Protein AF-A0A1V8TWC9-F1 (afdb_monomer_lite)

Sequence (602 aa):
EEAQRQAEELMRHFRDENPGGDKCPLVTAHYADVSKPDSVNAALAEIIEQHGKIDNLVTSAGFCENFDAISYPHDRMQKLWGVNVDGTYLFAIGVAKHLMERKAPGSIVMIGSMSGSIVNVPQPQAPYNASKAAVRHLASSLAVEWAHAGIRVNCISPGYMLTALTKKILDENPELAQKWTSLIPQGKMGRPEDLMGAVTFLLSDAAGIAEDLVTDGDGQAENPYLSNTANLQKYLQLPQKGQVIAEYVWIDANGGTRSKCKTLKKVPQSVKDLSEWNFDGSSTGQAPGDNSDVYLRPVAMYPDPFRLGDNILVMCETWMSDGKPNAYNYRHDAASLMDKYAKHEFWFGLEQEYTLLDTQGWPYGWPKNGFPAPQGPYYCGNGTGKVFCRDLVEAHYKACLYAGIEISGTNAEVMPAQWEYQVGPCTGIDLGDQLWMSRFLLHRIGEEFGVKVTFHPKPIPGDWNGAGLHSNVSTAAMRADGGMKAIEEAMESLSKRHKEHMKVYGEGNEARMTGAHETASFDKFTWGIANRGASVRVNAQCAEEGKGYFEDRRPASNADPYQITGMIVETLCGKIDGHDMFAKTQEAGAVEDHMVVPVAKP

Foldseek 3Di:
DVQAVVQVVVQVVVCVVDPPDPDRDDGDGFDAPLLDLVRLLVRLVVCCVVVVADAEEEQDWADFDFDAPVGDDPVVLVSRLSGLPSSLVSNVVSNLVRLQVVLHAHEYEYEAAVLCVDPDPPTHTVSNSVSSVNRLVVQQVVCVVCVVSNYHGEYEHEYAEPDPVNVVVCVVPVPVVQVSLVVQPVSDHHYPVVCPVVSVCRRDPNPVDDHYHYPGSVDPDPLPLADPVVVCVVVLPDDPVQKEWEKEWEAFLVLAIDIDIDIHNHQDPFLVSDDKDWDQNLVRLQDAPVQGTKIWRFDDKWAFPVSGDSYIYTYTFIAGPVGHGTLPRLLVLQQVLCVVVVQQFKWKKKKFKKAKAALVLHGAPAPDVDGQDAWDCQKQHDDPSNAGPVVLVVQLVVRLVRRVFQWDDKIGDRAHRMIITMGDRDTGSVRLSRVSVSSVSSQVSCSNVNIDMDLAQPSDADRGAGTWIKMKIHTPLQADQLNLVVVVVLLVLCQVCLVLLLLQLDPPLQSRQCLPPQHEHSPHAAEDECRSHHQKYDYVVSVVRNGDIIIRGSHGSSGRPSLNSSVSSCSSPNHDVPRDSSVSSVVSDRDDHPPPPPPPDD

Radius of gyration: 32.81 Å; chains: 1; bounding box: 79×48×92 Å

Secondary structure (DSSP, 8-state):
-HHHHHHHHHHHHHHHHSTT-S-PPP-------TT-HHHHHHHHHHHHHHHS---EEEE---------GGG--HHHHHHHHIIIIIHHHHHHHHHHHHHHHTT--EEEEEE--GGGTS--SS---HHHHHHHHHHHHHHHHHHHHHGGGTEEEEEEEE-SB--HHHHHHHHH-HHHHHHHHHHSTTSS-B-GGGGHHHHHHHHSGGGSS--EEEE-SS---S-TTS--HHHHHHHHTS--TT-EEEEEEEE-TTS-EEEEEEEESS--SSGGGSPPEEEESGGGTSS-TTS-EEEEEEEEEEE-TTT-TT-EEEEEEEEETTSSBPTT-HHHHHHHHHHHTGGG--EEEEEEEEEEE-TTSSBTTSPTTS--SPSSS-TT--STTT---HHHHHHHHHHHHHHT--EEEEEE-SSTTEEEEEEEEEETTHHHHHHHHHHHHHHHHHHHHT-EEE--SSSS-SSS---BEEEEEE-HHHHSTTTHHHHHHHHHHHHHTHHHHHHHS-TTGGGT-BS-TT--BTT---EEET-TTSSEEE-HHHHHHT-S-EEE---BTTS-HHHHHHHHHHHHH--BTTB-HHHHHHH-PPP-----------

Structure (mmCIF, N/CA/C/O backbone):
data_AF-A0A1V8TWC9-F1
#
_entry.id   AF-A0A1V8TWC9-F1
#
loop_
_atom_site.group_PDB
_atom_site.id
_atom_site.type_symbol
_atom_site.label_atom_id
_atom_site.label_alt_id
_atom_site.label_comp_id
_atom_site.label_asym_id
_atom_site.label_entity_id
_atom_site.label_seq_id
_atom_site.pdbx_PDB_ins_code
_atom_site.Cartn_x
_atom_site.Cartn_y
_atom_site.Cartn_z
_atom_site.occupancy
_atom_site.B_iso_or_equiv
_atom_site.auth_seq_id
_atom_site.auth_comp_id
_atom_site.auth_asym_id
_atom_site.auth_atom_id
_atom_site.pdbx_PDB_model_num
ATOM 1 N N . GLU A 1 1 ? -27.442 14.535 54.379 1.00 78.62 1 GLU A N 1
ATOM 2 C CA . GLU A 1 1 ? -28.799 15.048 54.085 1.00 78.62 1 GLU A CA 1
ATOM 3 C C . GLU A 1 1 ? -29.264 14.658 52.689 1.00 78.62 1 GLU A C 1
ATOM 5 O O . GLU A 1 1 ? -30.166 13.841 52.600 1.00 78.62 1 GLU A O 1
ATOM 10 N N . GLU A 1 2 ? -28.623 15.123 51.611 1.00 80.81 2 GLU A N 1
ATOM 11 C CA . GLU A 1 2 ? -29.067 14.782 50.244 1.00 80.81 2 GLU A CA 1
ATOM 12 C C . GLU A 1 2 ? -29.105 13.271 49.964 1.00 80.81 2 GLU A C 1
ATOM 14 O O . GLU A 1 2 ? -30.102 12.770 49.459 1.00 80.81 2 GLU A O 1
ATOM 19 N N . ALA A 1 3 ? -28.075 12.519 50.365 1.00 84.06 3 ALA A N 1
ATOM 20 C CA . ALA A 1 3 ? -28.062 11.063 50.200 1.00 84.06 3 ALA A CA 1
ATOM 21 C C . ALA A 1 3 ? -29.217 10.364 50.947 1.00 84.06 3 ALA A C 1
ATOM 23 O O . ALA A 1 3 ? -29.794 9.410 50.436 1.00 84.06 3 ALA A O 1
ATOM 24 N N . GLN A 1 4 ? -29.593 10.874 52.126 1.00 88.44 4 GLN A N 1
ATOM 25 C CA . GLN A 1 4 ? -30.719 10.354 52.907 1.00 88.44 4 GLN A CA 1
ATOM 26 C C . GLN A 1 4 ? -32.048 10.626 52.193 1.00 88.44 4 GLN A C 1
ATOM 28 O O . GLN A 1 4 ? -32.877 9.729 52.063 1.00 88.44 4 GLN A O 1
ATOM 33 N N . ARG A 1 5 ? -32.211 11.838 51.649 1.00 89.56 5 ARG A N 1
ATOM 34 C CA . ARG A 1 5 ? -33.372 12.199 50.829 1.00 89.56 5 ARG A CA 1
ATOM 35 C C . ARG A 1 5 ? -33.480 11.302 49.595 1.00 89.56 5 ARG A C 1
ATOM 37 O O . ARG A 1 5 ? -34.550 10.772 49.332 1.00 89.56 5 ARG A O 1
ATOM 44 N N . GLN A 1 6 ? -32.379 11.077 48.877 1.00 86.31 6 GLN A N 1
ATOM 45 C CA . GLN A 1 6 ? -32.360 10.196 47.703 1.00 86.31 6 GLN A CA 1
ATOM 46 C C . GLN A 1 6 ? -32.708 8.741 48.054 1.00 86.31 6 GLN A C 1
ATOM 48 O O . GLN A 1 6 ? -33.453 8.101 47.317 1.00 86.31 6 GLN A O 1
ATOM 53 N N . ALA A 1 7 ? -32.241 8.225 49.197 1.00 88.62 7 ALA A N 1
ATOM 54 C CA . ALA A 1 7 ? -32.623 6.896 49.678 1.00 88.62 7 ALA A CA 1
ATOM 55 C C . ALA A 1 7 ? -34.140 6.787 49.929 1.00 88.62 7 ALA A C 1
ATOM 57 O O . ALA A 1 7 ? -34.775 5.817 49.513 1.00 88.62 7 ALA A O 1
ATOM 58 N N . GLU A 1 8 ? -34.742 7.799 50.558 1.00 89.94 8 GLU A N 1
ATOM 59 C CA . GLU A 1 8 ? -36.190 7.862 50.793 1.00 89.94 8 GLU A CA 1
ATOM 60 C C . GLU A 1 8 ? -36.988 7.977 49.487 1.00 89.94 8 GLU A C 1
ATOM 62 O O . GLU A 1 8 ? -38.011 7.306 49.322 1.00 89.94 8 GLU A O 1
ATOM 67 N N . GLU A 1 9 ? -36.511 8.786 48.536 1.00 88.25 9 GLU A N 1
ATOM 68 C CA . GLU A 1 9 ? -37.120 8.933 47.210 1.00 88.25 9 GLU A CA 1
ATOM 69 C C . GLU A 1 9 ? -37.061 7.625 46.411 1.00 88.25 9 GLU A C 1
ATOM 71 O O . GLU A 1 9 ? -38.074 7.234 45.827 1.00 88.25 9 GLU A O 1
ATOM 76 N N . LEU A 1 10 ? -35.930 6.913 46.449 1.00 87.56 10 LEU A N 1
ATOM 77 C CA . LEU A 1 10 ? -35.766 5.609 45.805 1.00 87.56 10 LEU A CA 1
ATOM 78 C C . LEU A 1 10 ? -36.725 4.570 46.397 1.00 87.56 10 LEU A C 1
ATOM 80 O O . LEU A 1 10 ? -37.388 3.841 45.661 1.00 87.56 10 LEU A O 1
ATOM 84 N N . MET A 1 11 ? -36.854 4.538 47.726 1.00 90.19 11 MET A N 1
ATOM 85 C CA . MET A 1 11 ? -37.786 3.641 48.411 1.00 90.19 11 MET A CA 1
ATOM 86 C C . MET A 1 11 ? -39.247 3.954 48.099 1.00 90.19 11 MET A C 1
ATOM 88 O O . MET A 1 11 ? -40.060 3.035 47.984 1.00 90.19 11 MET A O 1
ATOM 92 N N . ARG A 1 12 ? -39.597 5.236 47.957 1.00 87.88 12 ARG A N 1
ATOM 93 C CA . ARG A 1 12 ? -40.931 5.650 47.513 1.00 87.88 12 ARG A CA 1
ATOM 94 C C . ARG A 1 12 ? -41.194 5.169 46.087 1.00 87.88 12 ARG A C 1
ATOM 96 O O . ARG A 1 12 ? -42.189 4.491 45.869 1.00 87.88 12 ARG A O 1
ATOM 103 N N . HIS A 1 13 ? -40.270 5.432 45.164 1.00 86.06 13 HIS A N 1
ATOM 104 C CA . HIS A 1 13 ? -40.402 5.019 43.768 1.00 86.06 13 HIS A CA 1
ATOM 105 C C . HIS A 1 13 ? -40.536 3.497 43.624 1.00 86.06 13 HIS A C 1
ATOM 107 O O . HIS A 1 13 ? -41.444 3.021 42.951 1.00 86.06 13 HIS A O 1
ATOM 113 N N . PHE A 1 14 ? -39.720 2.727 44.353 1.00 86.81 14 PHE A N 1
ATOM 114 C CA . PHE A 1 14 ? -39.813 1.267 44.364 1.00 86.81 14 PHE A CA 1
ATOM 115 C C . PHE A 1 14 ? -41.199 0.770 44.802 1.00 86.81 14 PHE A C 1
ATOM 117 O O . PHE A 1 14 ? -41.740 -0.158 44.200 1.00 86.81 14 PHE A O 1
ATOM 124 N N . ARG A 1 15 ? -41.784 1.375 45.847 1.00 87.56 15 ARG A N 1
ATOM 125 C CA . ARG A 1 15 ? -43.123 1.011 46.343 1.00 87.56 15 ARG A CA 1
ATOM 126 C C . ARG A 1 15 ? -44.221 1.367 45.347 1.00 87.56 15 ARG A C 1
ATOM 128 O O . ARG A 1 15 ? -45.157 0.586 45.203 1.00 87.56 15 ARG A O 1
ATOM 135 N N . ASP A 1 16 ? -44.091 2.505 44.674 1.00 87.94 16 ASP A N 1
ATOM 136 C CA . ASP A 1 16 ? -45.050 2.953 43.664 1.00 87.94 16 ASP A CA 1
ATOM 137 C C . ASP A 1 16 ? -45.043 2.024 42.434 1.00 87.94 16 ASP A C 1
ATOM 139 O O . ASP A 1 16 ? -46.105 1.693 41.909 1.00 87.94 16 ASP A O 1
ATOM 143 N N . GLU A 1 17 ? -43.868 1.549 42.004 1.00 86.56 17 GLU A N 1
ATOM 144 C CA . GLU A 1 17 ? -43.727 0.639 40.856 1.00 86.56 17 GLU A CA 1
ATOM 145 C C . GLU A 1 17 ? -44.041 -0.833 41.175 1.00 86.56 17 GLU A C 1
ATOM 147 O O . GLU A 1 17 ? -44.327 -1.612 40.266 1.00 86.56 17 GLU A O 1
ATOM 152 N N . ASN A 1 18 ? -44.027 -1.226 42.455 1.00 86.50 18 ASN A N 1
ATOM 153 C CA . ASN A 1 18 ? -44.256 -2.609 42.894 1.00 86.50 18 ASN A CA 1
ATOM 154 C C . ASN A 1 18 ? -45.421 -2.714 43.902 1.00 86.50 18 ASN A C 1
ATOM 156 O O . ASN A 1 18 ? -45.214 -3.146 45.047 1.00 86.50 18 ASN A O 1
ATOM 160 N N . PRO A 1 19 ? -46.661 -2.346 43.514 1.00 81.62 19 PRO A N 1
ATOM 161 C CA . PRO A 1 19 ? -47.807 -2.413 44.413 1.00 81.62 19 PRO A CA 1
ATOM 162 C C . PRO A 1 19 ? -48.101 -3.873 44.793 1.00 81.62 19 PRO A C 1
ATOM 164 O O . PRO A 1 19 ? -48.495 -4.681 43.955 1.00 81.62 19 PRO A O 1
ATOM 167 N N . GLY A 1 20 ? -47.908 -4.214 46.073 1.00 76.31 20 GLY A N 1
ATOM 168 C CA . GLY A 1 20 ? -48.124 -5.567 46.608 1.00 76.31 20 GLY A CA 1
ATOM 169 C C . GLY A 1 20 ? -46.880 -6.461 46.679 1.00 76.31 20 GLY A C 1
ATOM 170 O O . GLY A 1 20 ? -47.020 -7.659 46.900 1.00 76.31 20 GLY A O 1
ATOM 171 N N . GLY A 1 21 ? -45.670 -5.919 46.496 1.00 73.56 21 GLY A N 1
ATOM 172 C CA . GLY A 1 21 ? -44.432 -6.681 46.679 1.00 73.56 21 GLY A CA 1
ATOM 173 C C . GLY A 1 21 ? -44.147 -7.023 48.149 1.00 73.56 21 GLY A C 1
ATOM 174 O O . GLY A 1 21 ? -43.946 -6.129 48.967 1.00 73.56 21 GLY A O 1
ATOM 175 N N . ASP A 1 22 ? -44.041 -8.316 48.475 1.00 70.56 22 ASP A N 1
ATOM 176 C CA . ASP A 1 22 ? -43.777 -8.806 49.843 1.00 70.56 22 ASP A CA 1
ATOM 177 C C . ASP A 1 22 ? -42.343 -8.531 50.350 1.00 70.56 22 ASP A C 1
ATOM 179 O O . ASP A 1 22 ? -42.046 -8.713 51.532 1.00 70.56 22 ASP A O 1
ATOM 183 N N . LYS A 1 23 ? -41.423 -8.107 49.470 1.00 76.88 23 LYS A N 1
ATOM 184 C CA . LYS A 1 23 ? -40.018 -7.821 49.802 1.00 76.88 23 LYS A CA 1
ATOM 185 C C . LYS A 1 23 ? -39.638 -6.407 49.381 1.00 76.88 23 LYS A C 1
ATOM 187 O O . LYS A 1 23 ? -39.453 -6.130 48.201 1.00 76.88 23 LYS A O 1
ATOM 192 N N . CYS A 1 24 ? -39.485 -5.529 50.367 1.00 79.88 24 CYS A N 1
ATOM 193 C CA . CYS A 1 24 ? -38.969 -4.178 50.176 1.00 79.88 24 CYS A CA 1
ATOM 194 C C . CYS A 1 24 ? -37.445 -4.188 50.403 1.00 79.88 24 CYS A C 1
ATOM 196 O O . CYS A 1 24 ? -37.010 -4.757 51.409 1.00 79.88 24 CYS A O 1
ATOM 198 N N . PRO A 1 25 ? -36.626 -3.599 49.513 1.00 87.25 25 PRO A N 1
ATOM 199 C CA . PRO A 1 25 ? -35.194 -3.476 49.752 1.00 87.25 25 PRO A CA 1
ATOM 200 C C . PRO A 1 25 ? -34.927 -2.562 50.955 1.00 87.25 25 PRO A C 1
ATOM 202 O O . PRO A 1 25 ? -35.714 -1.668 51.260 1.00 87.25 25 PRO A O 1
ATOM 205 N N . LEU A 1 26 ? -33.807 -2.778 51.642 1.00 89.44 26 LEU A N 1
ATOM 206 C CA . LEU A 1 26 ? -33.292 -1.821 52.616 1.00 89.44 26 LEU A CA 1
ATOM 207 C C . LEU A 1 26 ? -32.315 -0.894 51.894 1.00 89.44 26 LEU A C 1
ATOM 209 O O . LEU A 1 26 ? -31.329 -1.361 51.329 1.00 89.44 26 LEU A O 1
ATOM 213 N N . VAL A 1 27 ? -32.582 0.409 51.920 1.00 92.69 27 VAL A N 1
ATOM 214 C CA . VAL A 1 27 ? -31.703 1.430 51.341 1.00 92.69 27 VAL A CA 1
ATOM 215 C C . VAL A 1 27 ? -31.266 2.365 52.460 1.00 92.69 27 VAL A C 1
ATOM 217 O O . VAL A 1 27 ? -32.107 2.924 53.163 1.00 92.69 27 VAL A O 1
ATOM 220 N N . THR A 1 28 ? -29.957 2.524 52.627 1.00 93.25 28 THR A N 1
ATOM 221 C CA . THR A 1 28 ? -29.347 3.393 53.641 1.00 93.25 28 THR A CA 1
ATOM 222 C C . THR A 1 28 ? -28.396 4.378 52.973 1.00 93.25 28 THR A C 1
ATOM 224 O O . THR A 1 28 ? -27.875 4.130 51.884 1.00 93.25 28 THR A O 1
ATOM 227 N N . ALA A 1 29 ? -28.181 5.518 53.622 1.00 93.81 29 ALA A N 1
ATOM 228 C CA . ALA A 1 29 ? -27.257 6.540 53.164 1.00 93.81 29 ALA A CA 1
ATOM 229 C C . ALA A 1 29 ? -26.074 6.638 54.128 1.00 93.81 29 ALA A C 1
ATOM 231 O O . ALA A 1 29 ? -26.268 6.784 55.331 1.00 93.81 29 ALA A O 1
ATOM 232 N N . HIS A 1 30 ? -24.860 6.617 53.580 1.00 93.00 30 HIS A N 1
ATOM 233 C CA . HIS A 1 30 ? -23.615 6.692 54.343 1.00 93.00 30 HIS A CA 1
ATOM 234 C C . HIS A 1 30 ? -22.776 7.877 53.869 1.00 93.00 30 HIS A C 1
ATOM 236 O O . HIS A 1 30 ? -22.778 8.221 52.685 1.00 93.00 30 HIS A O 1
ATOM 242 N N . TYR A 1 31 ? -22.059 8.512 54.793 1.00 93.19 31 TYR A N 1
ATOM 243 C CA . TYR A 1 31 ? -21.145 9.603 54.471 1.00 93.19 31 TYR A CA 1
ATOM 244 C C . TYR A 1 31 ? -19.716 9.078 54.310 1.00 93.19 31 TYR A C 1
ATOM 246 O O . TYR A 1 31 ? -19.216 8.364 55.175 1.00 93.19 31 TYR A O 1
ATOM 254 N N . ALA A 1 32 ? -19.035 9.493 53.241 1.00 94.62 32 ALA A N 1
ATOM 255 C CA . ALA A 1 32 ? -17.610 9.246 53.059 1.00 94.62 32 ALA A CA 1
ATOM 256 C C . ALA A 1 32 ? -16.945 10.400 52.297 1.00 94.62 32 ALA A C 1
ATOM 258 O O . ALA A 1 32 ? -17.402 10.778 51.216 1.00 94.62 32 ALA A O 1
ATOM 259 N N . ASP A 1 33 ? -15.827 10.911 52.818 1.00 96.06 33 ASP A N 1
ATOM 260 C CA . ASP A 1 33 ? -14.853 11.611 51.980 1.00 96.06 33 ASP A CA 1
ATOM 261 C C . ASP A 1 33 ? -14.022 10.552 51.254 1.00 96.06 33 ASP A C 1
ATOM 263 O O . ASP A 1 33 ? -13.125 9.933 51.829 1.00 96.06 33 ASP A O 1
ATOM 267 N N . VAL A 1 34 ? -14.343 10.335 49.979 1.00 96.56 34 VAL A N 1
ATOM 268 C CA . VAL A 1 34 ? -13.721 9.286 49.165 1.00 96.56 34 VAL A CA 1
ATOM 269 C C . VAL A 1 34 ? -12.205 9.469 49.026 1.00 96.56 34 VAL A C 1
ATOM 271 O O . VAL A 1 34 ? -11.497 8.494 48.820 1.00 96.56 34 VAL A O 1
ATOM 274 N N . SER A 1 35 ? -11.683 10.688 49.205 1.00 95.75 35 SER A N 1
ATOM 275 C CA . SER A 1 35 ? -10.244 10.972 49.118 1.00 95.75 35 SER A CA 1
ATOM 276 C C . SER A 1 35 ? -9.458 10.598 50.383 1.00 95.75 35 SER A C 1
ATOM 278 O O . SER A 1 35 ? -8.239 10.784 50.441 1.00 95.75 35 SER A O 1
ATOM 280 N N . LYS A 1 36 ? -10.134 10.104 51.431 1.00 96.94 36 LYS A N 1
ATOM 281 C CA . LYS A 1 36 ? -9.539 9.796 52.738 1.00 96.94 36 LYS A CA 1
ATOM 282 C C . LYS A 1 36 ? -9.696 8.309 53.076 1.00 96.94 36 LYS A C 1
ATOM 284 O O . LYS A 1 36 ? -10.812 7.885 53.375 1.00 96.94 36 LYS A O 1
ATOM 289 N N . PRO A 1 37 ? -8.597 7.527 53.138 1.00 96.19 37 PRO A N 1
ATOM 290 C CA . PRO A 1 37 ? -8.651 6.093 53.437 1.00 96.19 37 PRO A CA 1
ATOM 291 C C . PRO A 1 37 ? -9.440 5.743 54.705 1.00 96.19 37 PRO A C 1
ATOM 293 O O . PRO A 1 37 ? -10.292 4.861 54.668 1.00 96.19 37 PRO A O 1
ATOM 296 N N . ASP A 1 38 ? -9.225 6.469 55.806 1.00 97.19 38 ASP A N 1
ATOM 297 C CA . ASP A 1 38 ? -9.928 6.212 57.072 1.00 97.19 38 ASP A CA 1
ATOM 298 C C . ASP A 1 38 ? -11.437 6.469 56.964 1.00 97.19 38 ASP A C 1
ATOM 300 O O . ASP A 1 38 ? -12.233 5.724 57.534 1.00 97.19 38 ASP A O 1
ATOM 304 N N . SER A 1 39 ? -11.845 7.479 56.185 1.00 97.62 39 SER A N 1
ATOM 305 C CA . SER A 1 39 ? -13.264 7.764 55.948 1.00 97.62 39 SER A CA 1
ATOM 306 C C . SER A 1 39 ? -13.923 6.676 55.102 1.00 97.62 39 SER A C 1
ATOM 308 O O . SER A 1 39 ? -15.059 6.307 55.387 1.00 97.62 39 SER A O 1
ATOM 310 N N . VAL A 1 40 ? -13.226 6.158 54.085 1.00 97.75 40 VAL A N 1
ATOM 311 C CA . VAL A 1 40 ? -13.711 5.049 53.248 1.00 97.75 40 VAL A CA 1
ATOM 312 C C . VAL A 1 40 ? -13.851 3.773 54.078 1.00 97.75 40 VAL A C 1
ATOM 314 O O . VAL A 1 40 ? -14.891 3.119 54.029 1.00 97.75 40 VAL A O 1
ATOM 317 N N . ASN A 1 41 ? -12.843 3.446 54.890 1.00 96.88 41 ASN A N 1
ATOM 318 C CA . ASN A 1 41 ? -12.864 2.269 55.759 1.00 96.88 41 ASN A CA 1
ATOM 319 C C . ASN A 1 41 ? -14.006 2.330 56.783 1.00 96.88 41 ASN A C 1
ATOM 321 O O . ASN A 1 41 ? -14.698 1.333 56.980 1.00 96.88 41 ASN A O 1
ATOM 325 N N . ALA A 1 42 ? -14.230 3.493 57.404 1.00 97.50 42 ALA A N 1
ATOM 326 C CA . ALA A 1 42 ? -15.332 3.688 58.343 1.00 97.50 42 ALA A CA 1
ATOM 327 C C . ALA A 1 42 ? -16.702 3.490 57.670 1.00 97.50 42 ALA A C 1
ATOM 329 O O . ALA A 1 42 ? -17.552 2.790 58.216 1.00 97.50 42 ALA A O 1
ATOM 330 N N . ALA A 1 43 ? -16.893 4.036 56.464 1.00 97.62 43 ALA A N 1
ATOM 331 C CA . ALA A 1 43 ? -18.137 3.874 55.715 1.00 97.62 43 ALA A CA 1
ATOM 332 C C . ALA A 1 43 ? -18.384 2.415 55.295 1.00 97.62 43 ALA A C 1
ATOM 334 O O . ALA A 1 43 ? -19.497 1.915 55.433 1.00 97.62 43 ALA A O 1
ATOM 335 N N . LEU A 1 44 ? -17.353 1.702 54.825 1.00 97.81 44 LEU A N 1
ATOM 336 C CA . LEU A 1 44 ? -17.465 0.276 54.493 1.00 97.81 44 LEU A CA 1
ATOM 337 C C . LEU A 1 44 ? -17.833 -0.566 55.720 1.00 97.81 44 LEU A C 1
ATOM 339 O O . LEU A 1 44 ? -18.687 -1.444 55.615 1.00 97.81 44 LEU A O 1
ATOM 343 N N . ALA A 1 45 ? -17.226 -0.285 56.877 1.00 97.19 45 ALA A N 1
ATOM 344 C CA . ALA A 1 45 ? -17.545 -0.975 58.124 1.00 97.19 45 ALA A CA 1
ATOM 345 C C . ALA A 1 45 ? -19.009 -0.756 58.539 1.00 97.19 45 ALA A C 1
ATOM 347 O O . ALA A 1 45 ? -19.696 -1.722 58.857 1.00 97.19 45 ALA A O 1
ATOM 348 N N . GLU A 1 46 ? -19.503 0.482 58.459 1.00 97.25 46 GLU A N 1
ATOM 349 C CA . GLU A 1 46 ? -20.899 0.815 58.766 1.00 97.25 46 GLU A CA 1
ATOM 350 C C . GLU A 1 46 ? -21.884 0.115 57.809 1.00 97.25 46 GLU A C 1
ATOM 352 O O . GLU A 1 46 ? -22.897 -0.436 58.243 1.00 97.25 46 GLU A O 1
ATOM 357 N N . ILE A 1 47 ? -21.575 0.080 56.506 1.00 97.12 47 ILE A N 1
ATOM 358 C CA . ILE A 1 47 ? -22.387 -0.631 55.504 1.00 97.12 47 ILE A CA 1
ATOM 359 C C . ILE A 1 47 ? -22.444 -2.127 55.828 1.00 97.12 47 ILE A C 1
ATOM 361 O O . ILE A 1 47 ? -23.518 -2.727 55.793 1.00 97.12 47 ILE A O 1
ATOM 365 N N . ILE A 1 48 ? -21.303 -2.742 56.148 1.00 96.50 48 ILE A N 1
ATOM 366 C CA . ILE A 1 48 ? -21.232 -4.169 56.485 1.00 96.50 48 ILE A CA 1
ATOM 367 C C . ILE A 1 48 ? -21.975 -4.457 57.793 1.00 96.50 48 ILE A C 1
ATOM 369 O O . ILE A 1 48 ? -22.657 -5.474 57.877 1.00 96.50 48 ILE A O 1
ATOM 373 N N . GLU A 1 49 ? -21.902 -3.574 58.789 1.00 96.62 49 GLU A N 1
ATOM 374 C CA . GLU A 1 49 ? -22.653 -3.714 60.040 1.00 96.62 49 GLU A CA 1
ATOM 375 C C . GLU A 1 49 ? -24.171 -3.707 59.799 1.00 96.62 49 GLU A C 1
ATOM 377 O O . GLU A 1 49 ? -24.888 -4.538 60.356 1.00 96.62 49 GLU A O 1
ATOM 382 N N . GLN A 1 50 ? -24.664 -2.818 58.930 1.00 95.62 50 GLN A N 1
ATOM 383 C CA . GLN A 1 50 ? -26.102 -2.668 58.672 1.00 95.62 50 GLN A CA 1
ATOM 384 C C . GLN A 1 50 ? -26.665 -3.695 57.674 1.00 95.62 50 GLN A C 1
ATOM 386 O O . GLN A 1 50 ? -27.789 -4.165 57.848 1.00 95.62 50 GLN A O 1
ATOM 391 N N . HIS A 1 51 ? -25.905 -4.055 56.634 1.00 95.19 51 HIS A N 1
ATOM 392 C CA . HIS A 1 51 ? -26.369 -4.921 55.533 1.00 95.19 51 HIS A CA 1
ATOM 393 C C . HIS A 1 51 ? -25.784 -6.335 55.565 1.00 95.19 51 HIS A C 1
ATOM 395 O O . HIS A 1 51 ? -26.205 -7.208 54.804 1.00 95.19 51 HIS A O 1
ATOM 401 N N . GLY A 1 52 ? -24.785 -6.582 56.412 1.00 94.88 52 GLY A N 1
ATOM 402 C CA . GLY A 1 52 ? -24.084 -7.859 56.565 1.00 94.88 52 GLY A CA 1
ATOM 403 C C . GLY A 1 52 ? -23.071 -8.174 55.461 1.00 94.88 52 GLY A C 1
ATOM 404 O O . GLY A 1 52 ? -22.108 -8.906 55.698 1.00 94.88 52 GLY A O 1
ATOM 405 N N . LYS A 1 53 ? -23.258 -7.650 54.243 1.00 94.75 53 LYS A N 1
ATOM 406 C CA . LYS A 1 53 ? -22.365 -7.910 53.108 1.00 94.75 53 LYS A CA 1
ATOM 407 C C . LYS A 1 53 ? -22.394 -6.824 52.034 1.00 94.75 53 LYS A C 1
ATOM 409 O O . LYS A 1 53 ? -23.363 -6.091 51.901 1.00 94.75 53 LYS A O 1
ATOM 414 N N . ILE A 1 54 ? -21.341 -6.813 51.216 1.00 97.38 54 ILE A N 1
ATOM 415 C CA . ILE A 1 54 ? -21.244 -6.058 49.968 1.00 97.38 54 ILE A CA 1
ATOM 416 C C . ILE A 1 54 ? -20.865 -7.069 48.890 1.00 97.38 54 ILE A C 1
ATOM 418 O O . ILE A 1 54 ? -19.887 -7.799 49.061 1.00 97.38 54 ILE A O 1
ATOM 422 N N . ASP A 1 55 ? -21.663 -7.148 47.830 1.00 95.31 55 ASP A N 1
ATOM 423 C CA . ASP A 1 55 ? -21.414 -8.055 46.701 1.00 95.31 55 ASP A CA 1
ATOM 424 C C . ASP A 1 55 ? -21.030 -7.284 45.424 1.00 95.31 55 ASP A C 1
ATOM 426 O O . ASP A 1 55 ? -20.324 -7.806 44.566 1.00 95.31 55 ASP A O 1
ATOM 430 N N . ASN A 1 56 ? -21.460 -6.021 45.319 1.00 96.12 56 ASN A N 1
ATOM 431 C CA . ASN A 1 56 ? -21.301 -5.187 44.134 1.00 96.12 56 ASN A CA 1
ATOM 432 C C . ASN A 1 56 ? -20.910 -3.752 44.508 1.00 96.12 56 ASN A C 1
ATOM 434 O O . ASN A 1 56 ? -21.307 -3.260 45.566 1.00 96.12 56 ASN A O 1
ATOM 438 N N . LEU A 1 57 ? -20.177 -3.069 43.627 1.00 97.50 57 LEU A N 1
ATOM 439 C CA . LEU A 1 57 ? -19.748 -1.679 43.813 1.00 97.50 57 LEU A CA 1
ATOM 440 C C . LEU A 1 57 ? -19.912 -0.873 42.523 1.00 97.50 57 LEU A C 1
ATOM 442 O O . LEU A 1 57 ? -19.547 -1.336 41.446 1.00 97.50 57 LEU A O 1
ATOM 446 N N . VAL A 1 58 ? -20.375 0.372 42.653 1.00 96.94 58 VAL A N 1
ATOM 447 C CA . VAL A 1 58 ? -20.305 1.378 41.587 1.00 96.94 58 VAL A CA 1
ATOM 448 C C . VAL A 1 58 ? -19.546 2.593 42.099 1.00 96.94 58 VAL A C 1
ATOM 450 O O . VAL A 1 58 ? -19.982 3.230 43.057 1.00 96.94 58 VAL A O 1
ATOM 453 N N . THR A 1 59 ? -18.431 2.948 41.462 1.00 96.56 59 THR A N 1
ATOM 454 C CA . THR A 1 59 ? -17.669 4.155 41.815 1.00 96.56 59 THR A CA 1
ATOM 455 C C . THR A 1 59 ? -18.024 5.292 40.859 1.00 96.56 59 THR A C 1
ATOM 457 O O . THR A 1 59 ? -17.525 5.364 39.734 1.00 96.56 59 THR A O 1
ATOM 460 N N . SER A 1 60 ? -18.911 6.184 41.300 1.00 92.69 60 SER A N 1
ATOM 461 C CA . SER A 1 60 ? -19.417 7.313 40.503 1.00 92.69 60 SER A CA 1
ATOM 462 C C . SER A 1 60 ? -18.935 8.686 40.976 1.00 92.69 60 SER A C 1
ATOM 464 O O . SER A 1 60 ? -19.171 9.683 40.292 1.00 92.69 60 SER A O 1
ATOM 466 N N . ALA A 1 61 ? -18.251 8.758 42.123 1.00 91.31 61 ALA A N 1
ATOM 467 C CA . ALA A 1 61 ? -17.731 10.010 42.652 1.00 91.31 61 ALA A CA 1
ATOM 468 C C . ALA A 1 61 ? -16.700 10.617 41.691 1.00 91.31 61 ALA A C 1
ATOM 470 O O . ALA A 1 61 ? -15.731 9.976 41.287 1.00 91.31 61 ALA A O 1
ATOM 471 N N . GLY A 1 62 ? -16.909 11.876 41.328 1.00 90.44 62 GLY A N 1
ATOM 472 C CA . GLY A 1 62 ? -15.956 12.617 40.529 1.00 90.44 62 GLY A CA 1
ATOM 473 C C . GLY A 1 62 ? -16.447 14.010 40.195 1.00 90.44 62 GLY A C 1
ATOM 474 O O . GLY A 1 62 ? -17.642 14.298 40.241 1.00 90.44 62 GLY A O 1
ATOM 475 N N . PHE A 1 63 ? -15.512 14.882 39.853 1.00 90.50 63 PHE A N 1
ATOM 476 C CA . PHE A 1 63 ? -15.820 16.222 39.372 1.00 90.50 63 PHE A CA 1
ATOM 477 C C . PHE A 1 63 ? -14.841 16.629 38.274 1.00 90.50 63 PHE A C 1
ATOM 479 O O . PHE A 1 63 ? -13.863 15.929 38.014 1.00 90.50 63 PHE A O 1
ATOM 486 N N . CYS A 1 64 ? -15.144 17.737 37.607 1.00 88.31 64 CYS A N 1
ATOM 487 C CA . CYS A 1 64 ? -14.317 18.345 36.575 1.00 88.31 64 CYS A CA 1
ATOM 488 C C . CYS A 1 64 ? -14.243 19.851 36.822 1.00 88.31 64 CYS A C 1
ATOM 490 O O . CYS A 1 64 ? -15.224 20.449 37.265 1.00 88.31 64 CYS A O 1
ATOM 492 N N . GLU A 1 65 ? -13.102 20.457 36.504 1.00 85.69 65 GLU A N 1
ATOM 493 C CA . GLU A 1 65 ? -12.924 21.906 36.491 1.00 85.69 65 GLU A CA 1
ATOM 494 C C . GLU A 1 65 ? -12.175 22.326 35.230 1.00 85.69 65 GLU A C 1
ATOM 496 O O . GLU A 1 65 ? -11.252 21.636 34.793 1.00 85.69 65 GLU A O 1
ATOM 501 N N . ASN A 1 66 ? -12.567 23.468 34.669 1.00 85.81 66 ASN A N 1
ATOM 502 C CA . ASN A 1 66 ? -11.969 23.992 33.449 1.00 85.81 66 ASN A CA 1
ATOM 503 C C . ASN A 1 66 ? -10.911 25.032 33.802 1.00 85.81 66 ASN A C 1
ATOM 505 O O . ASN A 1 66 ? -11.237 26.111 34.292 1.00 85.81 66 ASN A O 1
ATOM 509 N N . PHE A 1 67 ? -9.657 24.704 33.517 1.00 87.12 67 PHE A N 1
ATOM 510 C CA . PHE A 1 67 ? -8.522 25.611 33.623 1.00 87.12 67 PHE A CA 1
ATOM 511 C C . PHE A 1 67 ? -7.597 25.375 32.437 1.00 87.12 67 PHE A C 1
ATOM 513 O O . PHE A 1 67 ? -7.334 24.227 32.066 1.00 87.12 67 PHE A O 1
ATOM 520 N N . ASP A 1 68 ? -7.030 26.454 31.901 1.00 88.06 68 ASP A N 1
ATOM 521 C CA . ASP A 1 68 ? -5.887 26.340 31.001 1.00 88.06 68 ASP A CA 1
ATOM 522 C C . ASP A 1 68 ? -4.742 25.602 31.694 1.00 88.06 68 ASP A C 1
ATOM 524 O O . ASP A 1 68 ? -4.460 25.820 32.875 1.00 88.06 68 ASP A O 1
ATOM 528 N N . ALA A 1 69 ? -4.057 24.730 3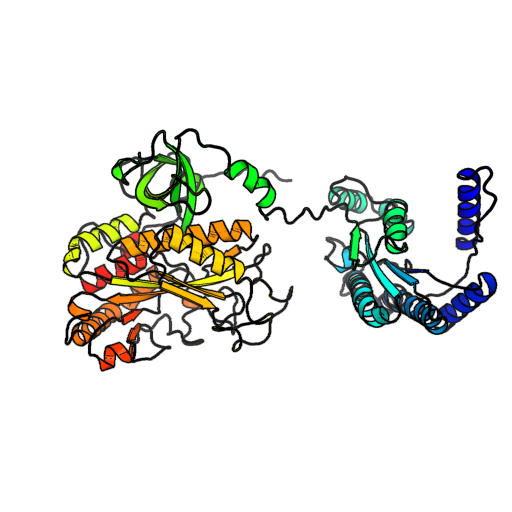0.951 1.00 89.19 69 ALA A N 1
ATOM 529 C CA . ALA A 1 69 ? -3.043 23.839 31.516 1.00 89.19 69 ALA A CA 1
ATOM 530 C C . ALA A 1 69 ? -1.931 24.596 32.268 1.00 89.19 69 ALA A C 1
ATOM 532 O O . ALA A 1 69 ? -1.461 24.129 33.300 1.00 89.19 69 ALA A O 1
ATOM 533 N N . ILE A 1 70 ? -1.552 25.788 31.792 1.00 94.31 70 ILE A N 1
ATOM 534 C CA . ILE A 1 70 ? -0.520 26.636 32.412 1.00 94.31 70 ILE A CA 1
ATOM 535 C C . ILE A 1 70 ? -0.997 27.383 33.668 1.00 94.31 70 ILE A C 1
ATOM 537 O O . ILE A 1 70 ? -0.189 27.996 34.362 1.00 94.31 70 ILE A O 1
ATOM 541 N N . SER A 1 71 ? -2.299 27.372 33.951 1.00 93.75 71 SER A N 1
ATOM 542 C CA . SER A 1 71 ? -2.922 28.112 35.055 1.00 93.75 71 SER A CA 1
ATOM 543 C C . SER A 1 71 ? -3.714 27.213 36.002 1.00 93.75 71 SER A C 1
ATOM 545 O O . SER A 1 71 ? -4.391 27.724 36.890 1.00 93.75 71 SER A O 1
ATOM 547 N N . TYR A 1 72 ? -3.630 25.888 35.842 1.00 94.44 72 TYR A N 1
ATOM 548 C CA . TYR A 1 72 ? -4.334 24.939 36.697 1.00 94.44 72 TYR A CA 1
ATOM 549 C C . TYR A 1 72 ? -3.737 24.966 38.119 1.00 94.44 72 TYR A C 1
ATOM 551 O O . TYR A 1 72 ? -2.575 24.587 38.294 1.00 94.44 72 TYR A O 1
ATOM 559 N N . PRO A 1 73 ? -4.492 25.373 39.161 1.00 96.06 73 PRO A N 1
ATOM 560 C CA . PRO A 1 73 ? -3.957 25.425 40.517 1.00 96.06 73 PRO A CA 1
ATOM 561 C C . PRO A 1 73 ? -3.614 24.024 41.038 1.00 96.06 73 PRO A C 1
ATOM 563 O O . PRO A 1 73 ? -4.428 23.099 40.969 1.00 96.06 73 PRO A O 1
ATOM 566 N N . HIS A 1 74 ? -2.406 23.857 41.576 1.00 95.19 74 HIS A N 1
ATOM 567 C CA . HIS A 1 74 ? -1.895 22.550 41.996 1.00 95.19 74 HIS A CA 1
ATOM 568 C C . HIS A 1 74 ? -2.763 21.880 43.077 1.00 95.19 74 HIS A C 1
ATOM 570 O O . HIS A 1 74 ? -3.013 20.679 43.013 1.00 95.19 74 HIS A O 1
ATOM 576 N N . ASP A 1 75 ? -3.276 22.644 44.041 1.00 96.38 75 ASP A N 1
ATOM 577 C CA . ASP A 1 75 ? -4.171 22.151 45.095 1.00 96.38 75 ASP A CA 1
ATOM 578 C C . ASP A 1 75 ? -5.501 21.631 44.526 1.00 96.38 75 ASP A C 1
ATOM 580 O O . ASP A 1 75 ? -6.005 20.586 44.949 1.00 96.38 75 ASP A O 1
ATOM 584 N N . ARG A 1 76 ? -6.045 22.313 43.511 1.00 95.69 76 ARG A N 1
ATOM 585 C CA . ARG A 1 76 ? -7.257 21.884 42.800 1.00 95.69 76 ARG A CA 1
ATOM 586 C C . ARG A 1 76 ? -7.007 20.617 41.995 1.00 95.69 76 ARG A C 1
ATOM 588 O O . ARG A 1 76 ? -7.839 19.713 42.018 1.00 95.69 76 ARG A O 1
ATOM 595 N N . MET A 1 77 ? -5.851 20.520 41.339 1.00 95.56 77 MET A N 1
ATOM 596 C CA . MET A 1 77 ? -5.430 19.317 40.616 1.00 95.56 77 MET A CA 1
ATOM 597 C C . MET A 1 77 ? -5.298 18.117 41.565 1.00 95.56 77 MET A C 1
ATOM 599 O O . MET A 1 77 ? -5.825 17.045 41.278 1.00 95.56 77 MET A O 1
ATOM 603 N N . GLN A 1 78 ? -4.656 18.296 42.723 1.00 96.56 78 GLN A N 1
ATOM 604 C CA . GLN A 1 78 ? -4.540 17.240 43.731 1.00 96.56 78 GLN A CA 1
ATOM 605 C C . GLN A 1 78 ? -5.905 16.818 44.279 1.00 96.56 78 GLN A C 1
ATOM 607 O O . GLN A 1 78 ? -6.169 15.626 44.416 1.00 96.56 78 GLN A O 1
ATOM 612 N N . LYS A 1 79 ? -6.803 17.776 44.539 1.00 96.69 79 LYS A N 1
ATOM 613 C CA . LYS A 1 79 ? -8.173 17.475 44.970 1.00 96.69 79 LYS A CA 1
ATOM 614 C C . LYS A 1 79 ? -8.941 16.670 43.918 1.00 96.69 79 LYS A C 1
ATOM 616 O O . LYS A 1 79 ? -9.656 15.736 44.271 1.00 96.69 79 LYS A O 1
ATOM 621 N N . LEU A 1 80 ? -8.780 17.012 42.639 1.00 96.81 80 LEU A N 1
ATOM 622 C CA . LEU A 1 80 ? -9.381 16.293 41.515 1.00 96.81 80 LEU A CA 1
ATOM 623 C C . LEU A 1 80 ? -8.933 14.832 41.477 1.00 96.81 80 LEU A C 1
ATOM 625 O O . LEU A 1 80 ? -9.768 13.938 41.376 1.00 96.81 80 LEU A O 1
ATOM 629 N N . TRP A 1 81 ? -7.628 14.586 41.584 1.00 97.19 81 TRP A N 1
ATOM 630 C CA . TRP A 1 81 ? -7.078 13.231 41.595 1.00 97.19 81 TRP A CA 1
ATOM 631 C C . TRP A 1 81 ? -7.488 12.447 42.839 1.00 97.19 81 TRP A C 1
ATOM 633 O O . TRP A 1 81 ? -7.912 11.301 42.708 1.00 97.19 81 TRP A O 1
ATOM 643 N N . GLY A 1 82 ? -7.465 13.083 44.012 1.00 97.88 82 GLY A N 1
ATOM 644 C CA . GLY A 1 82 ? -7.894 12.460 45.263 1.00 97.88 82 GLY A CA 1
ATOM 645 C C . GLY A 1 82 ? -9.348 11.982 45.228 1.00 97.88 82 GLY A C 1
ATOM 646 O O . GLY A 1 82 ? -9.678 10.942 45.787 1.00 97.88 82 GLY A O 1
ATOM 647 N N . VAL A 1 83 ? -10.237 12.702 44.538 1.00 97.44 83 VAL A N 1
ATOM 648 C CA . VAL A 1 83 ? -11.631 12.262 44.378 1.00 97.44 83 VAL A CA 1
ATOM 649 C C . VAL A 1 83 ? -11.776 11.255 43.237 1.00 97.44 83 VAL A C 1
ATOM 651 O O . VAL A 1 83 ? -12.315 10.172 43.451 1.00 97.44 83 VAL A O 1
ATOM 654 N N . ASN A 1 84 ? -11.309 11.594 42.031 1.00 97.50 84 ASN A N 1
ATOM 655 C CA . ASN A 1 84 ? -11.582 10.804 40.829 1.00 97.50 84 ASN A CA 1
ATOM 656 C C . ASN A 1 84 ? -10.809 9.475 40.814 1.00 97.50 84 ASN A C 1
ATOM 658 O O . ASN A 1 84 ? -11.372 8.450 40.429 1.00 97.50 84 ASN A O 1
ATOM 662 N N . VAL A 1 85 ? -9.528 9.497 41.195 1.00 97.69 85 VAL A N 1
ATOM 663 C CA . VAL A 1 85 ? -8.613 8.348 41.098 1.00 97.69 85 VAL A CA 1
ATOM 664 C C . VAL A 1 85 ? -8.517 7.637 42.441 1.00 97.69 85 VAL A C 1
ATOM 666 O O . VAL A 1 85 ? -8.924 6.479 42.533 1.00 97.69 85 VAL A O 1
ATOM 669 N N . ASP A 1 86 ? -8.054 8.331 43.488 1.00 97.75 86 ASP A N 1
ATOM 670 C CA . ASP A 1 86 ? -7.833 7.695 44.793 1.00 97.75 86 ASP A CA 1
ATOM 671 C C . ASP A 1 86 ? -9.155 7.199 45.380 1.00 97.75 86 ASP A C 1
ATOM 673 O O . ASP A 1 86 ? -9.235 6.056 45.817 1.00 97.75 86 ASP A O 1
ATOM 677 N N . GLY A 1 87 ? -10.224 7.998 45.314 1.00 97.81 87 GLY A N 1
ATOM 678 C CA . GLY A 1 87 ? -11.544 7.583 45.791 1.00 97.81 87 GLY A CA 1
ATOM 679 C C . GLY A 1 87 ? -12.096 6.341 45.097 1.00 97.81 87 GLY A C 1
ATOM 680 O O . GLY A 1 87 ? -12.634 5.453 45.762 1.00 97.81 87 GLY A O 1
ATOM 681 N N . THR A 1 88 ? -11.901 6.231 43.780 1.00 98.12 88 THR A N 1
ATOM 682 C CA . THR A 1 88 ? -12.258 5.027 43.016 1.00 98.12 88 THR A CA 1
ATOM 683 C C . THR A 1 88 ? -11.446 3.821 43.487 1.00 98.12 88 THR A C 1
ATOM 685 O O . THR A 1 88 ? -12.010 2.768 43.788 1.00 98.12 88 THR A O 1
ATOM 688 N N . TYR A 1 89 ? -10.127 3.982 43.602 1.00 98.31 89 TYR A N 1
ATOM 689 C CA . TYR A 1 89 ? -9.224 2.917 44.025 1.00 98.31 89 TYR A CA 1
ATOM 690 C C . TYR A 1 89 ? -9.508 2.440 45.455 1.00 98.31 89 TYR A C 1
ATOM 692 O O . TYR A 1 89 ? -9.634 1.239 45.684 1.00 98.31 89 TYR A O 1
ATOM 700 N N . LEU A 1 90 ? -9.662 3.360 46.411 1.00 98.50 90 LEU A N 1
ATOM 701 C CA . LEU A 1 90 ? -9.852 3.060 47.833 1.00 98.50 90 LEU A CA 1
ATOM 702 C C . LEU A 1 90 ? -11.134 2.259 48.093 1.00 98.50 90 LEU A C 1
ATOM 704 O O . LEU A 1 90 ? -11.099 1.268 48.825 1.00 98.50 90 LEU A O 1
ATOM 708 N N . PHE A 1 91 ? -12.252 2.634 47.464 1.00 98.31 91 PHE A N 1
ATOM 709 C CA . PHE A 1 91 ? -13.483 1.846 47.558 1.00 98.31 91 PHE A CA 1
ATOM 710 C C . PHE A 1 91 ? -13.341 0.483 46.875 1.00 98.31 91 PHE A C 1
ATOM 712 O O . PHE A 1 91 ? -13.763 -0.524 47.446 1.00 98.31 91 PHE A O 1
ATOM 719 N N . ALA A 1 92 ? -12.715 0.429 45.693 1.00 98.06 92 ALA A N 1
ATOM 720 C CA . ALA A 1 92 ? -12.523 -0.820 44.961 1.00 98.06 92 ALA A CA 1
ATOM 721 C C . ALA A 1 92 ? -11.703 -1.836 45.767 1.00 98.06 92 ALA A C 1
ATOM 723 O O . ALA A 1 92 ? -12.140 -2.975 45.924 1.00 98.06 92 ALA A O 1
ATOM 724 N N . ILE A 1 93 ? -10.569 -1.429 46.350 1.00 97.94 93 ILE A N 1
ATOM 725 C CA . ILE A 1 93 ? -9.751 -2.332 47.173 1.00 97.94 93 ILE A CA 1
ATOM 726 C C . ILE A 1 93 ? -10.462 -2.740 48.465 1.00 97.94 93 ILE A C 1
ATOM 728 O O . ILE A 1 93 ? -10.296 -3.872 48.912 1.00 97.94 93 ILE A O 1
ATOM 732 N N . GLY A 1 94 ? -11.244 -1.845 49.077 1.00 97.81 94 GLY A N 1
ATOM 733 C CA . GLY A 1 94 ? -11.981 -2.144 50.303 1.00 97.81 94 GLY A CA 1
ATOM 734 C C . GLY A 1 94 ? -13.054 -3.209 50.073 1.00 97.81 94 GLY A C 1
ATOM 735 O O . GLY A 1 94 ? -13.122 -4.192 50.811 1.00 97.81 94 GLY A O 1
ATOM 736 N N . VAL A 1 95 ? -13.832 -3.070 48.996 1.00 98.19 95 VAL A N 1
ATOM 737 C CA . VAL A 1 95 ? -14.839 -4.067 48.605 1.00 98.19 95 VAL A CA 1
ATOM 738 C C . VAL A 1 95 ? -14.186 -5.366 48.127 1.00 98.19 95 VAL A C 1
ATOM 740 O O . VAL A 1 95 ? -14.630 -6.442 48.523 1.00 98.19 95 VAL A O 1
ATOM 743 N N . ALA A 1 96 ? -13.107 -5.299 47.340 1.00 97.81 96 ALA A N 1
ATOM 744 C CA . ALA A 1 96 ? -12.398 -6.493 46.880 1.00 97.81 96 ALA A CA 1
ATOM 745 C C . ALA A 1 96 ? -11.831 -7.315 48.048 1.00 97.81 96 ALA A C 1
ATOM 747 O O . ALA A 1 96 ? -11.996 -8.534 48.067 1.00 97.81 96 ALA A O 1
ATOM 748 N N . LYS A 1 97 ? -11.241 -6.665 49.064 1.00 97.88 97 LYS A N 1
ATOM 749 C CA . LYS A 1 97 ? -10.789 -7.339 50.295 1.00 97.88 97 LYS A CA 1
ATOM 750 C C . LYS A 1 97 ? -11.936 -8.069 50.991 1.00 97.88 97 LYS A C 1
ATOM 752 O O . LYS A 1 97 ? -11.805 -9.256 51.270 1.00 97.88 97 LYS A O 1
ATOM 757 N N . HIS A 1 98 ? -13.075 -7.401 51.185 1.00 97.88 98 HIS A N 1
ATOM 758 C CA . HIS A 1 98 ? -14.268 -8.007 51.793 1.00 97.88 98 HIS A CA 1
ATOM 759 C C . HIS A 1 98 ? -14.783 -9.228 51.012 1.00 97.88 98 HIS A C 1
ATOM 761 O O . HIS A 1 98 ? -15.136 -10.252 51.602 1.00 97.88 98 HIS A O 1
ATOM 767 N N . LEU A 1 99 ? -14.809 -9.146 49.678 1.00 97.88 99 LEU A N 1
ATOM 768 C CA . LEU A 1 99 ? -15.201 -10.254 48.797 1.00 97.88 99 LEU A CA 1
ATOM 769 C C . LEU A 1 99 ? -14.237 -11.443 48.911 1.00 97.88 99 LEU A C 1
ATOM 771 O O . LEU A 1 99 ? -14.676 -12.582 49.093 1.00 97.88 99 LEU A O 1
ATOM 775 N N . MET A 1 100 ? -12.929 -11.180 48.870 1.00 97.81 100 MET A N 1
ATOM 776 C CA . MET A 1 100 ? -11.887 -12.204 48.986 1.00 97.81 100 MET A CA 1
ATOM 777 C C . MET A 1 100 ? -11.879 -12.878 50.365 1.00 97.81 100 MET A C 1
ATOM 779 O O . MET A 1 100 ? -11.796 -14.104 50.440 1.00 97.81 100 MET A O 1
ATOM 783 N N . GLU A 1 101 ? -12.025 -12.115 51.452 1.00 97.25 101 GLU A N 1
ATOM 784 C CA . GLU A 1 101 ? -12.117 -12.639 52.825 1.00 97.25 101 GLU A CA 1
ATOM 785 C C . GLU A 1 101 ? -13.313 -13.585 52.991 1.00 97.25 101 GLU A C 1
ATOM 787 O O . GLU A 1 101 ? -13.208 -14.639 53.623 1.00 97.25 101 GLU A O 1
ATOM 792 N N . ARG A 1 102 ? -14.437 -13.253 52.348 1.00 96.69 102 ARG A N 1
ATOM 793 C CA . ARG A 1 102 ? -15.644 -14.088 52.309 1.00 96.69 102 ARG A CA 1
ATOM 794 C C . ARG A 1 102 ? -15.591 -15.212 51.275 1.00 96.69 102 ARG A C 1
ATOM 796 O O . ARG A 1 102 ? -16.504 -16.037 51.259 1.00 96.69 102 ARG A O 1
ATOM 803 N N . LYS A 1 103 ? -14.556 -15.258 50.427 1.00 96.75 103 LYS A N 1
ATOM 804 C CA . LYS A 1 103 ? -14.436 -16.171 49.275 1.00 96.75 103 LYS A CA 1
ATOM 805 C C . LYS A 1 103 ? -15.673 -16.129 48.370 1.00 96.75 103 LYS A C 1
ATOM 807 O O . LYS A 1 103 ? -16.180 -17.170 47.952 1.00 96.75 103 LYS A O 1
ATOM 812 N N . ALA A 1 104 ? -16.181 -14.926 48.117 1.00 95.00 104 ALA A N 1
ATOM 813 C CA . ALA A 1 104 ? -17.376 -14.691 47.319 1.00 95.00 104 ALA A CA 1
ATOM 814 C C . ALA A 1 104 ? -17.024 -13.963 46.010 1.00 95.00 104 ALA A C 1
ATOM 816 O O . ALA A 1 104 ? -16.169 -13.075 46.032 1.00 95.00 104 ALA A O 1
ATOM 817 N N . PRO A 1 105 ? -17.688 -14.299 44.888 1.00 93.44 105 PRO A N 1
ATOM 818 C CA . PRO A 1 105 ? -17.578 -13.511 43.667 1.00 93.44 105 PRO A CA 1
ATOM 819 C C . PRO A 1 105 ? -18.267 -12.149 43.840 1.00 93.44 105 PRO A C 1
ATOM 821 O O . PRO A 1 105 ? -19.098 -11.972 44.734 1.00 93.44 105 PRO A O 1
ATOM 824 N N . GLY A 1 106 ? -17.964 -11.204 42.954 1.00 94.12 106 GLY A N 1
ATOM 825 C CA . GLY A 1 106 ? -18.615 -9.894 42.940 1.00 94.12 106 GLY A CA 1
ATOM 826 C C . GLY A 1 106 ? -18.370 -9.122 41.651 1.00 94.12 106 GLY A C 1
ATOM 827 O O . GLY A 1 106 ? -17.602 -9.559 40.790 1.00 94.12 106 GLY A O 1
ATOM 828 N N . SER A 1 107 ? -19.027 -7.972 41.511 1.00 95.38 107 SER A N 1
ATOM 829 C CA . SER A 1 107 ? -18.864 -7.097 40.348 1.00 95.38 107 SER A CA 1
ATOM 830 C C . SER A 1 107 ? -18.637 -5.643 40.749 1.00 95.38 107 SER A C 1
ATOM 832 O O . SER A 1 107 ? -19.329 -5.089 41.603 1.00 95.38 107 SER A O 1
ATOM 834 N N . ILE A 1 108 ? -17.655 -5.008 40.117 1.00 97.12 108 ILE A N 1
ATOM 835 C CA . ILE A 1 108 ? -17.295 -3.609 40.323 1.00 97.12 108 ILE A CA 1
ATOM 836 C C . ILE A 1 108 ? -17.452 -2.878 38.992 1.00 97.12 108 ILE A C 1
ATOM 838 O O . ILE A 1 108 ? -16.909 -3.302 37.975 1.00 97.12 108 ILE A O 1
ATOM 842 N N . VAL A 1 109 ? -18.172 -1.760 39.002 1.00 96.69 109 VAL A N 1
ATOM 843 C CA . VAL A 1 109 ? -18.315 -0.858 37.856 1.00 96.69 109 VAL A CA 1
ATOM 844 C C . VAL A 1 109 ? -17.717 0.496 38.205 1.00 96.69 109 VAL A C 1
ATOM 846 O O . VAL A 1 109 ? -18.131 1.150 39.162 1.00 96.69 109 VAL A O 1
ATOM 849 N N . MET A 1 110 ? -16.758 0.943 37.405 1.00 96.69 110 MET A N 1
ATOM 850 C CA . MET A 1 110 ? -16.131 2.250 37.546 1.00 96.69 110 MET A CA 1
ATOM 851 C C . MET A 1 110 ? -16.675 3.220 36.504 1.00 96.69 110 MET A C 1
ATOM 853 O O . MET A 1 110 ? -16.743 2.895 35.320 1.00 96.69 110 MET A O 1
ATOM 857 N N . ILE A 1 111 ? -17.052 4.428 36.926 1.00 94.62 111 ILE A N 1
ATOM 858 C CA . ILE A 1 111 ? -17.485 5.470 35.993 1.00 94.62 111 ILE A CA 1
ATOM 859 C C . ILE A 1 111 ? -16.260 6.242 35.495 1.00 94.62 111 ILE A C 1
ATOM 861 O O . ILE A 1 111 ? -15.754 7.163 36.148 1.00 94.62 111 ILE A O 1
ATOM 865 N N . GLY A 1 112 ? -15.794 5.864 34.309 1.00 92.19 112 GLY A N 1
ATOM 866 C CA . GLY A 1 112 ? -14.803 6.576 33.515 1.00 92.19 112 GLY A CA 1
ATOM 867 C C . GLY A 1 112 ? -15.379 7.843 32.879 1.00 92.19 112 GLY A C 1
ATOM 868 O O . GLY A 1 112 ? -16.071 8.631 33.530 1.00 92.19 112 GLY A O 1
ATOM 869 N N . SER A 1 113 ? -15.016 8.084 31.621 1.00 90.06 113 SER A N 1
ATOM 870 C CA . SER A 1 113 ? -15.527 9.170 30.774 1.00 90.06 113 SER A CA 1
ATOM 871 C C . SER A 1 113 ? -14.975 9.006 29.356 1.00 90.06 113 SER A C 1
ATOM 873 O O . SER A 1 113 ? -13.835 8.553 29.211 1.00 90.06 113 SER A O 1
ATOM 875 N N . MET A 1 114 ? -15.713 9.452 28.330 1.00 84.69 114 MET A N 1
ATOM 876 C CA . MET A 1 114 ? -15.166 9.670 26.976 1.00 84.69 114 MET A CA 1
ATOM 877 C C . MET A 1 114 ? -13.859 10.483 27.020 1.00 84.69 114 MET A C 1
ATOM 879 O O . MET A 1 114 ? -12.920 10.209 26.279 1.00 84.69 114 MET A O 1
ATOM 883 N N . SER A 1 115 ? -13.750 11.424 27.964 1.00 87.69 115 SER A N 1
ATOM 884 C CA . SER A 1 115 ? -12.578 12.276 28.186 1.00 87.69 115 SER A CA 1
ATOM 885 C C . SER A 1 115 ? -11.316 11.506 28.586 1.00 87.69 115 SER A C 1
ATOM 887 O O . SER A 1 115 ? -10.221 12.055 28.541 1.00 87.69 115 SER A O 1
ATOM 889 N N . GLY A 1 116 ? -11.454 10.245 29.008 1.00 87.94 116 GLY A N 1
ATOM 890 C CA . GLY A 1 116 ? -10.321 9.350 29.244 1.00 87.94 116 GLY A CA 1
ATOM 891 C C . GLY A 1 116 ? -9.793 8.667 27.975 1.00 87.94 116 GLY A C 1
ATOM 892 O O . GLY A 1 116 ? -8.712 8.089 28.019 1.00 87.94 116 GLY A O 1
ATOM 893 N N . SER A 1 117 ? -10.536 8.731 26.865 1.00 81.56 117 SER A N 1
ATOM 894 C CA . SER A 1 117 ? -10.167 8.169 25.555 1.00 81.56 117 SER A CA 1
ATOM 895 C C . SER A 1 117 ? -9.847 9.237 24.513 1.00 81.56 117 SER A C 1
ATOM 897 O O . SER A 1 117 ? -9.093 8.969 23.580 1.00 81.56 117 SER A O 1
ATOM 899 N N . ILE A 1 118 ? -10.430 10.431 24.647 1.00 78.94 118 ILE A N 1
ATOM 900 C CA . ILE A 1 118 ? -10.300 11.525 23.682 1.00 78.94 118 ILE A CA 1
ATOM 901 C C . ILE A 1 118 ? -10.054 12.871 24.366 1.00 78.94 118 ILE A C 1
ATOM 903 O O . ILE A 1 118 ? -10.312 13.054 25.554 1.00 78.94 118 ILE A O 1
ATOM 907 N N . VAL A 1 119 ? -9.577 13.844 23.590 1.00 81.06 119 VAL A N 1
ATOM 908 C CA . VAL A 1 119 ? -9.415 15.232 24.036 1.00 81.06 119 VAL A CA 1
ATOM 909 C C . VAL A 1 119 ? -10.665 16.030 23.664 1.00 81.06 119 VAL A C 1
ATOM 911 O O . VAL A 1 119 ? -10.948 16.232 22.487 1.00 81.06 119 VAL A O 1
ATOM 914 N N . ASN A 1 120 ? -11.413 16.506 24.662 1.00 77.88 120 ASN A N 1
ATOM 915 C CA . ASN A 1 120 ? -12.585 17.352 24.434 1.00 77.88 120 ASN A CA 1
ATOM 916 C C . ASN A 1 120 ? -12.170 18.753 23.957 1.00 77.88 120 ASN A C 1
ATOM 918 O O . ASN A 1 120 ? -11.494 19.486 24.674 1.00 77.88 120 ASN A O 1
ATOM 922 N N . VAL A 1 121 ? -12.634 19.163 22.778 1.00 72.12 121 VAL A N 1
ATOM 923 C CA . VAL A 1 121 ? -12.423 20.514 22.232 1.00 72.12 121 VAL A CA 1
ATOM 924 C C . VAL A 1 121 ? -13.754 21.274 22.280 1.00 72.12 121 VAL A C 1
ATOM 926 O O . VAL A 1 121 ? -14.780 20.714 21.899 1.00 72.12 121 VAL A O 1
ATOM 929 N N . PRO A 1 122 ? -13.793 22.545 22.727 1.00 69.75 122 PRO A N 1
ATOM 930 C CA . PRO A 1 122 ? -12.676 23.447 23.038 1.00 69.75 122 PRO A CA 1
ATOM 931 C C . PRO A 1 122 ? -12.300 23.502 24.534 1.00 69.75 122 PRO A C 1
ATOM 933 O O . PRO A 1 122 ? -11.776 24.512 24.984 1.00 69.75 122 PRO A O 1
ATOM 936 N N . GLN A 1 123 ? -12.634 22.487 25.332 1.00 78.88 123 GLN A N 1
ATOM 937 C CA . GLN A 1 123 ? -12.614 22.578 26.795 1.00 78.88 123 GLN A CA 1
ATOM 938 C C . GLN A 1 123 ? -11.215 22.301 27.386 1.00 78.88 123 GLN A C 1
ATOM 940 O O . GLN A 1 123 ? -10.723 21.177 27.272 1.00 78.88 123 GLN A O 1
ATOM 945 N N . PRO A 1 124 ? -10.570 23.268 28.068 1.00 84.25 124 PRO A N 1
ATOM 946 C CA . PRO A 1 124 ? -9.279 23.034 28.706 1.00 84.25 124 PRO A CA 1
ATOM 947 C C . PRO A 1 124 ? -9.468 22.317 30.054 1.00 84.25 124 PRO A C 1
ATOM 949 O O . PRO A 1 124 ? -9.936 22.901 31.030 1.00 84.25 124 PRO A O 1
ATOM 952 N N . GLN A 1 125 ? -9.137 21.023 30.096 1.00 88.81 125 GLN A N 1
ATOM 953 C CA . GLN A 1 125 ? -9.369 20.158 31.267 1.00 88.81 125 GLN A CA 1
ATOM 954 C C . GLN A 1 125 ? -8.349 19.006 31.385 1.00 88.81 125 GLN A C 1
ATOM 956 O O . GLN A 1 125 ? -8.686 17.881 31.757 1.00 88.81 125 GLN A O 1
ATOM 961 N N . ALA A 1 126 ? -7.080 19.259 31.047 1.00 93.19 126 ALA A N 1
ATOM 962 C CA . ALA A 1 126 ? -6.063 18.207 30.920 1.00 93.19 126 ALA A CA 1
ATOM 963 C C . ALA A 1 126 ? -5.940 17.272 32.153 1.00 93.19 126 ALA A C 1
ATOM 965 O O . ALA A 1 126 ? -5.957 16.053 31.956 1.00 93.19 126 ALA A O 1
ATOM 966 N N . PRO A 1 127 ? -5.912 17.763 33.414 1.00 95.25 127 PRO A N 1
ATOM 967 C CA . PRO A 1 127 ? -5.880 16.874 34.579 1.00 95.25 127 PRO A CA 1
ATOM 968 C C . PRO A 1 127 ? -7.121 15.994 34.757 1.00 95.25 127 PRO A C 1
ATOM 970 O O . PRO A 1 127 ? -7.003 14.886 35.281 1.00 95.25 127 PRO A O 1
ATOM 973 N N . TYR A 1 128 ? -8.298 16.450 34.313 1.00 94.25 128 TYR A N 1
ATOM 974 C CA . TYR A 1 128 ? -9.523 15.650 34.349 1.00 94.25 128 TYR A CA 1
ATOM 975 C C . TYR A 1 128 ? -9.453 14.494 33.357 1.00 94.25 128 TYR A C 1
ATOM 977 O O . TYR A 1 128 ? -9.666 13.348 33.760 1.00 94.25 128 TYR A O 1
ATOM 985 N N . ASN A 1 129 ? -9.069 14.772 32.107 1.00 93.88 129 ASN A N 1
ATOM 986 C CA . ASN A 1 129 ? -8.874 13.743 31.083 1.00 93.88 129 ASN A CA 1
ATOM 987 C C . ASN A 1 129 ? -7.879 12.680 31.568 1.00 93.88 129 ASN A C 1
ATOM 989 O O . ASN A 1 129 ? -8.179 11.487 31.531 1.00 93.88 129 ASN A O 1
ATOM 993 N N . ALA A 1 130 ? -6.745 13.116 32.131 1.00 95.62 130 ALA A N 1
ATOM 994 C CA . ALA A 1 130 ? -5.758 12.221 32.731 1.00 95.62 130 ALA A CA 1
ATOM 995 C C . ALA A 1 130 ? -6.350 11.385 33.881 1.00 95.62 130 ALA A C 1
ATOM 997 O O . ALA A 1 130 ? -6.154 10.172 33.919 1.00 95.62 130 ALA A O 1
ATOM 998 N N . SER A 1 131 ? -7.132 11.994 34.782 1.00 97.06 131 SER A N 1
ATOM 999 C CA . SER A 1 131 ? -7.773 11.270 35.892 1.00 97.06 131 SER A CA 1
ATOM 1000 C C . SER A 1 131 ? -8.763 10.200 35.411 1.00 97.06 131 SER A C 1
ATOM 1002 O O . SER A 1 131 ? -8.829 9.114 35.980 1.00 97.06 131 SER A O 1
ATOM 1004 N N . LYS A 1 132 ? -9.512 10.462 34.332 1.00 95.62 132 LYS A N 1
ATOM 1005 C CA . LYS A 1 132 ? -10.472 9.501 33.770 1.00 95.62 132 LYS A CA 1
ATOM 1006 C C . LYS A 1 132 ? -9.797 8.418 32.932 1.00 95.62 132 LYS A C 1
ATOM 1008 O O . LYS A 1 132 ? -10.258 7.280 32.962 1.00 95.62 132 LYS A O 1
ATOM 1013 N N . ALA A 1 133 ? -8.684 8.726 32.265 1.00 94.50 133 ALA A N 1
ATOM 1014 C CA . ALA A 1 133 ? -7.818 7.715 31.662 1.00 94.50 133 ALA A CA 1
ATOM 1015 C C . ALA A 1 133 ? -7.224 6.781 32.733 1.00 94.50 133 ALA A C 1
ATOM 1017 O O . ALA A 1 133 ? -7.236 5.563 32.556 1.00 94.50 133 ALA A O 1
ATOM 1018 N N . ALA A 1 134 ? -6.797 7.334 33.876 1.00 97.38 134 ALA A N 1
ATOM 1019 C CA . ALA A 1 134 ? -6.318 6.549 35.011 1.00 97.38 134 ALA A CA 1
ATOM 1020 C C . ALA A 1 134 ? -7.405 5.612 35.560 1.00 97.38 134 ALA A C 1
ATOM 1022 O O . ALA A 1 134 ? -7.128 4.437 35.758 1.00 97.38 134 ALA A O 1
ATOM 1023 N N . VAL A 1 135 ? -8.650 6.079 35.725 1.00 97.31 135 VAL A N 1
ATOM 1024 C CA . VAL A 1 135 ? -9.781 5.224 36.149 1.00 97.31 135 VAL A CA 1
ATOM 1025 C C . VAL A 1 135 ? -10.054 4.094 35.150 1.00 97.31 135 VAL A C 1
ATOM 1027 O O . VAL A 1 135 ? -10.232 2.951 35.562 1.00 97.31 135 VAL A O 1
ATOM 1030 N N . ARG A 1 136 ? -10.050 4.385 33.840 1.00 94.19 136 ARG A N 1
ATOM 1031 C CA . ARG A 1 136 ? -10.240 3.365 32.792 1.00 94.19 136 ARG A CA 1
ATOM 1032 C C . ARG A 1 136 ? -9.169 2.281 32.876 1.00 94.19 136 ARG A C 1
ATOM 1034 O O . ARG A 1 136 ? -9.492 1.100 32.903 1.00 94.19 136 ARG A O 1
ATOM 1041 N N . HIS A 1 137 ? -7.904 2.686 32.949 1.00 91.25 137 HIS A N 1
ATOM 1042 C CA . HIS A 1 137 ? -6.798 1.737 33.012 1.00 91.25 137 HIS A CA 1
ATOM 1043 C C . HIS A 1 137 ? -6.762 0.977 34.343 1.00 91.25 137 HIS A C 1
ATOM 1045 O O . HIS A 1 137 ? -6.466 -0.214 34.359 1.00 91.25 137 HIS A O 1
ATOM 1051 N N . LEU A 1 138 ? -7.135 1.633 35.447 1.00 94.88 138 LEU A N 1
ATOM 1052 C CA . LEU A 1 138 ? -7.278 0.992 36.749 1.00 94.88 138 LEU A CA 1
ATOM 1053 C C . LEU A 1 138 ? -8.306 -0.143 36.695 1.00 94.88 138 LEU A C 1
ATOM 1055 O O . LEU A 1 138 ? -8.018 -1.232 37.178 1.00 94.88 138 LEU A O 1
ATOM 1059 N N . ALA A 1 139 ? -9.464 0.073 36.063 1.00 93.00 139 ALA A N 1
ATOM 1060 C CA . ALA A 1 139 ? -10.457 -0.982 35.876 1.00 93.00 139 ALA A CA 1
ATOM 1061 C C . ALA A 1 139 ? -9.873 -2.189 35.118 1.00 93.00 139 ALA A C 1
ATOM 1063 O O . ALA A 1 139 ? -10.061 -3.323 35.554 1.00 93.00 139 ALA A O 1
ATOM 1064 N N . SER A 1 140 ? -9.107 -1.951 34.045 1.00 81.75 140 SER A N 1
ATOM 1065 C CA . SER A 1 140 ? -8.451 -3.013 33.268 1.00 81.75 140 SER A CA 1
ATOM 1066 C C . SER A 1 140 ? -7.440 -3.808 34.100 1.00 81.75 140 SER A C 1
ATOM 1068 O O . SER A 1 140 ? -7.470 -5.037 34.091 1.00 81.75 140 SER A O 1
ATOM 1070 N N . SER A 1 141 ? -6.571 -3.129 34.856 1.00 86.12 141 SER A N 1
ATOM 1071 C CA . SER A 1 141 ? -5.583 -3.797 35.713 1.00 86.12 141 SER A CA 1
ATOM 1072 C C . SER A 1 141 ? -6.256 -4.636 36.798 1.00 86.12 141 SER A C 1
ATOM 1074 O O . SER A 1 141 ? -5.924 -5.806 36.975 1.00 86.12 141 SER A O 1
ATOM 1076 N N . LEU A 1 142 ? -7.259 -4.074 37.477 1.00 91.44 142 LEU A N 1
ATOM 1077 C CA . LEU A 1 142 ? -7.958 -4.756 38.564 1.00 91.44 142 LEU A CA 1
ATOM 1078 C C . LEU A 1 142 ? -8.812 -5.936 38.076 1.00 91.44 142 LEU A C 1
ATOM 1080 O O . LEU A 1 142 ? -8.922 -6.935 38.787 1.00 91.44 142 LEU A O 1
ATOM 1084 N N . ALA A 1 143 ? -9.369 -5.863 36.862 1.00 84.31 143 ALA A N 1
ATOM 1085 C CA . ALA A 1 143 ? -10.073 -6.986 36.242 1.00 84.31 143 ALA A CA 1
ATOM 1086 C C . ALA A 1 143 ? -9.153 -8.205 36.087 1.00 84.31 143 ALA A C 1
ATOM 1088 O O . ALA A 1 143 ? -9.545 -9.325 36.411 1.00 84.31 143 ALA A O 1
ATOM 1089 N N . VAL A 1 144 ? -7.911 -7.983 35.644 1.00 74.19 144 VAL A N 1
ATOM 1090 C CA . VAL A 1 144 ? -6.907 -9.045 35.493 1.00 74.19 144 VAL A CA 1
ATOM 1091 C C . VAL A 1 144 ? -6.416 -9.528 36.856 1.00 74.19 144 VAL A C 1
ATOM 1093 O O . VAL A 1 144 ? -6.370 -10.735 37.103 1.00 74.19 144 VAL A O 1
ATOM 1096 N N . GLU A 1 145 ? -6.078 -8.604 37.757 1.00 87.12 145 GLU A N 1
ATOM 1097 C CA . GLU A 1 145 ? -5.554 -8.944 39.081 1.00 87.12 145 GLU A CA 1
ATOM 1098 C C . GLU A 1 145 ? -6.547 -9.768 39.904 1.00 87.12 145 GLU A C 1
ATOM 1100 O O . GLU A 1 145 ? -6.131 -10.692 40.602 1.00 87.12 145 GLU A O 1
ATOM 1105 N N . TRP A 1 146 ? -7.850 -9.486 39.822 1.00 91.31 146 TRP A N 1
ATOM 1106 C CA . TRP A 1 146 ? -8.863 -10.112 40.679 1.00 91.31 146 TRP A CA 1
ATOM 1107 C C . TRP A 1 146 ? -9.700 -11.198 39.997 1.00 91.31 146 TRP A C 1
ATOM 1109 O O . TRP A 1 146 ? -10.539 -11.822 40.654 1.00 91.31 146 TRP A O 1
ATOM 1119 N N . ALA A 1 147 ? -9.414 -11.516 38.730 1.00 79.56 147 ALA A N 1
ATOM 1120 C CA . ALA A 1 147 ? -10.068 -12.603 38.000 1.00 79.56 147 ALA A CA 1
ATOM 1121 C C . ALA A 1 147 ? -10.007 -13.941 38.760 1.00 79.56 147 ALA A C 1
ATOM 1123 O O . ALA A 1 147 ? -10.997 -14.668 38.841 1.00 79.56 147 ALA A O 1
ATOM 1124 N N . HIS A 1 148 ? -8.864 -14.243 39.387 1.00 84.38 148 HIS A N 1
ATOM 1125 C CA . HIS A 1 148 ? -8.662 -15.469 40.167 1.00 84.38 148 HIS A CA 1
ATOM 1126 C C . HIS A 1 148 ? -9.583 -15.581 41.398 1.00 84.38 148 HIS A C 1
ATOM 1128 O O . HIS A 1 148 ? -9.806 -16.684 41.895 1.00 84.38 148 HIS A O 1
ATOM 1134 N N . ALA A 1 149 ? -10.114 -14.457 41.887 1.00 88.12 149 ALA A N 1
ATOM 1135 C CA . ALA A 1 149 ? -11.038 -14.388 43.014 1.00 88.12 149 ALA A CA 1
ATOM 1136 C C . ALA A 1 149 ? -12.516 -14.351 42.578 1.00 88.12 149 ALA A C 1
ATOM 1138 O O . ALA A 1 149 ? -13.398 -14.227 43.425 1.00 88.12 149 ALA A O 1
ATOM 1139 N N . GLY A 1 150 ? -12.806 -14.448 41.274 1.00 86.56 150 GLY A N 1
ATOM 1140 C CA . GLY A 1 150 ? -14.170 -14.347 40.747 1.00 86.56 150 GLY A CA 1
ATOM 1141 C C . GLY A 1 150 ? -14.764 -12.939 40.851 1.00 86.56 150 GLY A C 1
ATOM 1142 O O . GLY A 1 150 ? -15.985 -12.794 40.890 1.00 86.56 150 GLY A O 1
ATOM 1143 N N . ILE A 1 151 ? -13.918 -11.906 40.924 1.00 93.62 151 ILE A N 1
ATOM 1144 C CA . ILE A 1 151 ? -14.343 -10.504 40.970 1.00 93.62 151 ILE A CA 1
ATOM 1145 C C . ILE A 1 151 ? -14.208 -9.917 39.569 1.00 93.62 151 ILE A C 1
ATOM 1147 O O . ILE A 1 151 ? -13.114 -9.875 39.008 1.00 93.62 151 ILE A O 1
ATOM 1151 N N . ARG A 1 152 ? -15.323 -9.451 39.008 1.00 92.94 152 ARG A N 1
ATOM 1152 C CA . ARG A 1 152 ? -15.343 -8.752 37.720 1.00 92.94 152 ARG A CA 1
ATOM 1153 C C . ARG A 1 152 ? -15.179 -7.258 37.953 1.00 92.94 152 ARG A C 1
ATOM 1155 O O . ARG A 1 152 ? -15.811 -6.702 38.848 1.00 92.94 152 ARG A O 1
ATOM 1162 N N . VAL A 1 153 ? -14.373 -6.603 37.126 1.00 92.75 153 VAL A N 1
ATOM 1163 C CA . VAL A 1 153 ? -14.207 -5.147 37.155 1.00 92.75 153 VAL A CA 1
ATOM 1164 C C . VAL A 1 153 ? -14.449 -4.614 35.753 1.00 92.75 153 VAL A C 1
ATOM 1166 O O . VAL A 1 153 ? -13.832 -5.074 34.802 1.00 92.75 153 VAL A O 1
ATOM 1169 N N . ASN A 1 154 ? -15.376 -3.673 35.633 1.00 92.00 154 ASN A N 1
ATOM 1170 C CA . ASN A 1 154 ? -15.775 -3.066 34.371 1.00 92.00 154 ASN A CA 1
ATOM 1171 C C . ASN A 1 154 ? -15.676 -1.548 34.466 1.00 92.00 154 ASN A C 1
ATOM 1173 O O . ASN A 1 154 ? -15.857 -0.969 35.540 1.00 92.00 154 ASN A O 1
ATOM 1177 N N . CYS A 1 155 ? -15.471 -0.899 33.327 1.00 92.06 155 CYS A N 1
ATOM 1178 C CA . CYS A 1 155 ? -15.602 0.546 33.200 1.00 92.06 155 CYS A CA 1
ATOM 1179 C C . CYS A 1 155 ? -16.821 0.893 32.336 1.00 92.06 155 CYS A C 1
ATOM 1181 O O . CYS A 1 155 ? -17.105 0.214 31.352 1.00 92.06 155 CYS A O 1
ATOM 1183 N N . ILE A 1 156 ? -17.540 1.954 32.703 1.00 91.69 156 ILE A N 1
ATOM 1184 C CA . ILE A 1 156 ? -18.458 2.647 31.795 1.00 91.69 156 ILE A CA 1
ATOM 1185 C C . ILE A 1 156 ? -17.857 4.013 31.516 1.00 91.69 156 ILE A C 1
ATOM 1187 O O . ILE A 1 156 ? -17.495 4.728 32.451 1.00 91.69 156 ILE A O 1
ATOM 1191 N N . SER A 1 157 ? -17.790 4.402 30.246 1.00 90.19 157 SER A N 1
ATOM 1192 C CA . SER A 1 157 ? -17.284 5.715 29.837 1.00 90.19 157 SER A CA 1
ATOM 1193 C C . SER A 1 157 ? -18.380 6.535 29.156 1.00 90.19 157 SER A C 1
ATOM 1195 O O . SER A 1 157 ? -18.522 6.456 27.937 1.00 90.19 157 SER A O 1
ATOM 1197 N N . PRO A 1 158 ? -19.166 7.313 29.926 1.00 86.56 158 PRO A N 1
ATOM 1198 C CA . PRO A 1 158 ? -20.242 8.122 29.373 1.00 86.56 158 PRO A CA 1
ATOM 1199 C C . PRO A 1 158 ? -19.726 9.272 28.508 1.00 86.56 158 PRO A C 1
ATOM 1201 O O . PRO A 1 158 ? -18.646 9.821 28.764 1.00 86.56 158 PRO A O 1
ATOM 1204 N N . GLY A 1 159 ? -20.553 9.661 27.535 1.00 82.94 159 GLY A N 1
ATOM 1205 C CA . GLY A 1 159 ? -20.434 10.930 26.822 1.00 82.94 159 GLY A CA 1
ATOM 1206 C C . GLY A 1 159 ? -20.849 12.140 27.674 1.00 82.94 159 GLY A C 1
ATOM 1207 O O . GLY A 1 159 ? -20.812 12.109 28.906 1.00 82.94 159 GLY A O 1
ATOM 1208 N N . TYR A 1 160 ? -21.287 13.225 27.033 1.00 80.12 160 TYR A N 1
ATOM 1209 C CA . TYR A 1 160 ? -21.824 14.381 27.755 1.00 80.12 160 TYR A CA 1
ATOM 1210 C C . TYR A 1 160 ? -23.151 14.048 28.457 1.00 80.12 160 TYR A C 1
ATOM 1212 O O . TYR A 1 160 ? -24.183 13.832 27.816 1.00 80.12 160 TYR A O 1
ATOM 1220 N N . MET A 1 161 ? -23.119 14.055 29.793 1.00 82.81 161 MET A N 1
ATOM 1221 C CA . MET A 1 161 ? -24.271 13.753 30.645 1.00 82.81 161 MET A CA 1
ATOM 1222 C C . MET A 1 161 ? -24.770 15.000 31.376 1.00 82.81 161 MET A C 1
ATOM 1224 O O . MET A 1 161 ? -23.986 15.730 31.995 1.00 82.81 161 MET A O 1
ATOM 1228 N N . LEU A 1 162 ? -26.086 15.207 31.387 1.00 79.31 162 LEU A N 1
ATOM 1229 C CA . LEU A 1 162 ? -26.778 16.277 32.102 1.00 79.31 162 LEU A CA 1
ATOM 1230 C C . LEU A 1 162 ? -26.878 15.969 33.606 1.00 79.31 162 LEU A C 1
ATOM 1232 O O . LEU A 1 162 ? -27.956 15.801 34.170 1.00 79.31 162 LEU A O 1
ATOM 1236 N N . THR A 1 163 ? -25.727 15.869 34.266 1.00 76.38 163 THR A N 1
ATOM 1237 C CA . THR A 1 163 ? -25.653 15.758 35.728 1.00 76.38 163 THR A CA 1
ATOM 1238 C C . THR A 1 163 ? -26.054 17.079 36.394 1.00 76.38 163 THR A C 1
ATOM 1240 O O . THR A 1 163 ? -26.061 18.127 35.746 1.00 76.38 163 THR A O 1
ATOM 1243 N N . ALA A 1 164 ? -26.332 17.071 37.702 1.00 73.69 164 ALA A N 1
ATOM 1244 C CA . ALA A 1 164 ? -26.620 18.301 38.450 1.00 73.69 164 ALA A CA 1
ATOM 1245 C C . ALA A 1 164 ? -25.495 19.353 38.321 1.00 73.69 164 ALA A C 1
ATOM 1247 O O . ALA A 1 164 ? -25.776 20.547 38.216 1.00 73.69 164 ALA A O 1
ATOM 1248 N N . LEU A 1 165 ? -24.233 18.904 38.265 1.00 70.38 165 LEU A N 1
ATOM 1249 C CA . LEU A 1 165 ? -23.069 19.762 38.031 1.00 70.38 165 LEU A CA 1
ATOM 1250 C C . LEU A 1 165 ? -23.074 20.336 36.608 1.00 70.38 165 LEU A C 1
ATOM 1252 O O . LEU A 1 165 ? -22.952 21.546 36.435 1.00 70.38 165 LEU A O 1
ATOM 1256 N N . THR A 1 166 ? -23.252 19.477 35.599 1.00 73.50 166 THR A N 1
ATOM 1257 C CA . THR A 1 166 ? -23.289 19.887 34.188 1.00 73.50 166 THR A CA 1
ATOM 1258 C C . THR A 1 166 ? -24.410 20.885 33.938 1.00 73.50 166 THR A C 1
ATOM 1260 O O . THR A 1 166 ? -24.184 21.905 33.300 1.00 73.50 166 THR A O 1
ATOM 1263 N N . LYS A 1 167 ? -25.606 20.629 34.479 1.00 75.88 167 LYS A N 1
ATOM 1264 C CA . LYS A 1 167 ? -26.775 21.492 34.301 1.00 75.88 167 LYS A CA 1
ATOM 1265 C C . LYS A 1 167 ? -26.486 22.924 34.747 1.00 75.88 167 LYS A C 1
ATOM 1267 O O . LYS A 1 167 ? -26.746 23.847 33.990 1.00 75.88 167 LYS A O 1
ATOM 1272 N N . LYS A 1 168 ? -25.852 23.099 35.910 1.00 73.94 168 LYS A N 1
ATOM 1273 C CA . LYS A 1 168 ? -25.465 24.425 36.404 1.00 73.94 168 LYS A CA 1
ATOM 1274 C C . LYS A 1 168 ? -24.490 25.140 35.458 1.00 73.94 168 LYS A C 1
ATOM 1276 O O . LYS A 1 168 ? -24.675 26.316 35.178 1.00 73.94 168 LYS A O 1
ATOM 1281 N N . ILE A 1 169 ? -23.488 24.425 34.937 1.00 71.50 169 ILE A N 1
ATOM 1282 C CA . ILE A 1 169 ? -22.512 24.980 33.982 1.00 71.50 169 ILE A CA 1
ATOM 1283 C C . ILE A 1 169 ? -23.197 25.399 32.673 1.00 71.50 169 ILE A C 1
ATOM 1285 O O . ILE A 1 169 ? -22.876 26.448 32.121 1.00 71.50 169 ILE A O 1
ATOM 1289 N N . LEU A 1 170 ? -24.134 24.589 32.172 1.00 73.06 170 LEU A N 1
ATOM 1290 C CA . LEU A 1 170 ? -24.855 24.871 30.929 1.00 73.06 170 LEU A CA 1
ATOM 1291 C C . LEU A 1 170 ? -25.860 26.020 31.085 1.00 73.06 170 LEU A C 1
ATOM 1293 O O . LEU A 1 170 ? -25.987 26.830 30.170 1.00 73.06 170 LEU A O 1
ATOM 1297 N N . ASP A 1 171 ? -26.521 26.121 32.241 1.00 77.62 171 ASP A N 1
ATOM 1298 C CA . ASP A 1 171 ? -27.417 27.236 32.568 1.00 77.62 171 ASP A CA 1
ATOM 1299 C C . ASP A 1 171 ? -26.638 28.570 32.635 1.00 77.62 171 ASP A C 1
ATOM 1301 O O . ASP A 1 171 ? -27.155 29.617 32.248 1.00 77.62 171 ASP A O 1
ATOM 1305 N N . GLU A 1 172 ? -25.376 28.532 33.081 1.00 76.12 172 GLU A N 1
ATOM 1306 C CA . GLU A 1 172 ? -24.475 29.692 33.155 1.00 76.12 172 GLU A CA 1
ATOM 1307 C C . GLU A 1 172 ? -23.758 30.002 31.820 1.00 76.12 172 GLU A C 1
ATOM 1309 O O . GLU A 1 172 ? -23.283 31.123 31.632 1.00 76.12 172 GLU A O 1
ATOM 1314 N N . ASN A 1 173 ? -23.688 29.051 30.876 1.00 77.31 173 ASN A N 1
ATOM 1315 C CA . ASN A 1 173 ? -23.024 29.218 29.576 1.00 77.31 173 ASN A CA 1
ATOM 1316 C C . ASN A 1 173 ? -23.828 28.601 28.403 1.00 77.31 173 ASN A C 1
ATOM 1318 O O . ASN A 1 173 ? -23.529 27.489 27.946 1.00 77.31 173 ASN A O 1
ATOM 1322 N N . PRO A 1 174 ? -24.822 29.337 27.866 1.00 79.31 174 PRO A N 1
ATOM 1323 C CA . PRO A 1 174 ? -25.695 28.851 26.794 1.00 79.31 174 PRO A CA 1
ATOM 1324 C C . PRO A 1 174 ? -24.972 28.514 25.479 1.00 79.31 174 PRO A C 1
ATOM 1326 O O . PRO A 1 174 ? -25.376 27.587 24.777 1.00 79.31 174 PRO A O 1
ATOM 1329 N N . GLU A 1 175 ? -23.887 29.220 25.143 1.00 79.31 175 GLU A N 1
ATOM 1330 C CA . GLU A 1 175 ? -23.096 28.942 23.933 1.00 79.31 175 GLU A CA 1
ATOM 1331 C C . GLU A 1 175 ? -22.386 27.585 24.026 1.00 79.31 175 GLU A C 1
ATOM 1333 O O . GLU A 1 175 ? -22.375 26.808 23.067 1.00 79.31 175 GLU A O 1
ATOM 1338 N N . LEU A 1 176 ? -21.840 27.261 25.204 1.00 74.06 176 LEU A N 1
ATOM 1339 C CA . LEU A 1 176 ? -21.239 25.955 25.469 1.00 74.06 176 LEU A CA 1
ATOM 1340 C C . LEU A 1 176 ? -22.288 24.840 25.389 1.00 74.06 176 LEU A C 1
ATOM 1342 O O . LEU A 1 176 ? -22.016 23.789 24.808 1.00 74.06 176 LEU A O 1
ATOM 1346 N N . ALA A 1 177 ? -23.497 25.089 25.903 1.00 76.19 177 ALA A N 1
ATOM 1347 C CA . ALA A 1 177 ? -24.614 24.153 25.815 1.00 76.19 177 ALA A CA 1
ATOM 1348 C C . ALA A 1 177 ? -25.003 23.856 24.362 1.00 76.19 177 ALA A C 1
ATOM 1350 O O . ALA A 1 177 ? -25.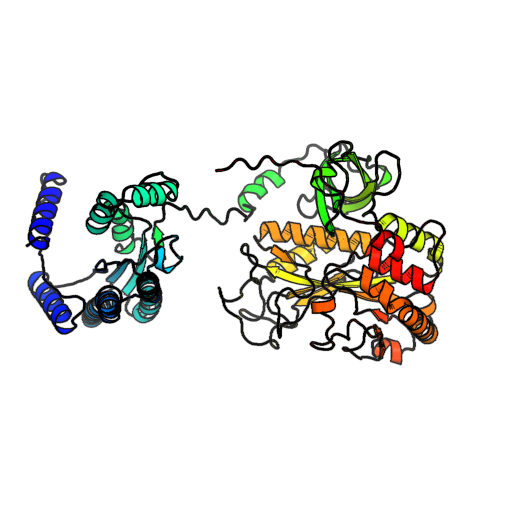153 22.687 23.996 1.00 76.19 177 ALA A O 1
ATOM 1351 N N . GLN A 1 178 ? -25.106 24.888 23.518 1.00 78.62 178 GLN A N 1
ATOM 1352 C CA . GLN A 1 178 ? -25.414 24.722 22.099 1.00 78.62 178 GLN A CA 1
ATOM 1353 C C . GLN A 1 178 ? -24.305 23.953 21.372 1.00 78.62 178 GLN A C 1
ATOM 1355 O O . GLN A 1 178 ? -24.600 23.019 20.627 1.00 78.62 178 GLN A O 1
ATOM 1360 N N . LYS A 1 179 ? -23.035 24.282 21.642 1.00 77.25 179 LYS A N 1
ATOM 1361 C CA . LYS A 1 179 ? -21.883 23.615 21.025 1.00 77.25 179 LYS A CA 1
ATOM 1362 C C . LYS A 1 179 ? -21.767 22.145 21.425 1.00 77.25 179 LYS A C 1
ATOM 1364 O O . LYS A 1 179 ? -21.528 21.299 20.572 1.00 77.25 179 LYS A O 1
ATOM 1369 N N . TRP A 1 180 ? -21.936 21.813 22.702 1.00 74.00 180 TRP A N 1
ATOM 1370 C CA . TRP A 1 180 ? -21.911 20.412 23.135 1.00 74.00 180 TRP A CA 1
ATOM 1371 C C . TRP A 1 180 ? -23.085 19.635 22.550 1.00 74.00 180 TRP A C 1
ATOM 1373 O O . TRP A 1 180 ? -22.903 18.521 22.074 1.00 74.00 180 TRP A O 1
ATOM 1383 N N . THR A 1 181 ? -24.271 20.244 22.507 1.00 80.19 181 THR A N 1
ATOM 1384 C CA . THR A 1 181 ? -25.456 19.611 21.916 1.00 80.19 181 THR A CA 1
ATOM 1385 C C . THR A 1 181 ? -25.283 19.366 20.416 1.00 80.19 181 THR A C 1
ATOM 1387 O O . THR A 1 181 ? -25.684 18.310 19.940 1.00 80.19 181 THR A O 1
ATOM 1390 N N . SER A 1 182 ? -24.635 20.278 19.676 1.00 76.25 182 SER A N 1
ATOM 1391 C CA . SER A 1 182 ? -24.359 20.090 18.242 1.00 76.25 182 SER A CA 1
ATOM 1392 C C . SER A 1 182 ? -23.327 19.004 17.945 1.00 76.25 182 SER A C 1
ATOM 1394 O O . SER A 1 182 ? -23.289 18.499 16.829 1.00 76.25 182 SER A O 1
ATOM 1396 N N . LEU A 1 183 ? -22.471 18.670 18.915 1.00 66.62 183 LEU A N 1
ATOM 1397 C CA . LEU A 1 183 ? -21.497 17.586 18.777 1.00 66.62 183 LEU A CA 1
ATOM 1398 C C . LEU A 1 183 ? -22.115 16.211 19.047 1.00 66.62 183 LEU A C 1
ATOM 1400 O O . LEU A 1 183 ? -21.503 15.217 18.689 1.00 66.62 183 LEU A O 1
ATOM 1404 N N . ILE A 1 184 ? -23.313 16.152 19.637 1.00 71.88 184 ILE 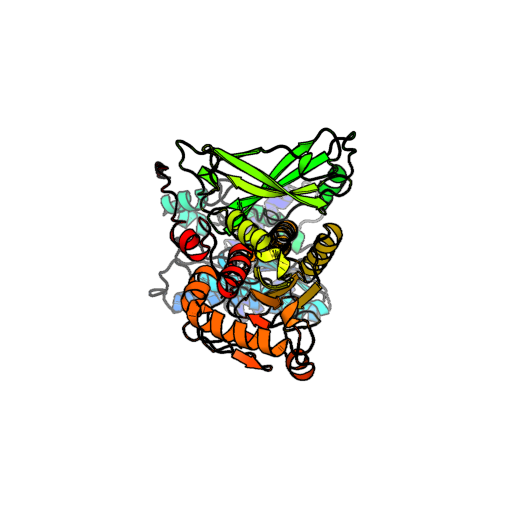A N 1
ATOM 1405 C CA . ILE A 1 184 ? -24.014 14.899 19.912 1.00 71.88 184 ILE A CA 1
ATOM 1406 C C . ILE A 1 184 ? -24.944 14.584 18.729 1.00 71.88 184 ILE A C 1
ATOM 1408 O O . ILE A 1 184 ? -25.887 15.345 18.495 1.00 71.88 184 ILE A O 1
ATOM 1412 N N . PRO A 1 185 ? -24.785 13.449 18.020 1.00 67.44 185 PRO A N 1
ATOM 1413 C CA . PRO A 1 185 ? -25.611 13.097 16.860 1.00 67.44 185 PRO A CA 1
ATOM 1414 C C . PRO A 1 185 ? -27.118 13.066 17.138 1.00 67.44 185 PRO A C 1
ATOM 1416 O O . PRO A 1 185 ? -27.925 13.408 16.278 1.00 67.44 185 PRO A O 1
ATOM 1419 N N . GLN A 1 186 ? -27.517 12.685 18.355 1.00 74.44 186 GLN A N 1
ATOM 1420 C CA . GLN A 1 186 ? -28.924 12.661 18.767 1.00 74.44 186 GLN A CA 1
ATOM 1421 C C . GLN A 1 186 ? -29.489 14.060 19.086 1.00 74.44 186 GLN A C 1
ATOM 1423 O O . GLN A 1 186 ? -30.675 14.190 19.391 1.00 74.44 186 GLN A O 1
ATOM 1428 N N . GLY A 1 187 ? -28.649 15.101 19.065 1.00 77.25 187 GLY A N 1
ATOM 1429 C CA . GLY A 1 187 ? -29.032 16.484 19.339 1.00 77.25 187 GLY A CA 1
ATOM 1430 C C . GLY A 1 187 ? -29.497 16.732 20.774 1.00 77.25 187 GLY A C 1
ATOM 1431 O O . GLY A 1 187 ? -30.216 17.699 21.022 1.00 77.25 187 GLY A O 1
ATOM 1432 N N . LYS A 1 188 ? -29.142 15.856 21.725 1.00 81.19 188 LYS A N 1
ATOM 1433 C CA . LYS A 1 188 ? -29.480 16.004 23.146 1.00 81.19 188 LYS A CA 1
ATOM 1434 C C . LYS A 1 188 ? -28.432 15.362 24.050 1.00 81.19 188 LYS A C 1
ATOM 1436 O O . LYS A 1 188 ? -27.876 14.324 23.713 1.00 81.19 188 LYS A O 1
ATOM 1441 N N . MET A 1 189 ? -28.220 15.958 25.220 1.00 81.25 189 MET A N 1
ATOM 1442 C CA . MET A 1 189 ? -27.383 15.394 26.285 1.00 81.25 189 MET A CA 1
ATOM 1443 C C . MET A 1 189 ? -27.960 14.073 26.797 1.00 81.25 189 MET A C 1
ATOM 1445 O O . MET A 1 189 ? -29.182 13.942 26.925 1.00 81.25 189 MET A O 1
ATOM 1449 N N . GLY A 1 190 ? -27.085 13.135 27.161 1.00 82.38 190 GLY A N 1
ATOM 1450 C CA . GLY A 1 190 ? -27.495 11.955 27.918 1.00 82.38 190 GLY A CA 1
ATOM 1451 C C . GLY A 1 190 ? -27.938 12.351 29.326 1.00 82.38 190 GLY A C 1
ATOM 1452 O O . GLY A 1 190 ? -27.487 13.358 29.876 1.00 82.38 190 GLY A O 1
ATOM 1453 N N . ARG A 1 191 ? -28.824 11.577 29.940 1.00 84.50 191 ARG A N 1
ATOM 1454 C CA . ARG A 1 191 ? -29.255 11.770 31.329 1.00 84.50 191 ARG A CA 1
ATOM 1455 C C . ARG A 1 191 ? -28.726 10.628 32.195 1.00 84.50 191 ARG A C 1
ATOM 1457 O O . ARG A 1 191 ? -28.563 9.528 31.675 1.00 84.50 191 ARG A O 1
ATOM 1464 N N . PRO A 1 192 ? -28.428 10.839 33.488 1.00 81.75 192 PRO A N 1
ATOM 1465 C CA . PRO A 1 192 ? -27.907 9.774 34.350 1.00 81.75 192 PRO A CA 1
ATOM 1466 C C . PRO A 1 192 ? -28.730 8.475 34.313 1.00 81.75 192 PRO A C 1
ATOM 1468 O O . PRO A 1 192 ? -28.162 7.390 34.411 1.00 81.75 192 PRO A O 1
ATOM 1471 N N . GLU A 1 193 ? -30.045 8.576 34.103 1.00 84.38 193 GLU A N 1
ATOM 1472 C CA . GLU A 1 193 ? -30.957 7.437 33.966 1.00 84.38 193 GLU A CA 1
ATOM 1473 C C . GLU A 1 193 ? -30.620 6.547 32.760 1.00 84.38 193 GLU A C 1
ATOM 1475 O O . GLU A 1 193 ? -30.828 5.336 32.804 1.00 84.38 193 GLU A O 1
ATOM 1480 N N . ASP A 1 194 ? -30.027 7.113 31.707 1.00 83.12 194 ASP A N 1
ATOM 1481 C CA . ASP A 1 194 ? -29.642 6.376 30.504 1.00 83.12 194 ASP A CA 1
ATOM 1482 C C . ASP A 1 194 ? -28.465 5.402 30.780 1.00 83.12 194 ASP A C 1
ATOM 1484 O O . ASP A 1 194 ? -28.249 4.461 30.019 1.00 83.12 194 ASP A O 1
ATOM 1488 N N . LEU A 1 195 ? -27.741 5.556 31.904 1.00 85.94 195 LEU A N 1
ATOM 1489 C CA . LEU A 1 195 ? -26.690 4.621 32.345 1.00 85.94 195 LEU A CA 1
ATOM 1490 C C . LEU A 1 195 ? -27.220 3.455 33.191 1.00 85.94 195 LEU A C 1
ATOM 1492 O O . LEU A 1 195 ? -26.501 2.473 33.387 1.00 85.94 195 LEU A O 1
ATOM 1496 N N . MET A 1 196 ? -28.456 3.529 33.699 1.00 86.56 196 MET A N 1
ATOM 1497 C CA . MET A 1 196 ? -28.993 2.542 34.649 1.00 86.56 196 MET A CA 1
ATOM 1498 C C . MET A 1 196 ? -28.996 1.123 34.071 1.00 86.56 196 MET A C 1
ATOM 1500 O O . MET A 1 196 ? -28.622 0.173 34.763 1.00 86.56 196 MET A O 1
ATOM 1504 N N . GLY A 1 197 ? -29.360 0.977 32.793 1.00 85.88 197 GLY A N 1
ATOM 1505 C CA . GLY A 1 197 ? -29.365 -0.316 32.104 1.00 85.88 197 GLY A CA 1
ATOM 1506 C C . GLY A 1 197 ? -27.965 -0.920 31.979 1.00 85.88 197 GLY A C 1
ATOM 1507 O O . GLY A 1 197 ? -27.772 -2.091 32.297 1.00 85.88 197 GLY A O 1
ATOM 1508 N N . ALA A 1 198 ? -26.977 -0.106 31.594 1.00 87.38 198 ALA A N 1
ATOM 1509 C CA . ALA A 1 198 ? -25.583 -0.528 31.471 1.00 87.38 198 ALA A CA 1
ATOM 1510 C C . ALA A 1 198 ? -24.988 -0.947 32.823 1.00 87.38 198 ALA A C 1
ATOM 1512 O O . ALA A 1 198 ? -24.395 -2.019 32.930 1.00 87.38 198 ALA A O 1
ATOM 1513 N N . VAL A 1 199 ? -25.198 -0.142 33.870 1.00 91.38 199 VAL A N 1
ATOM 1514 C CA . VAL A 1 199 ? -24.751 -0.469 35.232 1.00 91.38 199 VAL A CA 1
ATOM 1515 C C . VAL A 1 199 ? -25.388 -1.775 35.706 1.00 91.38 199 VAL A C 1
ATOM 1517 O O . VAL A 1 199 ? -24.683 -2.663 36.178 1.00 91.38 199 VAL A O 1
ATOM 1520 N N . THR A 1 200 ? -26.704 -1.928 35.535 1.00 90.56 200 THR A N 1
ATOM 1521 C CA . THR A 1 200 ? -27.426 -3.140 35.952 1.00 90.56 200 THR A CA 1
ATOM 1522 C C . THR A 1 200 ? -26.919 -4.377 35.214 1.00 90.56 200 THR A C 1
ATOM 1524 O O . THR A 1 200 ? -26.658 -5.401 35.842 1.00 90.56 200 THR A O 1
ATOM 1527 N N . PHE A 1 201 ? -26.722 -4.278 33.896 1.00 87.81 201 PHE A N 1
ATOM 1528 C CA . PHE A 1 201 ? -26.167 -5.361 33.087 1.00 87.81 201 PHE A CA 1
ATOM 1529 C C . PHE A 1 201 ? -24.778 -5.774 33.584 1.00 87.81 201 PHE A C 1
ATOM 1531 O O . PHE A 1 201 ? -24.577 -6.947 33.896 1.00 87.81 201 PHE A O 1
ATOM 1538 N N . LEU A 1 202 ? -23.855 -4.818 33.741 1.00 89.50 202 LEU A N 1
ATOM 1539 C CA . LEU A 1 202 ? -22.472 -5.087 34.148 1.00 89.50 202 LEU A CA 1
ATOM 1540 C C . LEU A 1 202 ? -22.358 -5.633 35.579 1.00 89.50 202 LEU A C 1
ATOM 1542 O O . LEU A 1 202 ? -21.491 -6.466 35.858 1.00 89.50 202 LEU A O 1
ATOM 1546 N N . LEU A 1 203 ? -23.249 -5.227 36.484 1.00 91.44 203 LEU A N 1
ATOM 1547 C CA . LEU A 1 203 ? -23.316 -5.790 37.834 1.00 91.44 203 LEU A CA 1
ATOM 1548 C C . LEU A 1 203 ? -23.967 -7.178 37.882 1.00 91.44 203 LEU A C 1
ATOM 1550 O O . LEU A 1 203 ? -23.690 -7.940 38.803 1.00 91.44 203 LEU A O 1
ATOM 1554 N N . SER A 1 204 ? -24.791 -7.535 36.897 1.00 89.06 204 SER A N 1
ATOM 1555 C CA . SER A 1 204 ? -25.456 -8.840 36.835 1.00 89.06 204 SER A CA 1
ATOM 1556 C C . SER A 1 204 ? -24.554 -9.953 36.293 1.00 89.06 204 SER A C 1
ATOM 1558 O O . SER A 1 204 ? -23.544 -9.695 35.634 1.00 89.06 204 SER A O 1
ATOM 1560 N N . ASP A 1 205 ? -24.971 -11.203 36.490 1.00 83.00 205 ASP A N 1
ATOM 1561 C CA . ASP A 1 205 ? -24.305 -12.389 35.931 1.00 83.00 205 ASP A CA 1
ATOM 1562 C C . ASP A 1 205 ? -24.368 -12.458 34.392 1.00 83.00 205 ASP A C 1
ATOM 1564 O O . ASP A 1 205 ? -23.660 -13.254 33.778 1.00 83.00 205 ASP A O 1
ATOM 1568 N N . ALA A 1 206 ? -25.177 -11.610 33.742 1.00 79.44 206 ALA A N 1
ATOM 1569 C CA . ALA A 1 206 ? -25.283 -11.562 32.285 1.00 79.44 206 ALA A CA 1
ATOM 1570 C C . ALA A 1 206 ? -24.023 -10.996 31.601 1.00 79.44 206 ALA A C 1
ATOM 1572 O O . ALA A 1 206 ? -23.780 -11.287 30.432 1.00 79.44 206 ALA A O 1
ATOM 1573 N N . ALA A 1 207 ? -23.202 -10.219 32.313 1.00 72.69 207 ALA A N 1
ATOM 1574 C CA . ALA A 1 207 ? -22.031 -9.532 31.761 1.00 72.69 207 ALA A CA 1
ATOM 1575 C C . ALA A 1 207 ? -20.726 -10.356 31.792 1.00 72.69 207 ALA A C 1
ATOM 1577 O O . ALA A 1 207 ? -19.648 -9.774 31.864 1.00 72.69 207 ALA A O 1
ATOM 1578 N N . GLY A 1 208 ? -20.824 -11.693 31.746 1.00 62.56 208 GLY A N 1
ATOM 1579 C CA . GLY A 1 208 ? -19.739 -12.686 31.866 1.00 62.56 208 GLY A CA 1
ATOM 1580 C C . GLY A 1 208 ? -18.297 -12.171 31.716 1.00 62.56 208 GLY A C 1
ATOM 1581 O O . GLY A 1 208 ? -17.571 -12.128 32.708 1.00 62.56 208 GLY A O 1
ATOM 1582 N N . ILE A 1 209 ? -17.896 -11.782 30.497 1.00 53.66 209 ILE A N 1
ATOM 1583 C CA . ILE A 1 209 ? -16.591 -11.171 30.182 1.00 53.66 209 ILE A CA 1
ATOM 1584 C C . ILE A 1 209 ? -16.848 -9.890 29.372 1.00 53.66 209 ILE A C 1
ATOM 1586 O O . ILE A 1 209 ? -17.047 -9.945 28.160 1.00 53.66 209 ILE A O 1
ATOM 1590 N N . ALA A 1 210 ? -16.878 -8.745 30.044 1.00 47.38 210 ALA A N 1
ATOM 1591 C CA . ALA A 1 210 ? -16.858 -7.415 29.441 1.00 47.38 210 ALA A CA 1
ATOM 1592 C C . ALA A 1 210 ? -15.714 -6.619 30.098 1.00 47.38 210 ALA A C 1
ATOM 1594 O O . ALA A 1 210 ? -15.373 -6.893 31.248 1.00 47.38 210 ALA A O 1
ATOM 1595 N N . GLU A 1 211 ? -15.075 -5.700 29.367 1.00 54.38 211 GLU A N 1
ATOM 1596 C CA . GLU A 1 211 ? -13.922 -4.927 29.872 1.00 54.38 211 GLU A CA 1
ATOM 1597 C C . GLU A 1 211 ? -14.245 -3.426 29.994 1.00 54.38 211 GLU A C 1
ATOM 1599 O O . GLU A 1 211 ? -14.064 -2.827 31.056 1.00 54.38 211 GLU A O 1
ATOM 1604 N N . ASP A 1 212 ? -14.785 -2.810 28.938 1.00 47.50 212 ASP A N 1
ATOM 1605 C CA . ASP A 1 212 ? -15.189 -1.398 28.920 1.00 47.50 212 ASP A CA 1
ATOM 1606 C C . ASP A 1 212 ? -16.425 -1.219 28.034 1.00 47.50 212 ASP A C 1
ATOM 1608 O O . ASP A 1 212 ? -16.409 -1.573 26.853 1.00 47.50 212 ASP A O 1
ATOM 1612 N N . LEU A 1 213 ? -17.503 -0.675 28.603 1.00 50.75 213 LEU A N 1
ATOM 1613 C CA . LEU A 1 213 ? -18.700 -0.303 27.857 1.00 50.75 213 LEU A CA 1
ATOM 1614 C C . LEU A 1 213 ? -18.669 1.208 27.609 1.00 50.75 213 LEU A C 1
ATOM 1616 O O . LEU A 1 213 ? -18.955 2.018 28.497 1.00 50.75 213 LEU A O 1
ATOM 1620 N N . VAL A 1 214 ? -18.329 1.596 26.383 1.00 52.59 214 VAL A N 1
ATOM 1621 C CA . VAL A 1 214 ? -18.461 2.988 25.952 1.00 52.59 214 VAL A CA 1
ATOM 1622 C C . VAL A 1 214 ? -19.933 3.234 25.627 1.00 52.59 214 VAL A C 1
ATOM 1624 O O . VAL A 1 214 ? -20.504 2.588 24.754 1.00 52.59 214 VAL A O 1
ATOM 1627 N N . THR A 1 215 ? -20.570 4.125 26.385 1.00 43.59 215 THR A N 1
ATOM 1628 C CA . THR A 1 215 ? -21.952 4.559 26.152 1.00 43.59 215 THR A CA 1
ATOM 1629 C C . THR A 1 215 ? -21.907 5.983 25.614 1.00 43.59 215 THR A C 1
ATOM 1631 O O . THR A 1 215 ? -22.252 6.944 26.310 1.00 43.59 215 THR A O 1
ATOM 1634 N N . ASP A 1 216 ? -21.389 6.134 24.402 1.00 43.75 216 ASP A N 1
ATOM 1635 C CA . ASP A 1 216 ? -21.493 7.356 23.627 1.00 43.75 216 ASP A CA 1
ATOM 1636 C C . ASP A 1 216 ? -22.637 7.219 22.609 1.00 43.75 216 ASP A C 1
ATOM 1638 O O . ASP A 1 216 ? -22.799 6.222 21.912 1.00 43.75 216 ASP A O 1
ATOM 1642 N N . GLY A 1 217 ? -23.488 8.246 22.541 1.00 35.88 217 GLY A N 1
ATOM 1643 C CA . GLY A 1 217 ? -24.376 8.444 21.389 1.00 35.88 217 GLY A CA 1
ATOM 1644 C C . GLY A 1 217 ? -23.598 8.834 20.125 1.00 35.88 217 GLY A C 1
ATOM 1645 O O . GLY A 1 217 ? -24.189 8.917 19.048 1.00 35.88 217 GLY A O 1
ATOM 1646 N N . ASP A 1 218 ? -22.285 9.043 20.257 1.00 38.16 218 ASP A N 1
ATOM 1647 C CA . ASP A 1 218 ? -21.315 9.086 19.170 1.00 38.16 218 ASP A CA 1
ATOM 1648 C C . ASP A 1 218 ? -21.058 7.649 18.753 1.00 38.16 218 ASP A C 1
ATOM 1650 O O . ASP A 1 218 ? -20.035 7.074 19.103 1.00 38.16 218 ASP A O 1
ATOM 1654 N N . GLY A 1 219 ? -22.040 7.047 18.077 1.00 33.84 219 GLY A N 1
ATOM 1655 C CA . GLY A 1 219 ? -21.954 5.667 17.641 1.00 33.84 219 GLY A CA 1
ATOM 1656 C C . GLY A 1 219 ? -20.566 5.389 17.083 1.00 33.84 219 GLY A C 1
ATOM 1657 O O . GLY A 1 219 ? -20.221 5.861 15.996 1.00 33.84 219 GLY A O 1
ATOM 1658 N N . GLN A 1 220 ? -19.780 4.595 17.810 1.00 39.09 220 GLN A N 1
ATOM 1659 C CA . GLN A 1 220 ? -18.773 3.789 17.159 1.00 39.09 220 GLN A CA 1
ATOM 1660 C C . GLN A 1 220 ? -19.560 2.812 16.305 1.00 39.09 220 GLN A C 1
ATOM 1662 O O . GLN A 1 220 ? -19.904 1.705 16.714 1.00 39.09 220 GLN A O 1
ATOM 1667 N N . ALA A 1 221 ? -19.921 3.295 15.117 1.00 37.09 221 ALA A N 1
ATOM 1668 C CA . ALA A 1 221 ? -20.191 2.443 13.997 1.00 37.09 221 ALA A CA 1
ATOM 1669 C C . ALA A 1 221 ? -19.087 1.386 14.015 1.00 37.09 221 ALA A C 1
ATOM 1671 O O . ALA A 1 221 ? -17.901 1.723 14.139 1.00 37.09 221 ALA A O 1
ATOM 1672 N N . GLU A 1 222 ? -19.489 0.119 13.911 1.00 46.50 222 GLU A N 1
ATOM 1673 C CA . GLU A 1 222 ? -18.658 -0.898 13.278 1.00 46.50 222 GLU A CA 1
ATOM 1674 C C . GLU A 1 222 ? -17.772 -0.200 12.251 1.00 46.50 222 GLU A C 1
ATOM 1676 O O . GLU A 1 222 ? -18.314 0.557 11.446 1.00 46.50 222 GLU A O 1
ATOM 1681 N N . ASN A 1 223 ? -16.447 -0.359 12.364 1.00 52.16 223 ASN A N 1
ATOM 1682 C CA . ASN A 1 223 ? -15.458 0.311 11.521 1.00 52.16 223 ASN A CA 1
ATOM 1683 C C . ASN A 1 223 ? -16.043 0.538 10.109 1.00 52.16 223 ASN A C 1
ATOM 1685 O O . ASN A 1 223 ? -16.133 -0.436 9.361 1.00 52.16 223 ASN A O 1
ATOM 1689 N N . PRO A 1 224 ? -16.499 1.761 9.745 1.00 54.03 224 PRO A N 1
ATOM 1690 C CA . PRO A 1 224 ? -17.363 1.959 8.572 1.00 54.03 224 PRO A CA 1
ATOM 1691 C C . PRO A 1 224 ? -16.629 1.673 7.259 1.00 54.03 224 PRO A C 1
ATOM 1693 O O . PRO A 1 224 ? -17.222 1.684 6.184 1.00 54.03 224 PRO A O 1
ATOM 1696 N N . TYR A 1 225 ? -15.324 1.429 7.361 1.00 59.53 225 TYR A N 1
ATOM 1697 C CA . TYR A 1 225 ? -14.424 1.076 6.283 1.00 59.53 225 TYR A CA 1
ATOM 1698 C C . TYR A 1 225 ? -14.300 -0.439 6.065 1.00 59.53 225 TYR A C 1
ATOM 1700 O O . TYR A 1 225 ? -13.701 -0.836 5.071 1.00 59.53 225 TYR A O 1
ATOM 1708 N N . LEU A 1 226 ? -14.814 -1.292 6.961 1.00 72.31 226 LEU A N 1
ATOM 1709 C CA . LEU A 1 226 ? -14.675 -2.743 6.837 1.00 72.31 226 LEU A CA 1
ATOM 1710 C C . LEU A 1 226 ? -15.825 -3.343 6.020 1.00 72.31 226 LEU A C 1
ATOM 1712 O O . LEU A 1 226 ? -17.001 -3.213 6.363 1.00 72.31 226 LEU A O 1
ATOM 1716 N N . SER A 1 227 ? -15.479 -4.052 4.947 1.00 74.62 227 SER A N 1
ATOM 1717 C CA . SER A 1 227 ? -16.460 -4.748 4.113 1.00 74.62 227 SER A CA 1
ATOM 1718 C C . SER A 1 227 ? -17.139 -5.893 4.873 1.00 74.62 227 SER A C 1
ATOM 1720 O O . SER A 1 227 ? -16.480 -6.745 5.465 1.00 74.62 227 SER A O 1
ATOM 1722 N N . ASN A 1 228 ? -18.470 -5.989 4.796 1.00 82.44 228 ASN A N 1
ATOM 1723 C CA . ASN A 1 228 ? -19.212 -7.121 5.361 1.00 82.44 228 ASN A CA 1
ATOM 1724 C C . ASN A 1 228 ? -19.233 -8.308 4.377 1.00 82.44 228 ASN A C 1
ATOM 1726 O O . ASN A 1 228 ? -20.237 -8.587 3.712 1.00 82.44 228 ASN A O 1
ATOM 1730 N N . THR A 1 229 ? -18.094 -8.993 4.263 1.00 80.88 229 THR A N 1
ATOM 1731 C CA . THR A 1 229 ? -17.867 -10.091 3.306 1.00 80.88 229 THR A CA 1
ATOM 1732 C C . THR A 1 229 ? -18.826 -11.265 3.515 1.00 80.88 229 THR A C 1
ATOM 1734 O O . THR A 1 229 ? -19.325 -11.836 2.545 1.00 80.88 229 THR A O 1
ATOM 1737 N N . ALA A 1 230 ? -19.185 -11.571 4.767 1.00 84.94 230 ALA A N 1
ATOM 1738 C CA . ALA A 1 230 ? -20.153 -12.620 5.091 1.00 84.94 230 ALA A CA 1
ATOM 1739 C C . ALA A 1 230 ? -21.533 -12.344 4.466 1.00 84.94 230 ALA A C 1
ATOM 1741 O O . ALA A 1 230 ? -22.157 -13.242 3.895 1.00 84.94 230 ALA A O 1
ATOM 1742 N N . ASN A 1 231 ? -21.994 -11.090 4.515 1.00 86.06 231 ASN A N 1
ATOM 1743 C CA . ASN A 1 231 ? -23.238 -10.685 3.864 1.00 86.06 231 ASN A CA 1
ATOM 1744 C C . ASN A 1 231 ? -23.117 -10.620 2.338 1.00 86.06 231 ASN A C 1
ATOM 1746 O O . ASN A 1 231 ? -24.093 -10.936 1.655 1.00 86.06 231 ASN A O 1
ATOM 1750 N N . LEU A 1 232 ? -21.956 -10.229 1.804 1.00 87.00 232 LEU A N 1
ATOM 1751 C CA . LEU A 1 232 ? -21.699 -10.185 0.362 1.00 87.00 232 LEU A CA 1
ATOM 1752 C C . LEU A 1 232 ? -21.712 -11.589 -0.269 1.00 87.00 232 LEU A C 1
ATOM 1754 O O . LEU A 1 232 ? -22.223 -11.761 -1.377 1.00 87.00 232 LEU A O 1
ATOM 1758 N N . GLN A 1 233 ? -21.236 -12.605 0.455 1.00 89.56 233 GLN A N 1
ATOM 1759 C CA . GLN A 1 233 ? -21.001 -13.948 -0.081 1.00 89.56 233 GLN A CA 1
ATOM 1760 C C . GLN A 1 233 ? -22.236 -14.601 -0.716 1.00 89.56 233 GLN A C 1
ATOM 1762 O O . GLN A 1 233 ? -22.135 -15.232 -1.767 1.00 89.56 233 GLN A O 1
ATOM 1767 N N . LYS A 1 234 ? -23.426 -14.420 -0.130 1.00 92.69 234 LYS A N 1
ATOM 1768 C CA . LYS A 1 234 ? -24.673 -14.963 -0.704 1.00 92.69 234 LYS A CA 1
ATOM 1769 C C . LYS A 1 234 ? -25.038 -14.327 -2.052 1.00 92.69 234 LYS A C 1
ATOM 1771 O O . LYS A 1 234 ? -25.698 -14.969 -2.862 1.00 92.69 234 LYS A O 1
ATOM 1776 N N . TYR A 1 235 ? -24.627 -13.081 -2.294 1.00 94.00 235 TYR A N 1
ATOM 1777 C CA . TYR A 1 235 ? -24.874 -12.384 -3.557 1.00 94.00 235 TYR A CA 1
ATOM 1778 C C . TYR A 1 235 ? -23.859 -12.779 -4.631 1.00 94.00 235 TYR A C 1
ATOM 1780 O O . TYR A 1 235 ? -24.244 -12.912 -5.790 1.00 94.00 235 TYR A O 1
ATOM 1788 N N . LEU A 1 236 ? -22.600 -13.037 -4.255 1.00 92.44 236 LEU A N 1
ATOM 1789 C CA . LEU A 1 236 ? -21.562 -13.514 -5.182 1.00 92.44 236 LEU A CA 1
ATOM 1790 C C . LEU A 1 236 ? -21.888 -14.888 -5.790 1.00 92.44 236 LEU A C 1
ATOM 1792 O O . LEU A 1 236 ? -21.453 -15.194 -6.893 1.00 92.44 236 LEU A O 1
ATOM 1796 N N . GLN A 1 237 ? -22.697 -15.699 -5.106 1.00 92.81 237 GLN A N 1
ATOM 1797 C CA . GLN A 1 237 ? -23.136 -17.015 -5.586 1.00 92.81 237 GLN A CA 1
ATOM 1798 C C . GLN A 1 237 ? -24.306 -16.959 -6.581 1.00 92.81 237 GLN A C 1
ATOM 1800 O O . GLN A 1 237 ? -24.705 -17.994 -7.122 1.00 92.81 237 GLN A O 1
ATOM 1805 N N . LEU A 1 238 ? -24.901 -15.784 -6.812 1.00 96.00 238 LEU A N 1
ATOM 1806 C CA . LEU A 1 238 ? -26.020 -15.664 -7.740 1.00 96.00 238 LEU A CA 1
ATOM 1807 C C . LEU A 1 238 ? -25.561 -15.931 -9.184 1.00 96.00 238 LEU A C 1
ATOM 1809 O O . LEU A 1 238 ? -24.524 -15.424 -9.612 1.00 96.00 238 LEU A O 1
ATOM 1813 N N . PRO A 1 239 ? -26.347 -16.680 -9.980 1.00 94.88 239 PRO A N 1
ATOM 1814 C CA . PRO A 1 239 ? -25.978 -16.968 -11.357 1.00 94.88 239 PRO A CA 1
ATOM 1815 C C . PRO A 1 239 ? -25.982 -15.688 -12.200 1.00 94.88 239 PRO A C 1
ATOM 1817 O O . PRO A 1 239 ? -26.986 -14.977 -12.266 1.00 94.88 239 PRO A O 1
ATOM 1820 N N . GLN A 1 240 ? -24.897 -15.455 -12.939 1.00 95.44 240 GLN A N 1
ATOM 1821 C CA . GLN A 1 240 ? -24.731 -14.283 -13.814 1.00 95.44 240 GLN A CA 1
ATOM 1822 C C . GLN A 1 240 ? -25.432 -14.423 -15.179 1.00 95.44 240 GLN A C 1
ATOM 1824 O O . GLN A 1 240 ? -25.307 -13.565 -16.049 1.00 95.44 240 GLN A O 1
ATOM 1829 N N . LYS A 1 241 ? -26.198 -15.505 -15.387 1.00 94.62 241 LYS A N 1
ATOM 1830 C CA . LYS A 1 241 ? -27.006 -15.761 -16.599 1.00 94.62 241 LYS A CA 1
ATOM 1831 C C . LYS A 1 241 ? -26.214 -15.616 -17.914 1.00 94.62 241 LYS A C 1
ATOM 1833 O O . LYS A 1 241 ? -26.747 -15.128 -18.908 1.00 94.62 241 LYS A O 1
ATOM 1838 N N . GLY A 1 242 ? -24.950 -16.046 -17.907 1.00 92.25 242 GLY A N 1
ATOM 1839 C CA . GLY A 1 242 ? -24.048 -16.006 -19.065 1.00 92.25 242 GLY A CA 1
ATOM 1840 C C . GLY A 1 242 ? -23.453 -14.627 -19.380 1.00 92.25 242 GLY A C 1
ATOM 1841 O O . GLY A 1 242 ? -22.732 -14.497 -20.367 1.00 92.25 242 GLY A O 1
ATOM 1842 N N . GLN A 1 243 ? -23.752 -13.602 -18.576 1.00 96.75 243 GLN A N 1
ATOM 1843 C CA . GLN A 1 243 ? -23.067 -12.312 -18.635 1.00 96.75 243 GLN A CA 1
ATOM 1844 C C . GLN A 1 243 ? -21.774 -12.361 -17.825 1.00 96.75 243 GLN A C 1
ATOM 1846 O O . GLN A 1 243 ? -21.642 -13.165 -16.908 1.00 96.75 243 GLN A O 1
ATOM 1851 N N . VAL A 1 244 ? -20.850 -11.470 -18.167 1.00 97.50 244 VAL A N 1
ATOM 1852 C CA . VAL A 1 244 ? -19.534 -11.352 -17.538 1.00 97.50 244 VAL A CA 1
ATOM 1853 C C . VAL A 1 244 ? -19.343 -9.929 -17.036 1.00 97.50 244 VAL A C 1
ATOM 1855 O O . VAL A 1 244 ? -19.733 -8.975 -17.712 1.00 97.50 244 VAL A O 1
ATOM 1858 N N . ILE A 1 245 ? -18.737 -9.768 -15.866 1.00 98.50 245 ILE A N 1
ATOM 1859 C CA . ILE A 1 245 ? -18.284 -8.477 -15.353 1.00 98.50 245 ILE A CA 1
ATOM 1860 C C . ILE A 1 245 ? -16.805 -8.322 -15.714 1.00 98.50 245 ILE A C 1
ATOM 1862 O O . ILE A 1 245 ? -15.980 -9.162 -15.363 1.00 98.50 245 ILE A O 1
ATOM 1866 N N . ALA A 1 246 ? -16.490 -7.245 -16.429 1.00 98.69 246 ALA A N 1
ATOM 1867 C CA . ALA A 1 246 ? -15.130 -6.841 -16.745 1.00 98.69 246 ALA A CA 1
ATOM 1868 C C . ALA A 1 246 ? -14.786 -5.560 -15.985 1.00 98.69 246 ALA A C 1
ATOM 1870 O O . ALA A 1 246 ? -15.372 -4.508 -16.252 1.00 98.69 246 ALA A O 1
ATOM 1871 N N . GLU A 1 247 ? -13.859 -5.634 -15.038 1.00 98.81 247 GLU A N 1
ATOM 1872 C CA . GLU A 1 247 ? -13.386 -4.476 -14.281 1.00 98.81 247 GLU A CA 1
ATOM 1873 C C . GLU A 1 247 ? -12.179 -3.851 -14.981 1.00 98.81 247 GLU A C 1
ATOM 1875 O O . GLU A 1 247 ? -11.099 -4.430 -15.034 1.00 98.81 247 GLU A O 1
ATOM 1880 N N . TYR A 1 248 ? -12.385 -2.673 -15.564 1.00 98.88 248 TYR A N 1
ATOM 1881 C CA . TYR A 1 248 ? -11.356 -1.915 -16.264 1.00 98.88 248 TYR A CA 1
ATOM 1882 C C . TYR A 1 248 ? -10.546 -1.138 -15.233 1.00 98.88 248 TYR A C 1
ATOM 1884 O O . TYR A 1 248 ? -11.122 -0.324 -14.512 1.00 98.88 248 TYR A O 1
ATOM 1892 N N . VAL A 1 249 ? -9.240 -1.386 -15.185 1.00 98.94 249 VAL A N 1
ATOM 1893 C CA . VAL A 1 249 ? -8.271 -0.796 -14.257 1.00 98.94 249 VAL A CA 1
ATOM 1894 C C . VAL A 1 249 ? -7.324 0.119 -15.032 1.00 98.94 249 VAL A C 1
ATOM 1896 O O . VAL A 1 249 ? -6.854 -0.247 -16.109 1.00 98.94 249 VAL A O 1
ATOM 1899 N N . TRP A 1 250 ? -7.047 1.311 -14.508 1.00 98.81 250 TRP A N 1
ATOM 1900 C CA . TRP A 1 250 ? -6.105 2.266 -15.102 1.00 98.81 250 TRP A CA 1
ATOM 1901 C C . TRP A 1 250 ? -5.347 3.053 -14.036 1.00 98.81 250 TRP A C 1
ATOM 1903 O O . TRP A 1 250 ? -5.707 3.019 -12.859 1.00 98.81 250 TRP A O 1
ATOM 1913 N N . ILE A 1 251 ? -4.303 3.764 -14.461 1.00 98.31 251 ILE A N 1
ATOM 1914 C CA . ILE A 1 251 ? -3.457 4.594 -13.596 1.00 98.31 251 ILE A CA 1
ATOM 1915 C C . ILE A 1 251 ? -3.896 6.058 -13.718 1.00 98.31 251 ILE A C 1
ATOM 1917 O O . ILE A 1 251 ? -4.100 6.562 -14.831 1.00 98.31 251 ILE A O 1
ATOM 1921 N N . ASP A 1 252 ? -4.083 6.724 -12.579 1.00 95.56 252 ASP A N 1
ATOM 1922 C CA . ASP A 1 252 ? -4.425 8.146 -12.514 1.00 95.56 252 ASP A CA 1
ATOM 1923 C C . ASP A 1 252 ? -3.190 9.062 -12.495 1.00 95.56 252 ASP A C 1
ATOM 1925 O O . ASP A 1 252 ? -2.047 8.606 -12.514 1.00 95.56 252 ASP A O 1
ATOM 1929 N N . ALA A 1 253 ? -3.418 10.377 -12.469 1.00 93.81 253 ALA A N 1
ATOM 1930 C CA . ALA A 1 253 ? -2.346 11.372 -12.470 1.00 93.81 253 ALA A CA 1
ATOM 1931 C C . ALA A 1 253 ? -1.450 11.338 -11.217 1.00 93.81 253 ALA A C 1
ATOM 1933 O O . ALA A 1 253 ? -0.342 11.865 -11.246 1.00 93.81 253 ALA A O 1
ATOM 1934 N N . ASN A 1 254 ? -1.910 10.714 -10.127 1.00 90.19 254 ASN A N 1
ATOM 1935 C CA . ASN A 1 254 ? -1.190 10.638 -8.855 1.00 90.19 254 ASN A CA 1
ATOM 1936 C C . ASN A 1 254 ? -0.419 9.317 -8.695 1.00 90.19 254 ASN A C 1
ATOM 1938 O O . ASN A 1 254 ? 0.065 9.020 -7.604 1.00 90.19 254 ASN A O 1
ATOM 1942 N N . GLY A 1 255 ? -0.340 8.491 -9.746 1.00 88.50 255 GLY A N 1
ATOM 1943 C CA . GLY A 1 255 ? 0.302 7.177 -9.675 1.00 88.50 255 GLY A CA 1
ATOM 1944 C C . GLY A 1 255 ? -0.497 6.155 -8.856 1.00 88.50 255 GLY A C 1
ATOM 1945 O O . GLY A 1 255 ? 0.076 5.206 -8.323 1.00 88.50 255 GLY A O 1
ATOM 1946 N N . GLY A 1 256 ? -1.813 6.345 -8.725 1.00 93.69 256 GLY A N 1
ATOM 1947 C CA . GLY A 1 256 ? -2.732 5.392 -8.109 1.00 93.69 256 GLY A CA 1
ATOM 1948 C C . GLY A 1 256 ? -3.519 4.597 -9.149 1.00 93.69 256 GLY A C 1
ATOM 1949 O O . GLY A 1 256 ? -3.660 5.014 -10.297 1.00 93.69 256 GLY A O 1
ATOM 1950 N N . THR A 1 257 ? -4.079 3.455 -8.744 1.00 97.88 257 THR A N 1
ATOM 1951 C CA . THR A 1 257 ? -5.010 2.705 -9.602 1.00 97.88 257 THR A CA 1
ATOM 1952 C C . THR A 1 257 ? -6.449 3.168 -9.385 1.00 97.88 257 THR A C 1
ATOM 1954 O O . THR A 1 257 ? -6.871 3.482 -8.272 1.00 97.88 257 THR A O 1
ATOM 1957 N N . ARG A 1 258 ? -7.222 3.199 -10.466 1.00 98.62 258 ARG A N 1
ATOM 1958 C CA . ARG A 1 258 ? -8.668 3.433 -10.486 1.00 98.62 258 ARG A CA 1
ATOM 1959 C C . ARG A 1 258 ? -9.329 2.289 -11.235 1.00 98.62 258 ARG A C 1
ATOM 1961 O O . ARG A 1 258 ? -8.691 1.652 -12.072 1.00 98.62 258 ARG A O 1
ATOM 1968 N N . SER A 1 259 ? -10.600 2.018 -10.948 1.00 98.75 259 SER A N 1
ATOM 1969 C CA . SER A 1 259 ? -11.321 0.973 -11.669 1.00 98.75 259 SER A CA 1
ATOM 1970 C C . SER A 1 259 ? -12.821 1.218 -11.782 1.00 98.75 259 SER A C 1
ATOM 1972 O O . SER A 1 259 ? -13.399 2.002 -11.025 1.00 98.75 259 SER A O 1
ATOM 1974 N N . LYS A 1 260 ? -13.453 0.556 -12.758 1.00 98.69 260 LYS A N 1
ATOM 1975 C CA . LYS A 1 260 ? -14.913 0.439 -12.867 1.00 98.69 260 LYS A CA 1
ATOM 1976 C C . LYS A 1 260 ? -15.335 -0.758 -13.716 1.00 98.69 260 LYS A C 1
ATOM 1978 O O . LYS A 1 260 ? -14.601 -1.215 -14.587 1.00 98.69 260 LYS A O 1
ATOM 1983 N N . CYS A 1 261 ? -16.562 -1.227 -13.509 1.00 98.50 261 CYS A N 1
ATOM 1984 C CA . CYS A 1 261 ? -17.074 -2.458 -14.112 1.00 98.50 261 CYS A CA 1
ATOM 1985 C C . CYS A 1 261 ? -17.957 -2.236 -15.348 1.00 98.50 261 CYS A C 1
ATOM 1987 O O . CYS A 1 261 ? -18.927 -1.481 -15.294 1.00 98.50 261 CYS A O 1
ATOM 1989 N N . LYS A 1 262 ? -17.693 -2.986 -16.424 1.00 98.19 262 LYS A N 1
ATOM 1990 C CA . LYS A 1 262 ? -18.543 -3.128 -17.614 1.00 98.19 262 LYS A CA 1
ATOM 1991 C C . LYS A 1 262 ? -19.188 -4.510 -17.647 1.00 98.19 262 LYS A C 1
ATOM 1993 O O . LYS A 1 262 ? -18.512 -5.510 -17.433 1.00 98.19 262 LYS A O 1
ATOM 1998 N N . THR A 1 263 ? -20.469 -4.593 -17.999 1.00 98.38 263 THR A N 1
ATOM 1999 C CA . THR A 1 263 ? -21.114 -5.885 -18.282 1.00 98.38 263 THR A CA 1
ATOM 2000 C C . THR A 1 263 ? -20.893 -6.285 -19.741 1.00 98.38 263 THR A C 1
ATOM 2002 O O . THR A 1 263 ? -21.267 -5.553 -20.661 1.00 98.38 263 THR A O 1
ATOM 2005 N N . LEU A 1 264 ? -20.332 -7.471 -19.961 1.00 97.94 264 LEU A N 1
ATOM 2006 C CA . LEU A 1 264 ? -20.159 -8.099 -21.266 1.00 97.94 264 LEU A CA 1
ATOM 2007 C C . LEU A 1 264 ? -21.218 -9.189 -21.475 1.00 97.94 264 LEU A C 1
ATOM 2009 O O . LEU A 1 264 ? -21.614 -9.897 -20.551 1.00 97.94 264 LEU A O 1
ATOM 2013 N N . LYS A 1 265 ? -21.689 -9.336 -22.719 1.00 96.62 265 LYS A N 1
ATOM 2014 C CA . LYS A 1 265 ? -22.722 -10.329 -23.081 1.00 96.62 265 LYS A CA 1
ATOM 2015 C C . LYS A 1 265 ? -22.180 -11.747 -23.287 1.00 96.62 265 LYS A C 1
ATOM 2017 O O . LYS A 1 265 ? -22.972 -12.668 -23.446 1.00 96.62 265 LYS A O 1
ATOM 2022 N N . LYS A 1 266 ? -20.861 -11.895 -23.387 1.00 94.00 266 LYS A N 1
ATOM 2023 C CA . LYS A 1 266 ? -20.155 -13.158 -23.608 1.00 94.00 266 LYS A CA 1
ATOM 2024 C C . LYS A 1 266 ? -18.768 -13.069 -22.984 1.00 94.00 266 LYS A C 1
ATOM 2026 O O . LYS A 1 266 ? -18.231 -11.966 -22.871 1.00 94.00 266 LYS A O 1
ATOM 2031 N N . VAL A 1 267 ? -18.197 -14.223 -22.660 1.00 94.81 267 VAL A N 1
ATOM 2032 C CA . VAL A 1 267 ? -16.815 -14.338 -22.188 1.00 94.81 267 VAL A CA 1
ATOM 2033 C C . VAL A 1 267 ? -15.854 -13.903 -23.306 1.00 94.81 267 VAL A C 1
ATOM 2035 O O . VAL A 1 267 ? -15.887 -14.501 -24.391 1.00 94.81 267 VAL A O 1
ATOM 2038 N N . PRO A 1 268 ? -15.036 -12.856 -23.104 1.00 96.19 268 PRO A N 1
ATOM 2039 C CA . PRO A 1 268 ? -14.024 -12.460 -24.079 1.00 96.19 268 PRO A CA 1
ATOM 2040 C C . PRO A 1 268 ? -12.925 -13.525 -24.154 1.00 96.19 268 PRO A C 1
ATOM 2042 O O . PRO A 1 268 ? -12.575 -14.133 -23.148 1.00 96.19 268 PRO A O 1
ATOM 2045 N N . GLN A 1 269 ? -12.397 -13.778 -25.351 1.00 95.56 269 GLN A N 1
ATOM 2046 C CA . GLN A 1 269 ? -11.327 -14.762 -25.563 1.00 95.56 269 GLN A CA 1
ATOM 2047 C C . GLN A 1 269 ? -9.951 -14.096 -25.611 1.00 95.56 269 GLN A C 1
ATOM 2049 O O . GLN A 1 269 ? -8.928 -14.744 -25.421 1.00 95.56 269 GLN A O 1
ATOM 2054 N N . SER A 1 270 ? -9.919 -12.794 -25.887 1.00 96.94 270 SER A N 1
ATOM 2055 C CA . SER A 1 270 ? -8.700 -12.000 -25.950 1.00 96.94 270 SER A CA 1
ATOM 2056 C C . SER A 1 270 ? -8.986 -10.531 -25.654 1.00 96.94 270 SER A C 1
ATOM 2058 O O . SER A 1 270 ? -10.129 -10.078 -25.734 1.00 96.94 270 SER A O 1
ATOM 2060 N N . VAL A 1 271 ? -7.926 -9.755 -25.418 1.00 97.38 271 VAL A N 1
ATOM 2061 C CA . VAL A 1 271 ? -7.998 -8.292 -25.268 1.00 97.38 271 VAL A CA 1
ATOM 2062 C C . VAL A 1 271 ? -8.701 -7.623 -26.462 1.00 97.38 271 VAL A C 1
ATOM 2064 O O . VAL A 1 271 ? -9.409 -6.640 -26.287 1.00 97.38 271 VAL A O 1
ATOM 2067 N N . LYS A 1 272 ? -8.600 -8.195 -27.672 1.00 96.88 272 LYS A N 1
ATOM 2068 C CA . LYS A 1 272 ? -9.246 -7.670 -28.891 1.00 96.88 272 LYS A CA 1
ATOM 2069 C C . LYS A 1 272 ? -10.775 -7.766 -28.873 1.00 96.88 272 LYS A C 1
ATOM 2071 O O . LYS A 1 272 ? -11.430 -7.068 -29.640 1.00 96.88 272 LYS A O 1
ATOM 2076 N N . ASP A 1 273 ? -11.342 -8.630 -28.032 1.00 96.62 273 ASP A N 1
ATOM 2077 C CA . ASP A 1 273 ? -12.794 -8.738 -27.850 1.00 96.62 273 ASP A CA 1
ATOM 2078 C C . ASP A 1 273 ? -13.349 -7.647 -26.919 1.00 96.62 273 ASP A C 1
ATOM 2080 O O . ASP A 1 273 ? -14.569 -7.501 -26.790 1.00 96.62 273 ASP A O 1
ATOM 2084 N N . LEU A 1 274 ? -12.467 -6.896 -26.254 1.00 98.00 274 LEU A N 1
ATOM 2085 C CA . LEU A 1 274 ? -12.821 -5.838 -25.323 1.00 98.00 274 LEU A CA 1
ATOM 2086 C C . LEU A 1 274 ? -12.929 -4.509 -26.067 1.00 98.00 274 LEU A C 1
ATOM 2088 O O . LEU A 1 274 ? -12.042 -4.092 -26.805 1.00 98.00 274 LEU A O 1
ATOM 2092 N N . SER A 1 275 ? -14.039 -3.815 -25.851 1.00 96.69 275 SER A N 1
ATOM 2093 C CA . SER A 1 275 ? -14.242 -2.471 -26.389 1.00 96.69 275 SER A CA 1
ATOM 2094 C C . SER A 1 275 ? -13.442 -1.438 -25.603 1.00 96.69 275 SER A C 1
ATOM 2096 O O . SER A 1 275 ? -13.347 -1.559 -24.376 1.00 96.69 275 SER A O 1
ATOM 2098 N N . GLU A 1 276 ? -13.036 -0.363 -26.274 1.00 97.38 276 GLU A N 1
ATOM 2099 C CA . GLU A 1 276 ? -12.662 0.878 -25.598 1.00 97.38 276 GLU A CA 1
ATOM 2100 C C . GLU A 1 276 ? -13.792 1.384 -24.687 1.00 97.38 276 GLU A C 1
ATOM 2102 O O . GLU A 1 276 ? -14.982 1.058 -24.844 1.00 97.38 276 GLU A O 1
ATOM 2107 N N . TRP A 1 277 ? -13.402 2.188 -23.709 1.00 98.00 277 TRP A N 1
ATOM 2108 C CA . TRP A 1 277 ? -14.321 2.905 -22.839 1.00 98.00 277 TRP A CA 1
ATOM 2109 C C . TRP A 1 277 ? -13.767 4.301 -22.544 1.00 98.00 277 TRP A C 1
ATOM 2111 O O . TRP A 1 277 ? -12.712 4.662 -23.045 1.00 98.00 277 TRP A O 1
ATOM 2121 N N . ASN A 1 278 ? -14.466 5.099 -21.752 1.00 97.75 278 ASN A N 1
ATOM 2122 C CA . ASN A 1 278 ? -14.052 6.442 -21.360 1.00 97.75 278 ASN A CA 1
ATOM 2123 C C . ASN A 1 278 ? -14.386 6.662 -19.890 1.00 97.75 278 ASN A C 1
ATOM 2125 O O . ASN A 1 278 ? -15.246 5.961 -19.359 1.00 97.75 278 ASN A O 1
ATOM 2129 N N . PHE A 1 279 ? -13.749 7.618 -19.233 1.00 98.00 279 PHE A N 1
ATOM 2130 C CA . PHE A 1 279 ? -14.062 8.077 -17.882 1.00 98.00 279 PHE A CA 1
ATOM 2131 C C . PHE A 1 279 ? -13.884 9.595 -17.780 1.00 98.00 279 PHE A C 1
ATOM 2133 O O . PHE A 1 279 ? -13.345 10.223 -18.688 1.00 98.00 279 PHE A O 1
ATOM 2140 N N . ASP A 1 280 ? -14.351 10.161 -16.667 1.00 97.06 280 ASP A N 1
ATOM 2141 C CA . ASP A 1 280 ? -14.177 11.576 -16.356 1.00 97.06 280 ASP A CA 1
ATOM 2142 C C . ASP A 1 280 ? -12.766 11.828 -15.806 1.00 97.06 280 ASP A C 1
ATOM 2144 O O . ASP A 1 280 ? -12.469 11.517 -14.651 1.00 97.06 280 ASP A O 1
ATOM 2148 N N . GLY A 1 281 ? -11.897 12.361 -16.657 1.00 96.06 281 GLY A N 1
ATOM 2149 C CA . GLY A 1 281 ? -10.505 12.667 -16.355 1.00 96.06 281 GLY A CA 1
ATOM 2150 C C . GLY A 1 281 ? -10.310 13.862 -15.431 1.00 96.06 281 GLY A C 1
ATOM 2151 O O . GLY A 1 281 ? -9.257 13.954 -14.803 1.00 96.06 281 GLY A O 1
ATOM 2152 N N . SER A 1 282 ? -11.300 14.748 -15.285 1.00 94.25 282 SER A N 1
ATOM 2153 C CA . SER A 1 282 ? -11.206 15.861 -14.328 1.00 94.25 282 SER A CA 1
ATOM 2154 C C . SER A 1 282 ? -11.177 15.356 -12.885 1.00 94.25 282 SER A C 1
ATOM 2156 O O . SER A 1 282 ? -10.313 15.736 -12.099 1.00 94.25 282 SER A O 1
ATOM 2158 N N . SER A 1 283 ? -11.991 14.343 -12.588 1.00 93.69 283 SER A N 1
ATOM 2159 C CA . SER A 1 283 ? -12.021 13.634 -11.304 1.00 93.69 283 SER A CA 1
ATOM 2160 C C . SER A 1 283 ? -10.766 12.794 -10.994 1.00 93.69 283 SER A C 1
ATOM 2162 O O . SER A 1 283 ? -10.668 12.200 -9.914 1.00 93.69 283 SER A O 1
ATOM 2164 N N . THR A 1 284 ? -9.809 12.699 -11.922 1.00 94.62 284 THR A N 1
ATOM 2165 C CA . THR A 1 284 ? -8.562 11.935 -11.749 1.00 94.62 284 THR A CA 1
ATOM 2166 C C . THR A 1 284 ? -7.301 12.746 -12.056 1.00 94.62 284 THR A C 1
ATOM 2168 O O . THR A 1 284 ? -6.212 12.173 -12.084 1.00 94.62 284 THR A O 1
ATOM 2171 N N . GLY A 1 285 ? -7.433 14.061 -12.275 1.00 93.31 285 GLY A N 1
ATOM 2172 C CA . GLY A 1 285 ? -6.319 14.956 -12.605 1.00 93.31 285 GLY A CA 1
ATOM 2173 C C . GLY A 1 285 ? -5.725 14.735 -14.001 1.00 93.31 285 GLY A C 1
ATOM 2174 O O . GLY A 1 285 ? -4.591 15.123 -14.251 1.00 93.31 285 GLY A O 1
ATOM 2175 N N . GLN A 1 286 ? -6.454 14.078 -14.907 1.00 94.38 286 GLN A N 1
ATOM 2176 C CA . GLN A 1 286 ? -5.965 13.666 -16.229 1.00 94.38 286 GLN A CA 1
ATOM 2177 C C . GLN A 1 286 ? -6.490 14.526 -17.383 1.00 94.38 286 GLN A C 1
ATOM 2179 O O . GLN A 1 286 ? -5.973 14.407 -18.495 1.00 94.38 286 GLN A O 1
ATOM 2184 N N . ALA A 1 287 ? -7.497 15.367 -17.142 1.00 92.81 287 ALA A N 1
ATOM 2185 C CA . ALA A 1 287 ? -8.084 16.266 -18.132 1.00 92.81 287 ALA A CA 1
ATOM 2186 C C . ALA A 1 287 ? -8.780 17.460 -17.447 1.00 92.81 287 ALA A C 1
ATOM 2188 O O . ALA A 1 287 ? -9.221 17.316 -16.308 1.00 92.81 287 ALA A O 1
ATOM 2189 N N . PRO A 1 288 ? -8.888 18.634 -18.092 1.00 90.06 288 PRO A N 1
ATOM 2190 C CA . PRO A 1 288 ? -9.610 19.774 -17.531 1.00 90.06 288 PRO A CA 1
ATOM 2191 C C . PRO A 1 288 ? -11.129 19.539 -17.545 1.00 90.06 288 PRO A C 1
ATOM 2193 O O . PRO A 1 288 ? -11.641 18.730 -18.320 1.00 90.06 288 PRO A O 1
ATOM 2196 N N . GLY A 1 289 ? -11.871 20.271 -16.710 1.00 87.00 289 GLY A N 1
ATOM 2197 C CA . GLY A 1 289 ? -13.324 20.098 -16.571 1.00 87.00 289 GLY A CA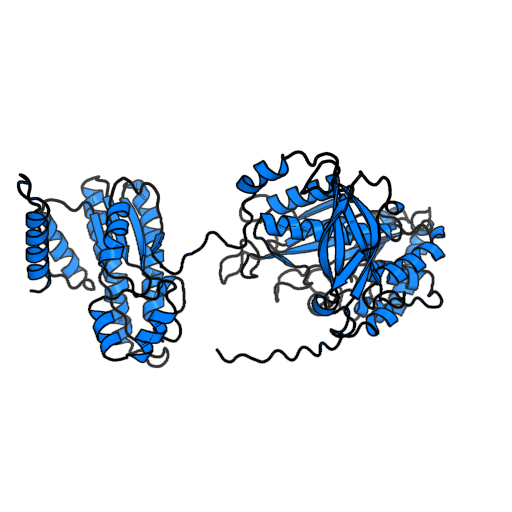 1
ATOM 2198 C C . GLY A 1 289 ? -14.147 20.415 -17.829 1.00 87.00 289 GLY A C 1
ATOM 2199 O O . GLY A 1 289 ? -15.232 19.868 -18.004 1.00 87.00 289 GLY A O 1
ATOM 2200 N N . ASP A 1 290 ? -13.651 21.269 -18.725 1.00 87.19 290 ASP A N 1
ATOM 2201 C CA . ASP A 1 290 ? -14.326 21.656 -19.973 1.00 87.19 290 ASP A CA 1
ATOM 2202 C C . ASP A 1 290 ? -14.053 20.702 -21.154 1.00 87.19 290 ASP A C 1
ATOM 2204 O O . ASP A 1 290 ? -14.718 20.794 -22.189 1.00 87.19 290 ASP A O 1
ATOM 2208 N N . ASN A 1 291 ? -13.126 19.754 -20.991 1.00 88.81 291 ASN A N 1
ATOM 2209 C CA . ASN A 1 291 ? -12.851 18.665 -21.929 1.00 88.81 291 ASN A CA 1
ATOM 2210 C C . ASN A 1 291 ? -12.341 17.434 -21.167 1.00 88.81 291 ASN A C 1
ATOM 2212 O O . ASN A 1 291 ? -11.169 17.067 -21.267 1.00 88.81 291 ASN A O 1
ATOM 2216 N N . SER A 1 292 ? -13.221 16.829 -20.367 1.00 93.25 292 SER A N 1
ATOM 2217 C CA . SER A 1 292 ? -12.809 15.861 -19.352 1.00 93.25 292 SER A CA 1
ATOM 2218 C C . SER A 1 292 ? -12.758 14.403 -19.817 1.00 93.25 292 SER A C 1
ATOM 2220 O O . SER A 1 292 ? -12.253 13.559 -19.083 1.00 93.25 292 SER A O 1
ATOM 2222 N N . ASP A 1 293 ? -13.244 14.071 -21.016 1.00 95.56 293 ASP A N 1
ATOM 2223 C CA . ASP A 1 293 ? -13.263 12.684 -21.497 1.00 95.56 293 ASP A CA 1
ATOM 2224 C C . ASP A 1 293 ? -11.845 12.138 -21.735 1.00 95.56 293 ASP A C 1
ATOM 2226 O O . ASP A 1 293 ? -11.120 12.580 -22.633 1.00 95.56 293 ASP A O 1
ATOM 2230 N N . VAL A 1 294 ? -11.486 11.098 -20.977 1.00 97.81 294 VAL A N 1
ATOM 2231 C CA . VAL A 1 294 ? -10.271 10.298 -21.176 1.00 97.81 294 VAL A CA 1
ATOM 2232 C C . VAL A 1 294 ? -10.669 8.868 -21.519 1.00 97.81 294 VAL A C 1
ATOM 2234 O O . VAL A 1 294 ? -11.556 8.282 -20.899 1.00 97.81 294 VAL A O 1
ATOM 2237 N N . TYR A 1 295 ? -10.020 8.293 -22.524 1.00 98.38 295 TYR A N 1
ATOM 2238 C CA . TYR A 1 295 ? -10.335 6.983 -23.082 1.00 98.38 295 TYR A CA 1
ATOM 2239 C C . TYR A 1 295 ? -9.469 5.886 -22.464 1.00 98.38 295 TYR A C 1
ATOM 2241 O O . TYR A 1 295 ? -8.280 6.077 -22.223 1.00 98.38 295 TYR A O 1
ATOM 2249 N N . LEU A 1 296 ? -10.077 4.724 -22.245 1.00 98.81 296 LEU A N 1
ATOM 2250 C CA . LEU A 1 296 ? -9.464 3.489 -21.770 1.00 98.81 296 LEU A CA 1
ATOM 2251 C C . LEU A 1 296 ? -9.318 2.529 -22.942 1.00 98.81 296 LEU A C 1
ATOM 2253 O O . LEU A 1 296 ? -10.326 2.090 -23.509 1.00 98.81 296 LEU A O 1
ATOM 2257 N N . ARG A 1 297 ? -8.077 2.162 -23.264 1.00 98.50 297 ARG A N 1
ATOM 2258 C CA . ARG A 1 297 ? -7.782 1.105 -24.235 1.00 98.50 297 ARG A CA 1
ATOM 2259 C C . ARG A 1 297 ? -7.286 -0.145 -23.507 1.00 98.50 297 ARG A C 1
ATOM 2261 O O . ARG A 1 297 ? -6.264 -0.062 -22.828 1.00 98.50 297 ARG A O 1
ATOM 2268 N N . PRO A 1 298 ? -7.995 -1.283 -23.612 1.00 98.75 298 PRO A N 1
ATOM 2269 C CA . PRO A 1 298 ? -7.562 -2.551 -23.032 1.00 98.75 298 PRO A CA 1
ATOM 2270 C C . PRO A 1 298 ? -6.202 -2.998 -23.568 1.00 98.75 298 PRO A C 1
ATOM 2272 O O . PRO A 1 298 ? -5.982 -2.987 -24.779 1.00 98.75 298 PRO A O 1
ATOM 2275 N N . VAL A 1 299 ? -5.319 -3.436 -22.673 1.00 98.56 299 VAL A N 1
ATOM 2276 C CA . VAL A 1 299 ? -3.957 -3.873 -23.023 1.00 98.56 299 VAL A CA 1
ATOM 2277 C C . VAL A 1 299 ? -3.591 -5.242 -22.458 1.00 98.56 299 VAL A C 1
ATOM 2279 O O . VAL A 1 299 ? -2.877 -5.989 -23.120 1.00 98.56 299 VAL A O 1
ATOM 2282 N N . ALA A 1 300 ? -4.146 -5.617 -21.304 1.00 98.50 300 ALA A N 1
ATOM 2283 C CA . ALA A 1 300 ? -4.011 -6.955 -20.733 1.00 98.50 300 ALA A CA 1
ATOM 2284 C C . ALA A 1 300 ? -5.306 -7.377 -20.022 1.00 98.50 300 ALA A C 1
ATOM 2286 O O . ALA A 1 300 ? -6.116 -6.536 -19.627 1.00 98.50 300 ALA A O 1
ATOM 2287 N N . MET A 1 301 ? -5.516 -8.686 -19.887 1.00 98.25 301 MET A N 1
ATOM 2288 C CA . MET A 1 301 ? -6.729 -9.277 -19.318 1.00 98.25 301 MET A CA 1
ATOM 2289 C C . MET A 1 301 ? -6.358 -10.413 -18.367 1.00 98.25 301 MET A C 1
ATOM 2291 O O . MET A 1 301 ? -5.551 -11.266 -18.727 1.00 98.25 301 MET A O 1
ATOM 2295 N N . TYR A 1 302 ? -6.986 -10.438 -17.193 1.00 98.69 302 TYR A N 1
ATOM 2296 C CA . TYR A 1 302 ? -6.690 -11.371 -16.105 1.00 98.69 302 TYR A CA 1
ATOM 2297 C C . TYR A 1 302 ? -7.991 -11.942 -15.523 1.00 98.69 302 TYR A C 1
ATOM 2299 O O . TYR A 1 302 ? -8.991 -11.222 -15.487 1.00 98.69 302 TYR A O 1
ATOM 2307 N N . PRO A 1 303 ? -8.022 -13.195 -15.040 1.00 98.62 303 PRO A N 1
ATOM 2308 C CA . PRO A 1 303 ? -9.121 -13.691 -14.214 1.00 98.62 303 PRO A CA 1
ATOM 2309 C C . PRO A 1 303 ? -9.337 -12.819 -12.967 1.00 98.62 303 PRO A C 1
ATOM 2311 O O . PRO A 1 303 ? -8.375 -12.395 -12.331 1.00 98.62 303 PRO A O 1
ATOM 2314 N N . ASP A 1 304 ? -10.594 -12.568 -12.599 1.00 98.69 304 ASP A N 1
ATOM 2315 C CA . ASP A 1 304 ? -10.951 -11.768 -11.420 1.00 98.69 304 ASP A CA 1
ATOM 2316 C C . ASP A 1 304 ? -11.017 -12.645 -10.147 1.00 98.69 304 ASP A C 1
ATOM 2318 O O . ASP A 1 304 ? -11.938 -13.463 -10.023 1.00 98.69 304 ASP A O 1
ATOM 2322 N N . PRO A 1 305 ? -10.085 -12.492 -9.180 1.00 98.25 305 PRO A N 1
ATOM 2323 C CA . PRO A 1 305 ? -10.066 -13.295 -7.956 1.00 98.25 305 PRO A CA 1
ATOM 2324 C C . PRO A 1 305 ? -11.151 -12.900 -6.940 1.00 98.25 305 PRO A C 1
ATOM 2326 O O . PRO A 1 305 ? -11.400 -13.657 -6.005 1.00 98.25 305 PRO A O 1
ATOM 2329 N N . PHE A 1 306 ? -11.810 -11.750 -7.104 1.00 96.81 306 PHE A N 1
ATOM 2330 C CA . PHE A 1 306 ? -12.861 -11.272 -6.201 1.00 96.81 306 PHE A CA 1
ATOM 2331 C C . PHE A 1 306 ? -14.235 -11.796 -6.609 1.00 96.81 306 PHE A C 1
ATOM 2333 O O . PHE A 1 306 ? -15.054 -12.167 -5.768 1.00 96.81 306 PHE A O 1
ATOM 2340 N N . ARG A 1 307 ? -14.504 -11.809 -7.920 1.00 96.00 307 ARG A N 1
ATOM 2341 C CA . ARG A 1 307 ? -15.804 -12.221 -8.477 1.00 96.00 307 ARG A CA 1
ATOM 2342 C C . ARG A 1 307 ? -15.817 -13.666 -8.967 1.00 96.00 307 ARG A C 1
ATOM 2344 O O . ARG A 1 307 ? -16.898 -14.246 -9.056 1.00 96.00 307 ARG A O 1
ATOM 2351 N N . LEU A 1 308 ? -14.644 -14.248 -9.230 1.00 96.25 308 LEU A N 1
ATOM 2352 C CA . LEU A 1 308 ? -14.443 -15.625 -9.694 1.00 96.25 308 LEU A CA 1
ATOM 2353 C C . LEU A 1 308 ? -15.186 -15.942 -11.008 1.00 96.25 308 LEU A C 1
ATOM 2355 O O . LEU A 1 308 ? -15.790 -15.077 -11.644 1.00 96.25 308 LEU A O 1
ATOM 2359 N N . GLY A 1 309 ? -15.135 -17.205 -11.438 1.00 95.50 309 GLY A N 1
ATOM 2360 C CA . GLY A 1 309 ? -15.812 -17.668 -12.652 1.00 95.50 309 GLY A CA 1
ATOM 2361 C C . GLY A 1 309 ? -15.257 -17.003 -13.912 1.00 95.50 309 GLY A C 1
ATOM 2362 O O . GLY A 1 309 ? -14.050 -16.825 -14.035 1.00 95.50 309 GLY A O 1
ATOM 2363 N N . ASP A 1 310 ? -16.148 -16.619 -14.827 1.00 96.94 310 ASP A N 1
ATOM 2364 C CA . ASP A 1 310 ? -15.779 -16.013 -16.114 1.00 96.94 310 ASP A CA 1
ATOM 2365 C C . ASP A 1 310 ? -15.499 -14.496 -16.027 1.00 96.94 310 ASP A C 1
ATOM 2367 O O . ASP A 1 310 ? -15.319 -13.842 -17.055 1.00 96.94 310 ASP A O 1
ATOM 2371 N N . ASN A 1 311 ? -15.505 -13.915 -14.820 1.00 98.50 311 ASN A N 1
ATOM 2372 C CA . ASN A 1 311 ? -15.242 -12.491 -14.599 1.00 98.50 311 ASN A CA 1
ATOM 2373 C C . ASN A 1 311 ? -13.761 -12.162 -14.767 1.00 98.50 311 ASN A C 1
ATOM 2375 O O . ASN A 1 311 ? -12.887 -12.982 -14.479 1.00 98.50 311 ASN A O 1
ATOM 2379 N N . ILE A 1 312 ? -13.487 -10.941 -15.223 1.00 98.75 312 ILE A N 1
ATOM 2380 C CA . ILE A 1 312 ? -12.138 -10.528 -15.607 1.00 98.75 312 ILE A CA 1
ATOM 2381 C C . ILE A 1 312 ? -11.778 -9.142 -15.082 1.00 98.75 312 ILE A C 1
ATOM 2383 O O . ILE A 1 312 ? -12.622 -8.252 -14.962 1.00 98.75 312 ILE A O 1
ATOM 2387 N N . LEU A 1 313 ? -10.485 -8.951 -14.859 1.00 98.88 313 LEU A N 1
ATOM 2388 C CA . LEU A 1 313 ? -9.843 -7.655 -14.714 1.00 98.88 313 LEU A CA 1
ATOM 2389 C C . LEU A 1 313 ? -9.184 -7.276 -16.043 1.00 98.88 313 LEU A C 1
ATOM 2391 O O . LEU A 1 313 ? -8.649 -8.131 -16.752 1.00 98.88 313 LEU A O 1
ATOM 2395 N N . VAL A 1 314 ? -9.215 -5.993 -16.386 1.00 98.88 314 VAL A N 1
ATOM 2396 C CA . VAL A 1 314 ? -8.704 -5.470 -17.656 1.00 98.88 314 VAL A CA 1
ATOM 2397 C C . VAL A 1 314 ? -7.770 -4.304 -17.373 1.00 98.88 314 VAL A C 1
ATOM 2399 O O . VAL A 1 314 ? -8.231 -3.210 -17.052 1.00 98.88 314 VAL A O 1
ATOM 2402 N N . MET A 1 315 ? -6.465 -4.514 -17.535 1.00 98.81 315 MET A N 1
ATOM 2403 C CA . MET A 1 315 ? -5.505 -3.413 -17.495 1.00 98.81 315 MET A CA 1
ATOM 2404 C C . MET A 1 315 ? -5.695 -2.551 -18.741 1.00 98.81 315 MET A C 1
ATOM 2406 O O . MET A 1 315 ? -5.809 -3.078 -19.854 1.00 98.81 315 MET A O 1
ATOM 2410 N N . CYS A 1 316 ? -5.751 -1.235 -18.554 1.00 98.88 316 CYS A N 1
ATOM 2411 C CA . CYS A 1 316 ? -5.974 -0.264 -19.614 1.00 98.88 316 CYS A CA 1
ATOM 2412 C C . CYS A 1 316 ? -4.896 0.816 -19.625 1.00 98.88 316 CYS A C 1
ATOM 2414 O O . CYS A 1 316 ? -4.432 1.277 -18.583 1.00 98.88 316 CYS A O 1
ATOM 2416 N N . GLU A 1 317 ? -4.573 1.287 -20.822 1.00 97.88 317 GLU A N 1
ATOM 2417 C CA . GLU A 1 317 ? -3.847 2.537 -21.023 1.00 97.88 317 GLU A CA 1
ATOM 2418 C C . GLU A 1 317 ? -4.822 3.702 -21.268 1.00 97.88 317 GLU A C 1
ATOM 2420 O O . GLU A 1 317 ? -5.973 3.495 -21.674 1.00 97.88 317 GLU A O 1
ATOM 2425 N N . THR A 1 318 ? -4.365 4.932 -21.021 1.00 98.25 318 THR A N 1
ATOM 2426 C CA . THR A 1 318 ? -5.194 6.144 -21.075 1.00 98.25 318 THR A CA 1
ATOM 2427 C C . THR A 1 318 ? -4.860 7.032 -22.275 1.00 98.25 318 THR A C 1
ATOM 2429 O O . THR A 1 318 ? -3.693 7.239 -22.627 1.00 98.25 318 THR A O 1
ATOM 2432 N N . TRP A 1 319 ? -5.895 7.572 -22.919 1.00 97.94 319 TRP A N 1
ATOM 2433 C CA . TRP A 1 319 ? -5.786 8.356 -24.154 1.00 97.94 319 TRP A CA 1
ATOM 2434 C C . TRP A 1 319 ? -6.680 9.587 -24.130 1.00 97.94 319 TRP A C 1
ATOM 2436 O O . TRP A 1 319 ? -7.780 9.561 -23.584 1.00 97.94 319 TRP A O 1
ATOM 2446 N N . MET A 1 320 ? -6.219 10.658 -24.761 1.00 95.88 320 MET A N 1
ATOM 2447 C CA . MET A 1 320 ? -7.013 11.862 -24.967 1.00 95.88 320 MET A CA 1
ATOM 2448 C C . MET A 1 320 ? -7.958 11.697 -26.162 1.00 95.88 320 MET A C 1
ATOM 2450 O O . MET A 1 320 ? -7.742 10.863 -27.046 1.00 95.88 320 MET A O 1
ATOM 2454 N N . SER A 1 321 ? -9.000 12.527 -26.211 1.00 90.94 321 SER A N 1
ATOM 2455 C CA . SER A 1 321 ? -9.990 12.550 -27.298 1.00 90.94 321 SER A CA 1
ATOM 2456 C C . SER A 1 321 ? -9.405 12.886 -28.676 1.00 90.94 321 SER A C 1
ATOM 2458 O O . SER A 1 321 ? -9.983 12.506 -29.692 1.00 90.94 321 SER A O 1
ATOM 2460 N N . ASP A 1 322 ? -8.238 13.537 -28.734 1.00 92.00 322 ASP A N 1
ATOM 2461 C CA . ASP A 1 322 ? -7.498 13.812 -29.973 1.00 92.00 322 ASP A CA 1
ATOM 2462 C C . ASP A 1 322 ? -6.682 12.607 -30.486 1.00 92.00 322 ASP A C 1
ATOM 2464 O O . ASP A 1 322 ? -5.994 12.702 -31.503 1.00 92.00 322 ASP A O 1
ATOM 2468 N N . GLY A 1 323 ? -6.765 11.467 -29.793 1.00 91.81 323 GLY A N 1
ATOM 2469 C CA . GLY A 1 323 ? -6.086 10.231 -30.152 1.00 91.81 323 GLY A CA 1
ATOM 2470 C C . GLY A 1 323 ? -4.633 10.152 -29.693 1.00 91.81 323 GLY A C 1
ATOM 2471 O O . GLY A 1 323 ? -3.972 9.174 -30.039 1.00 91.81 323 GLY A O 1
ATOM 2472 N N . LYS A 1 324 ? -4.129 11.121 -28.916 1.00 94.00 324 LYS A N 1
ATOM 2473 C CA . LYS A 1 324 ? -2.792 11.049 -28.307 1.00 94.00 324 LYS A CA 1
ATOM 2474 C C . LYS A 1 324 ? -2.812 10.298 -26.973 1.00 94.00 324 LYS A C 1
ATOM 2476 O O . LYS A 1 324 ? -3.833 10.320 -26.277 1.00 94.00 324 LYS A O 1
ATOM 2481 N N . PRO A 1 325 ? -1.700 9.652 -26.578 1.00 95.56 325 PRO A N 1
ATOM 2482 C CA . PRO A 1 325 ? -1.567 9.103 -25.235 1.00 95.56 325 PRO A CA 1
ATOM 2483 C C . PRO A 1 325 ? -1.778 10.208 -24.197 1.00 95.56 325 PRO A C 1
ATOM 2485 O O . PRO A 1 325 ? -1.301 11.330 -24.374 1.00 95.56 325 PRO A O 1
ATOM 2488 N N . ASN A 1 326 ? -2.486 9.900 -23.113 1.00 95.44 326 ASN A N 1
ATOM 2489 C CA . ASN A 1 326 ? -2.591 10.816 -21.982 1.00 95.44 326 ASN A CA 1
ATOM 2490 C C . ASN A 1 326 ? -1.190 11.102 -21.397 1.00 95.44 326 ASN A C 1
ATOM 2492 O O . ASN A 1 326 ? -0.294 10.260 -21.492 1.00 95.44 326 ASN A O 1
ATOM 2496 N N . ALA A 1 327 ? -0.995 12.273 -20.782 1.00 94.06 327 ALA A N 1
ATOM 2497 C CA . ALA A 1 327 ? 0.310 12.699 -20.261 1.00 94.06 327 ALA A CA 1
ATOM 2498 C C . ALA A 1 327 ? 0.930 11.683 -19.281 1.00 94.06 327 ALA A C 1
ATOM 2500 O O . ALA A 1 327 ? 2.138 11.462 -19.304 1.00 94.06 327 ALA A O 1
ATOM 2501 N N . TYR A 1 328 ? 0.091 10.996 -18.501 1.00 94.81 328 TYR A N 1
ATOM 2502 C CA . TYR A 1 328 ? 0.499 9.996 -17.510 1.00 94.81 328 TYR A CA 1
ATOM 2503 C C . TYR A 1 328 ? 0.530 8.560 -18.064 1.00 94.81 328 TYR A C 1
ATOM 2505 O O . TYR A 1 328 ? 0.790 7.609 -17.332 1.00 94.81 328 TYR A O 1
ATOM 2513 N N . ASN A 1 329 ? 0.269 8.364 -19.361 1.00 97.19 329 ASN A N 1
ATOM 2514 C CA . ASN A 1 329 ? 0.362 7.057 -20.012 1.00 97.19 329 ASN A CA 1
ATOM 2515 C C . ASN A 1 329 ? 1.827 6.728 -20.347 1.00 97.19 329 ASN A C 1
ATOM 2517 O O . ASN A 1 329 ? 2.244 6.795 -21.507 1.00 97.19 329 ASN A O 1
ATOM 2521 N N . TYR A 1 330 ? 2.618 6.390 -19.328 1.00 97.75 330 TYR A N 1
ATOM 2522 C CA . TYR A 1 330 ? 4.016 5.964 -19.488 1.00 97.75 330 TYR A CA 1
ATOM 2523 C C . TYR A 1 330 ? 4.145 4.577 -20.127 1.00 97.75 330 TYR A C 1
ATOM 2525 O O . TYR A 1 330 ? 5.169 4.266 -20.738 1.00 97.75 330 TYR A O 1
ATOM 2533 N N . ARG A 1 331 ? 3.087 3.760 -20.041 1.00 98.25 331 ARG A N 1
ATOM 2534 C CA . ARG A 1 331 ? 3.017 2.446 -20.684 1.00 98.25 331 ARG A CA 1
ATOM 2535 C C . ARG A 1 331 ? 3.256 2.538 -22.187 1.00 98.25 331 ARG A C 1
ATOM 2537 O O . ARG A 1 331 ? 3.984 1.712 -22.721 1.00 98.25 331 ARG A O 1
ATOM 2544 N N . HIS A 1 332 ? 2.660 3.523 -22.859 1.00 97.50 332 HIS A N 1
ATOM 2545 C CA . HIS A 1 332 ? 2.762 3.674 -24.312 1.00 97.50 332 HIS A CA 1
ATOM 2546 C C . HIS A 1 332 ? 4.217 3.769 -24.806 1.00 97.50 332 HIS A C 1
ATOM 2548 O O . HIS A 1 332 ? 4.606 3.088 -25.758 1.00 97.50 332 HIS A O 1
ATOM 2554 N N . ASP A 1 333 ? 5.039 4.578 -24.137 1.00 97.00 333 ASP A N 1
ATOM 2555 C CA . ASP A 1 333 ? 6.435 4.781 -24.540 1.00 97.00 333 ASP A CA 1
ATOM 2556 C C . ASP A 1 333 ? 7.317 3.612 -24.118 1.00 97.00 333 ASP A C 1
ATOM 2558 O O . ASP A 1 333 ? 8.150 3.156 -24.902 1.00 97.00 333 ASP A O 1
ATOM 2562 N N . ALA A 1 334 ? 7.077 3.060 -22.923 1.00 98.25 334 ALA A N 1
ATOM 2563 C CA . ALA A 1 334 ? 7.742 1.843 -22.481 1.00 98.25 334 ALA A CA 1
ATOM 2564 C C . ALA A 1 334 ? 7.469 0.685 -23.457 1.00 98.25 334 ALA A C 1
ATOM 2566 O O . ALA A 1 334 ? 8.409 0.031 -23.896 1.00 98.25 334 ALA A O 1
ATOM 2567 N N . ALA A 1 335 ? 6.217 0.475 -23.874 1.00 98.25 335 ALA A N 1
ATOM 2568 C CA . ALA A 1 335 ? 5.843 -0.548 -24.851 1.00 98.25 335 ALA A CA 1
ATOM 2569 C C . ALA A 1 335 ? 6.565 -0.339 -26.190 1.00 98.25 335 ALA A C 1
ATOM 2571 O O . ALA A 1 335 ? 7.144 -1.277 -26.731 1.00 98.25 335 ALA A O 1
ATOM 2572 N N . SER A 1 336 ? 6.623 0.906 -26.672 1.00 98.00 336 SER A N 1
ATOM 2573 C CA . SER A 1 336 ? 7.314 1.255 -27.920 1.00 98.00 336 SER A CA 1
ATOM 2574 C C . SER A 1 336 ? 8.822 0.956 -27.858 1.00 98.00 336 SER A C 1
ATOM 2576 O O . SER A 1 336 ? 9.399 0.446 -28.824 1.00 98.00 336 SER A O 1
ATOM 2578 N N . LEU A 1 337 ? 9.461 1.205 -26.707 1.00 98.06 337 LEU A N 1
ATOM 2579 C CA . LEU A 1 337 ? 10.854 0.824 -26.441 1.00 98.06 337 LEU A CA 1
ATOM 2580 C C . LEU A 1 337 ? 11.038 -0.698 -26.423 1.00 98.06 337 LEU A C 1
ATOM 2582 O O . LEU A 1 337 ? 11.937 -1.216 -27.092 1.00 98.06 337 LEU A O 1
ATOM 2586 N N . MET A 1 338 ? 10.179 -1.418 -25.700 1.00 97.69 338 MET A N 1
ATOM 2587 C CA . MET A 1 338 ? 10.242 -2.879 -25.597 1.00 97.69 338 MET A CA 1
ATOM 2588 C C . MET A 1 338 ? 10.063 -3.553 -26.961 1.00 97.69 338 MET A C 1
ATOM 2590 O O . MET A 1 338 ? 10.836 -4.448 -27.297 1.00 97.69 338 MET A O 1
ATOM 2594 N N . ASP A 1 339 ? 9.118 -3.083 -27.777 1.00 97.81 339 ASP A N 1
ATOM 2595 C CA . ASP A 1 339 ? 8.858 -3.617 -29.117 1.00 97.81 339 ASP A CA 1
ATOM 2596 C C . ASP A 1 339 ? 10.046 -3.381 -30.057 1.00 97.81 339 ASP A C 1
ATOM 2598 O O . ASP A 1 339 ? 10.509 -4.291 -30.752 1.00 97.81 339 ASP A O 1
ATOM 2602 N N . LYS A 1 340 ? 10.601 -2.163 -30.057 1.00 98.00 340 LYS A N 1
ATOM 2603 C CA . LYS A 1 340 ? 11.756 -1.815 -30.895 1.00 98.00 340 LYS A CA 1
ATOM 2604 C C . LYS A 1 340 ? 12.993 -2.638 -30.552 1.00 98.00 340 LYS A C 1
ATOM 2606 O O . LYS A 1 340 ? 13.755 -3.012 -31.451 1.00 98.00 340 LYS A O 1
ATOM 2611 N N . TYR A 1 341 ? 13.212 -2.882 -29.263 1.00 98.00 341 TYR A N 1
ATOM 2612 C CA . TYR A 1 341 ? 14.394 -3.558 -28.740 1.00 98.00 341 TYR A CA 1
ATOM 2613 C C . TYR A 1 341 ? 14.123 -5.009 -28.321 1.00 98.00 341 TYR A C 1
ATOM 2615 O O . TYR A 1 341 ? 14.964 -5.615 -27.657 1.00 98.00 341 TYR A O 1
ATOM 2623 N N . ALA A 1 342 ? 13.026 -5.612 -28.799 1.00 97.81 342 ALA A N 1
ATOM 2624 C CA . ALA A 1 342 ? 12.599 -6.972 -28.455 1.00 97.81 342 ALA A CA 1
ATOM 2625 C C . ALA A 1 342 ? 13.696 -8.034 -28.653 1.00 97.81 342 ALA A C 1
ATOM 2627 O O . ALA A 1 342 ? 13.796 -8.980 -27.877 1.00 97.81 342 ALA A O 1
ATOM 2628 N N . LYS A 1 343 ? 14.593 -7.836 -29.632 1.00 97.75 343 LYS A N 1
ATOM 2629 C CA . LYS A 1 343 ? 15.751 -8.714 -29.901 1.00 97.75 343 LYS A CA 1
ATOM 2630 C C . LYS A 1 343 ? 16.713 -8.891 -28.716 1.00 97.75 343 LYS A C 1
ATOM 2632 O O . LYS A 1 343 ? 17.524 -9.809 -28.737 1.00 97.75 343 LYS A O 1
ATOM 2637 N N . HIS A 1 344 ? 16.702 -7.972 -27.749 1.00 98.06 344 HIS A N 1
ATOM 2638 C CA . HIS A 1 344 ? 17.546 -8.054 -26.556 1.00 98.06 344 HIS A CA 1
ATOM 2639 C C . HIS A 1 344 ? 16.938 -8.959 -25.475 1.00 98.06 344 HIS A C 1
ATOM 2641 O O . HIS A 1 344 ? 17.654 -9.328 -24.543 1.00 98.06 344 HIS A O 1
ATOM 2647 N N . GLU A 1 345 ? 15.658 -9.335 -25.606 1.00 98.06 345 GLU A N 1
ATOM 2648 C CA . GLU A 1 345 ? 14.930 -10.220 -24.687 1.00 98.06 345 GLU A CA 1
ATOM 2649 C C . GLU A 1 345 ? 15.103 -9.804 -23.222 1.00 98.06 345 GLU A C 1
ATOM 2651 O O . GLU A 1 345 ? 15.616 -10.559 -22.380 1.00 98.06 345 GLU A O 1
ATOM 2656 N N . PHE A 1 346 ? 14.722 -8.557 -22.942 1.00 98.69 346 PHE A N 1
ATOM 2657 C CA . PHE A 1 346 ? 14.753 -8.010 -21.596 1.00 98.69 346 PHE A CA 1
ATOM 2658 C C . PHE A 1 346 ? 13.839 -8.809 -20.671 1.00 98.69 346 PHE A C 1
ATOM 2660 O O . PHE A 1 346 ? 12.639 -8.922 -20.924 1.00 98.69 346 PHE A O 1
ATOM 2667 N N . TRP A 1 347 ? 14.420 -9.327 -19.593 1.00 98.81 347 TRP A N 1
ATOM 2668 C CA . TRP A 1 347 ? 13.694 -9.877 -18.458 1.00 98.81 347 TRP A CA 1
ATOM 2669 C C . TRP A 1 347 ? 13.830 -8.942 -17.277 1.00 98.81 347 TRP A C 1
ATOM 2671 O O . TRP A 1 347 ? 14.936 -8.484 -16.967 1.00 98.81 347 TRP A O 1
ATOM 2681 N N . PHE A 1 348 ? 12.711 -8.733 -16.602 1.00 98.88 348 PHE A N 1
ATOM 2682 C CA . PHE A 1 348 ? 12.644 -7.924 -15.407 1.00 98.88 348 PHE A CA 1
ATOM 2683 C C . PHE A 1 348 ? 11.955 -8.679 -14.272 1.00 98.88 348 PHE A C 1
ATOM 2685 O O . PHE A 1 348 ? 10.976 -9.386 -14.506 1.00 98.88 348 PHE A O 1
ATOM 2692 N N . GLY A 1 349 ? 12.438 -8.496 -13.047 1.00 98.81 349 GLY A N 1
ATOM 2693 C CA . GLY A 1 349 ? 11.763 -8.934 -11.829 1.00 98.81 349 GLY A CA 1
ATOM 2694 C C . GLY A 1 349 ? 11.840 -7.847 -10.765 1.00 98.81 349 GLY A C 1
ATOM 2695 O O . GLY A 1 349 ? 12.937 -7.385 -10.459 1.00 98.81 349 GLY A O 1
ATOM 2696 N N . LEU A 1 350 ? 10.702 -7.405 -10.236 1.00 98.75 350 LEU A N 1
ATOM 2697 C CA . LEU A 1 350 ? 10.628 -6.276 -9.306 1.00 98.75 350 LEU A CA 1
ATOM 2698 C C . LEU A 1 350 ? 10.159 -6.722 -7.923 1.00 98.75 350 LEU A C 1
ATOM 2700 O O . LEU A 1 350 ? 9.217 -7.502 -7.799 1.00 98.75 350 LEU A O 1
ATOM 2704 N N . GLU A 1 351 ? 10.820 -6.183 -6.906 1.00 98.81 351 GLU A N 1
ATOM 2705 C CA . GLU A 1 351 ? 10.635 -6.466 -5.481 1.00 98.81 351 GLU A CA 1
ATOM 2706 C C . GLU A 1 351 ? 9.817 -5.338 -4.845 1.00 98.81 351 GLU A C 1
ATOM 2708 O O . GLU A 1 351 ? 10.361 -4.300 -4.474 1.00 98.81 351 GLU A O 1
ATOM 2713 N N . GLN A 1 352 ? 8.491 -5.479 -4.798 1.00 98.88 352 GLN A N 1
ATOM 2714 C CA . GLN A 1 352 ? 7.604 -4.444 -4.274 1.00 98.88 352 GLN A CA 1
ATOM 2715 C C . GLN A 1 352 ? 7.544 -4.497 -2.754 1.00 98.88 352 GLN A C 1
ATOM 2717 O O . GLN A 1 352 ? 6.774 -5.274 -2.187 1.00 98.88 352 GLN A O 1
ATOM 2722 N N . GLU A 1 353 ? 8.261 -3.587 -2.101 1.00 98.88 353 GLU A N 1
ATOM 2723 C CA . GLU A 1 353 ? 8.088 -3.330 -0.674 1.00 98.88 353 GLU A CA 1
ATOM 2724 C C . GLU A 1 353 ? 6.898 -2.388 -0.430 1.00 98.88 353 GLU A C 1
ATOM 2726 O O . GLU A 1 353 ? 6.605 -1.488 -1.225 1.00 98.88 353 GLU A O 1
ATOM 2731 N N . TYR A 1 354 ? 6.195 -2.574 0.683 1.00 98.81 354 TYR A N 1
ATOM 2732 C CA . TYR A 1 354 ? 5.061 -1.745 1.091 1.00 98.81 354 TYR A CA 1
ATOM 2733 C C . TYR A 1 354 ? 4.844 -1.813 2.599 1.00 98.81 354 TYR A C 1
ATOM 2735 O O . TYR A 1 354 ? 5.286 -2.746 3.269 1.00 98.81 354 TYR A O 1
ATOM 2743 N N . THR A 1 355 ? 4.132 -0.833 3.151 1.00 98.75 355 THR A N 1
ATOM 2744 C CA . THR A 1 355 ? 3.784 -0.813 4.577 1.00 98.75 355 THR A CA 1
ATOM 2745 C C . THR A 1 355 ? 2.277 -0.813 4.762 1.00 98.75 355 THR A C 1
ATOM 2747 O O . THR A 1 355 ? 1.545 -0.086 4.088 1.00 98.75 355 THR A O 1
ATOM 2750 N N . LEU A 1 356 ? 1.814 -1.645 5.690 1.00 98.44 356 LEU A N 1
ATOM 2751 C CA . LEU A 1 356 ? 0.421 -1.709 6.101 1.00 98.44 356 LEU A CA 1
ATOM 2752 C C . LEU A 1 356 ? 0.155 -0.658 7.175 1.00 98.44 356 LEU A C 1
ATOM 2754 O O . LEU A 1 356 ? 0.886 -0.568 8.163 1.00 98.44 356 LEU A O 1
ATOM 2758 N N . LEU A 1 357 ? -0.910 0.113 6.997 1.00 96.38 357 LEU A N 1
ATOM 2759 C CA . LEU A 1 357 ? -1.383 1.124 7.930 1.00 96.38 357 LEU A CA 1
ATOM 2760 C C . LEU A 1 357 ? -2.798 0.767 8.401 1.00 96.38 357 LEU A C 1
ATOM 2762 O O . LEU A 1 357 ? -3.594 0.180 7.667 1.00 96.38 357 LEU A O 1
ATOM 2766 N N . ASP A 1 358 ? -3.132 1.148 9.625 1.00 91.12 358 ASP A N 1
ATOM 2767 C CA . ASP A 1 358 ? -4.500 1.133 10.115 1.00 91.12 358 ASP A CA 1
ATOM 2768 C C . ASP A 1 358 ? -5.360 2.213 9.429 1.00 91.12 358 ASP A C 1
ATOM 2770 O O . ASP A 1 358 ? -4.900 3.020 8.611 1.00 91.12 358 ASP A O 1
ATOM 2774 N N . THR A 1 359 ? -6.650 2.248 9.760 1.00 86.50 359 THR A N 1
ATOM 2775 C CA . THR A 1 359 ? -7.593 3.211 9.176 1.00 86.50 359 THR A CA 1
ATOM 2776 C C . THR A 1 359 ? -7.249 4.669 9.496 1.00 86.50 359 THR A C 1
ATOM 2778 O O . THR A 1 359 ? -7.662 5.562 8.751 1.00 86.50 359 THR A O 1
ATOM 2781 N N . GLN A 1 360 ? -6.466 4.930 10.545 1.00 86.06 360 GLN A N 1
ATOM 2782 C CA . GLN A 1 360 ? -6.013 6.264 10.943 1.00 86.06 360 GLN A CA 1
ATOM 2783 C C . GLN A 1 360 ? -4.702 6.670 10.251 1.00 86.06 360 GLN A C 1
ATOM 2785 O O . GLN A 1 360 ? -4.298 7.825 10.348 1.00 86.06 360 GLN A O 1
ATOM 2790 N N . GLY A 1 361 ? -4.081 5.764 9.491 1.00 88.81 361 GLY A N 1
ATOM 2791 C CA . GLY A 1 361 ? -2.821 6.013 8.794 1.00 88.81 361 GLY A CA 1
ATOM 2792 C C . GLY A 1 361 ? -1.581 5.761 9.654 1.00 88.81 361 GLY A C 1
ATOM 2793 O O . GLY A 1 361 ? -0.492 6.170 9.261 1.00 88.81 361 GLY A O 1
ATOM 2794 N N . TRP A 1 362 ? -1.721 5.093 10.803 1.00 92.81 362 TRP A N 1
ATOM 2795 C CA . TRP A 1 362 ? -0.591 4.651 11.623 1.00 92.81 362 TRP A CA 1
ATOM 2796 C C . TRP A 1 362 ? -0.181 3.220 11.244 1.00 92.81 362 TRP A C 1
ATOM 2798 O O . TRP A 1 362 ? -1.055 2.453 10.846 1.00 92.81 362 TRP A O 1
ATOM 2808 N N . PRO A 1 363 ? 1.100 2.805 11.327 1.00 95.25 363 PRO A N 1
ATOM 2809 C CA . PRO A 1 363 ? 1.486 1.450 10.942 1.00 95.25 363 PRO A CA 1
ATOM 2810 C C . PRO A 1 363 ? 0.694 0.366 11.681 1.00 95.25 363 PRO A C 1
ATOM 2812 O O . PRO A 1 363 ? 0.493 0.415 12.897 1.00 95.25 363 PRO A O 1
ATOM 2815 N N . TYR A 1 364 ? 0.219 -0.622 10.927 1.00 94.69 364 TYR A N 1
ATOM 2816 C CA . TYR A 1 364 ? -0.733 -1.608 11.416 1.00 94.69 364 TYR A CA 1
ATOM 2817 C C . TYR A 1 364 ? -0.144 -2.436 12.566 1.00 94.69 364 TYR A C 1
ATOM 2819 O O . TYR A 1 364 ? 0.930 -3.024 12.454 1.00 94.69 364 TYR A O 1
ATOM 2827 N N . GLY A 1 365 ? -0.871 -2.519 13.682 1.00 90.06 365 GLY A N 1
ATOM 2828 C CA . GLY A 1 365 ? -0.451 -3.286 14.858 1.00 90.06 365 GLY A CA 1
ATOM 2829 C C . GLY A 1 365 ? 0.635 -2.621 15.711 1.00 90.06 365 GLY A C 1
ATOM 2830 O O . GLY A 1 365 ? 1.075 -3.221 16.693 1.00 90.06 365 GLY A O 1
ATOM 2831 N N . TRP A 1 366 ? 1.051 -1.392 15.388 1.00 89.94 366 TRP A N 1
ATOM 2832 C CA . TRP A 1 366 ? 1.907 -0.609 16.276 1.00 89.94 366 TRP A CA 1
ATOM 2833 C C . TRP A 1 366 ? 1.121 -0.098 17.493 1.00 89.94 366 TRP A C 1
ATOM 2835 O O . TRP A 1 366 ? -0.095 0.106 17.407 1.00 89.94 366 TRP A O 1
ATOM 2845 N N . PRO A 1 367 ? 1.788 0.154 18.638 1.00 80.94 367 PRO A N 1
ATOM 2846 C CA . PRO A 1 367 ? 1.149 0.811 19.771 1.00 80.94 367 PRO A CA 1
ATOM 2847 C C . PRO A 1 367 ? 0.565 2.167 19.354 1.00 80.94 367 PRO A C 1
ATOM 2849 O O . PRO A 1 367 ? 1.239 2.965 18.697 1.00 80.94 367 PRO A O 1
ATOM 2852 N N . LYS A 1 368 ? -0.678 2.452 19.760 1.00 80.75 368 LYS A N 1
ATOM 2853 C CA . LYS A 1 368 ? -1.296 3.766 19.528 1.00 80.75 368 LYS A CA 1
ATOM 2854 C C . LYS A 1 368 ? -0.424 4.848 20.165 1.00 80.75 368 LYS A C 1
ATOM 2856 O O . LYS A 1 368 ? -0.132 4.769 21.356 1.00 80.75 368 LYS A O 1
ATOM 2861 N N . ASN A 1 369 ? -0.026 5.849 19.378 1.00 76.31 369 ASN A N 1
ATOM 2862 C CA . ASN A 1 369 ? 0.885 6.924 19.797 1.00 76.31 369 ASN A CA 1
ATOM 2863 C C . ASN A 1 369 ? 2.246 6.427 20.330 1.00 76.31 369 ASN A C 1
ATOM 2865 O O . ASN A 1 369 ? 2.853 7.078 21.180 1.00 76.31 369 ASN A O 1
ATOM 2869 N N . GLY A 1 370 ? 2.724 5.274 19.858 1.00 77.50 370 GLY A N 1
ATOM 2870 C CA . GLY A 1 370 ? 3.985 4.692 20.302 1.00 77.50 370 GLY A CA 1
ATOM 2871 C C . GLY A 1 370 ? 4.686 3.874 19.224 1.00 77.50 370 GLY A C 1
ATOM 2872 O O . GLY A 1 370 ? 4.201 3.719 18.104 1.00 77.50 370 GLY A O 1
ATOM 2873 N N . PHE A 1 371 ? 5.851 3.348 19.590 1.00 82.94 371 PHE A N 1
ATOM 2874 C CA . PHE A 1 371 ? 6.712 2.560 18.715 1.00 82.94 371 PHE A CA 1
ATOM 2875 C C . PHE A 1 371 ? 6.826 1.125 19.242 1.00 82.94 371 PHE A C 1
ATOM 2877 O O . PHE A 1 371 ? 6.821 0.925 20.461 1.00 82.94 371 PHE A O 1
ATOM 2884 N N . PRO A 1 372 ? 6.936 0.119 18.360 1.00 83.12 372 PRO A N 1
ATOM 2885 C CA . PRO A 1 372 ? 7.280 -1.236 18.762 1.00 83.12 372 PRO A CA 1
ATOM 2886 C C . PRO A 1 372 ? 8.760 -1.315 19.176 1.00 83.12 372 PRO A C 1
ATOM 2888 O O . PRO A 1 372 ? 9.485 -0.318 19.183 1.00 83.12 372 PRO A O 1
ATOM 2891 N N . ALA A 1 373 ? 9.226 -2.517 19.523 1.00 81.44 373 ALA A N 1
ATOM 2892 C CA . ALA A 1 373 ? 10.645 -2.744 19.785 1.00 81.44 373 ALA A CA 1
ATOM 2893 C C . ALA A 1 373 ? 11.509 -2.401 18.545 1.00 81.44 373 ALA A C 1
ATOM 2895 O O . ALA A 1 373 ? 10.997 -2.437 17.420 1.00 81.44 373 ALA A O 1
ATOM 2896 N N . PRO A 1 374 ? 12.812 -2.105 18.712 1.00 85.88 374 PRO A N 1
ATOM 2897 C CA . PRO A 1 374 ? 13.708 -1.817 17.591 1.00 85.88 374 PRO A CA 1
ATOM 2898 C C . PRO A 1 374 ? 13.732 -2.914 16.516 1.00 85.88 374 PRO A C 1
ATOM 2900 O O . PRO A 1 374 ? 13.446 -4.082 16.794 1.00 85.88 374 PRO A O 1
ATOM 2903 N N . GLN A 1 375 ? 14.098 -2.531 15.289 1.00 90.81 375 GLN A N 1
ATOM 2904 C CA . GLN A 1 375 ? 14.214 -3.449 14.152 1.00 90.81 375 GLN A CA 1
ATOM 2905 C C . GLN A 1 375 ? 15.216 -4.583 14.418 1.00 90.81 375 GLN A C 1
ATOM 2907 O O . GLN A 1 375 ? 16.178 -4.428 15.168 1.00 90.81 375 GLN A O 1
ATOM 2912 N N . GLY A 1 376 ? 14.986 -5.736 13.788 1.00 89.00 376 GLY A N 1
ATOM 2913 C CA . GLY A 1 376 ? 15.796 -6.943 13.981 1.00 89.00 376 GLY A CA 1
ATOM 2914 C C . GLY A 1 376 ? 14.972 -8.233 13.948 1.00 89.00 376 GLY A C 1
ATOM 2915 O O . GLY A 1 376 ? 15.220 -9.074 13.090 1.00 89.00 376 GLY A O 1
ATOM 2916 N N . PRO A 1 377 ? 13.966 -8.413 14.825 1.00 92.88 377 PRO A N 1
ATOM 2917 C CA . PRO A 1 377 ? 13.205 -9.665 14.900 1.00 92.88 377 PRO A CA 1
ATOM 2918 C C . PRO A 1 377 ? 12.095 -9.809 13.841 1.00 92.88 377 PRO A C 1
ATOM 2920 O O . PRO A 1 377 ? 11.424 -10.843 13.828 1.00 92.88 377 PRO A O 1
ATOM 2923 N N . TYR A 1 378 ? 11.859 -8.780 13.020 1.00 96.88 378 TYR A N 1
ATOM 2924 C CA . TYR A 1 378 ? 10.708 -8.684 12.111 1.00 96.88 378 TYR A CA 1
ATOM 2925 C C . TYR A 1 378 ? 10.966 -9.283 10.725 1.00 96.88 378 TYR A C 1
ATOM 2927 O O . TYR A 1 378 ? 10.112 -10.018 10.227 1.00 96.88 378 TYR A O 1
ATOM 2935 N N . TYR A 1 379 ? 12.146 -9.032 10.143 1.00 98.25 379 TYR A N 1
ATOM 2936 C CA . TYR A 1 379 ? 12.523 -9.551 8.825 1.00 98.25 379 TYR A CA 1
ATOM 2937 C C . TYR A 1 379 ? 12.427 -11.078 8.801 1.00 98.25 379 TYR A C 1
ATOM 2939 O O . TYR A 1 379 ? 13.031 -11.759 9.636 1.00 98.25 379 TYR A O 1
ATOM 2947 N N . CYS A 1 380 ? 11.631 -11.615 7.871 1.00 97.94 380 CYS A N 1
ATOM 2948 C CA . CYS A 1 380 ? 11.299 -13.043 7.792 1.00 97.94 380 CYS A CA 1
ATOM 2949 C C . CYS A 1 380 ? 10.843 -13.659 9.136 1.00 97.94 380 CYS A C 1
ATOM 2951 O O . CYS A 1 380 ? 11.031 -14.851 9.392 1.00 97.94 380 CYS A O 1
ATOM 2953 N N . GLY A 1 381 ? 10.245 -12.848 10.013 1.00 95.62 381 GLY A N 1
ATOM 2954 C CA . GLY A 1 381 ? 9.811 -13.251 11.341 1.00 95.62 381 GLY A CA 1
ATOM 2955 C C . GLY A 1 381 ? 8.630 -14.226 11.319 1.00 95.62 381 GLY A C 1
ATOM 2956 O O . GLY A 1 381 ? 7.864 -14.318 10.357 1.00 95.62 381 GLY A O 1
ATOM 2957 N N . ASN A 1 382 ? 8.447 -14.937 12.434 1.00 93.94 382 ASN A N 1
ATOM 2958 C CA . ASN A 1 382 ? 7.287 -15.791 12.680 1.00 93.94 382 ASN A CA 1
ATOM 2959 C C . ASN A 1 382 ? 6.786 -15.623 14.124 1.00 93.94 382 ASN A C 1
ATOM 2961 O O . ASN A 1 382 ? 7.591 -15.546 15.057 1.00 93.94 382 ASN A O 1
ATOM 2965 N N . GLY A 1 383 ? 5.463 -15.598 14.297 1.00 84.50 383 GLY A N 1
ATOM 2966 C CA . GLY A 1 383 ? 4.780 -15.470 15.586 1.00 84.50 383 GLY A CA 1
ATOM 2967 C C . GLY A 1 383 ? 4.239 -14.071 15.905 1.00 84.50 383 GLY A C 1
ATOM 2968 O O . GLY A 1 383 ? 4.688 -13.050 15.374 1.00 84.50 383 GLY A O 1
ATOM 2969 N N . THR A 1 384 ? 3.255 -14.044 16.805 1.00 86.94 384 THR A N 1
ATOM 2970 C CA . THR A 1 384 ? 2.619 -12.828 17.329 1.00 86.94 384 THR A CA 1
ATOM 2971 C C . THR A 1 384 ? 3.655 -11.869 17.917 1.00 86.94 384 THR A C 1
ATOM 2973 O O . THR A 1 384 ? 4.584 -12.290 18.604 1.00 86.94 384 THR A O 1
ATOM 2976 N N . GLY A 1 385 ? 3.502 -10.573 17.636 1.00 82.44 385 GLY A N 1
ATOM 2977 C CA . GLY A 1 385 ? 4.432 -9.524 18.072 1.00 82.44 385 GLY A CA 1
ATOM 2978 C C . GLY A 1 385 ? 5.658 -9.338 17.170 1.00 82.44 385 GLY A C 1
ATOM 2979 O O . GLY A 1 385 ? 6.423 -8.403 17.386 1.00 82.44 385 GLY A O 1
ATOM 2980 N N . LYS A 1 386 ? 5.840 -10.190 16.151 1.00 87.56 386 LYS A N 1
ATOM 2981 C CA . LYS A 1 386 ? 6.860 -10.022 15.098 1.00 87.56 386 LYS A CA 1
ATOM 2982 C C . LYS A 1 386 ? 6.248 -9.832 13.716 1.00 87.56 386 LYS A C 1
ATOM 2984 O O . LYS A 1 386 ? 6.804 -9.129 12.884 1.00 87.56 386 LYS A O 1
ATOM 2989 N N . VAL A 1 387 ? 5.112 -10.479 13.478 1.00 93.81 387 VAL A N 1
ATOM 2990 C CA . VAL A 1 387 ? 4.419 -10.490 12.192 1.00 93.81 387 VAL A CA 1
ATOM 2991 C C . VAL A 1 387 ? 3.057 -9.839 12.355 1.00 93.81 387 VAL A C 1
ATOM 2993 O O . VAL A 1 387 ? 2.305 -10.200 13.261 1.00 93.81 387 VAL A O 1
ATOM 2996 N N . PHE A 1 388 ? 2.727 -8.921 11.453 1.00 93.81 388 PHE A N 1
ATOM 2997 C CA . PHE A 1 388 ? 1.501 -8.133 11.510 1.00 93.81 388 PHE A CA 1
ATOM 2998 C C . PHE A 1 388 ? 0.723 -8.291 10.203 1.00 93.81 388 PHE A C 1
ATOM 3000 O O . PHE A 1 388 ? 1.260 -8.012 9.136 1.00 93.81 388 PHE A O 1
ATOM 3007 N N . CYS A 1 389 ? -0.537 -8.733 10.299 1.00 95.12 389 CYS A N 1
ATOM 3008 C CA . CYS A 1 389 ? -1.464 -8.875 9.167 1.00 95.12 389 CYS A CA 1
ATOM 3009 C C . CYS A 1 389 ? -0.979 -9.819 8.040 1.00 95.12 389 CYS A C 1
ATOM 3011 O O . CYS A 1 389 ? -1.128 -9.525 6.857 1.00 95.12 389 CYS A O 1
ATOM 3013 N N . ARG A 1 390 ? -0.419 -10.986 8.395 1.00 97.88 390 ARG A N 1
ATOM 3014 C CA . ARG A 1 390 ? -0.030 -12.010 7.402 1.00 97.88 390 ARG A CA 1
ATOM 3015 C C . ARG A 1 390 ? -1.219 -12.486 6.555 1.00 97.88 390 ARG A C 1
ATOM 3017 O O . ARG A 1 390 ? -1.026 -12.827 5.397 1.00 97.88 390 ARG A O 1
ATOM 3024 N N . ASP A 1 391 ? -2.431 -12.473 7.104 1.00 95.94 391 ASP A N 1
ATOM 3025 C CA . ASP A 1 391 ? -3.635 -12.942 6.406 1.00 95.94 391 ASP A CA 1
ATOM 3026 C C . ASP A 1 391 ? -3.892 -12.182 5.093 1.00 95.94 391 ASP A C 1
ATOM 3028 O O . ASP A 1 391 ? -4.233 -12.798 4.084 1.00 95.94 391 ASP A O 1
ATOM 3032 N N . LEU A 1 392 ? -3.650 -10.865 5.076 1.00 97.50 392 LEU A N 1
ATOM 3033 C CA . LEU A 1 392 ? -3.744 -10.038 3.869 1.00 97.50 392 LEU A CA 1
ATOM 3034 C C . LEU A 1 392 ? -2.697 -10.448 2.825 1.00 97.50 392 LEU A C 1
ATOM 3036 O O . LEU A 1 392 ? -3.004 -10.518 1.638 1.00 97.50 392 LEU A O 1
ATOM 3040 N N . VAL A 1 393 ? -1.474 -10.750 3.266 1.00 98.56 393 VAL A N 1
ATOM 3041 C CA . VAL A 1 393 ? -0.354 -11.164 2.403 1.00 98.56 393 VAL A CA 1
ATOM 3042 C C . VAL A 1 393 ? -0.637 -12.523 1.764 1.00 98.56 393 VAL A C 1
ATOM 3044 O O . VAL A 1 393 ? -0.471 -12.691 0.561 1.00 98.56 393 VAL A O 1
ATOM 3047 N N . GLU A 1 394 ? -1.132 -13.484 2.546 1.00 98.75 394 GLU A N 1
ATOM 3048 C CA . GLU A 1 394 ? -1.516 -14.815 2.057 1.00 98.75 394 GLU A CA 1
ATOM 3049 C C . GLU A 1 394 ? -2.689 -14.742 1.066 1.00 98.75 394 GLU A C 1
ATOM 3051 O O . GLU A 1 394 ? -2.699 -15.439 0.046 1.00 98.75 394 GLU A O 1
ATOM 3056 N N . ALA A 1 395 ? -3.673 -13.878 1.341 1.00 98.69 395 ALA A N 1
ATOM 3057 C CA . ALA A 1 395 ? -4.783 -13.622 0.430 1.00 98.69 395 ALA A CA 1
ATOM 3058 C C . ALA A 1 395 ? -4.296 -12.997 -0.886 1.00 98.69 395 ALA A C 1
ATOM 3060 O O . ALA A 1 395 ? -4.675 -13.464 -1.961 1.00 98.69 395 ALA A O 1
ATOM 3061 N N . HIS A 1 396 ? -3.416 -11.993 -0.810 1.00 98.88 396 HIS A N 1
ATOM 3062 C CA . HIS A 1 396 ? -2.823 -11.336 -1.978 1.00 98.88 396 HIS A CA 1
ATOM 3063 C C . HIS A 1 396 ? -2.007 -12.293 -2.833 1.00 98.88 396 HIS A C 1
ATOM 3065 O O . HIS A 1 396 ? -2.218 -12.344 -4.044 1.00 98.88 396 HIS A O 1
ATOM 3071 N N . TYR A 1 397 ? -1.168 -13.122 -2.213 1.00 98.88 397 TYR A N 1
ATOM 3072 C CA . TYR A 1 397 ? -0.387 -14.119 -2.934 1.00 98.88 397 TYR A CA 1
ATOM 3073 C C . TYR A 1 397 ? -1.302 -15.045 -3.744 1.00 98.88 397 TYR A C 1
ATOM 3075 O O . TYR A 1 397 ? -1.118 -15.226 -4.950 1.00 98.88 397 TYR A O 1
ATOM 3083 N N . LYS A 1 398 ? -2.341 -15.601 -3.108 1.00 98.88 398 LYS A N 1
ATOM 3084 C CA . LYS A 1 398 ? -3.296 -16.486 -3.790 1.00 98.88 398 LYS A CA 1
ATOM 3085 C C . LYS A 1 398 ? -4.094 -15.777 -4.879 1.00 98.88 398 LYS A C 1
ATOM 3087 O O . LYS A 1 398 ? -4.347 -16.385 -5.916 1.00 98.88 398 LYS A O 1
ATOM 3092 N N . ALA A 1 399 ? -4.480 -14.522 -4.663 1.00 98.88 399 ALA A N 1
ATOM 3093 C CA . ALA A 1 399 ? -5.186 -13.728 -5.661 1.00 98.88 399 ALA A CA 1
ATOM 3094 C C . ALA A 1 399 ? -4.314 -13.474 -6.899 1.00 98.88 399 ALA A C 1
ATOM 3096 O O . ALA A 1 399 ? -4.792 -13.649 -8.017 1.00 98.88 399 ALA A O 1
ATOM 3097 N N . CYS A 1 400 ? -3.033 -13.145 -6.708 1.00 98.94 400 CYS A N 1
ATOM 3098 C CA . CYS A 1 400 ? -2.060 -13.001 -7.790 1.00 98.94 400 CYS A CA 1
ATOM 3099 C C . CYS A 1 400 ? -1.896 -14.305 -8.582 1.00 98.94 400 CYS A C 1
ATOM 3101 O O . CYS A 1 400 ? -2.024 -14.286 -9.804 1.00 98.94 400 CYS A O 1
ATOM 3103 N N . LEU A 1 401 ? -1.712 -15.443 -7.898 1.00 98.88 401 LEU A N 1
ATOM 3104 C CA . LEU A 1 401 ? -1.633 -16.756 -8.552 1.00 98.88 401 LEU A CA 1
ATOM 3105 C C . LEU A 1 401 ? -2.897 -17.078 -9.363 1.00 98.88 401 LEU A C 1
ATOM 3107 O O . LEU A 1 401 ? -2.801 -17.544 -10.494 1.00 98.88 401 LEU A O 1
ATOM 3111 N N . TYR A 1 402 ? -4.084 -16.824 -8.803 1.00 98.88 402 TYR A N 1
ATOM 3112 C CA . TYR A 1 402 ? -5.356 -17.051 -9.497 1.00 98.88 402 TYR A CA 1
ATOM 3113 C C . TYR A 1 402 ? -5.504 -16.158 -10.736 1.00 98.88 402 TYR A C 1
ATOM 3115 O O . TYR A 1 402 ? -5.953 -16.618 -11.784 1.00 98.88 402 TYR A O 1
ATOM 3123 N N . ALA A 1 403 ? -5.106 -14.891 -10.621 1.00 98.81 403 ALA A N 1
ATOM 3124 C CA . ALA A 1 403 ? -5.133 -13.929 -11.714 1.00 98.81 403 ALA A CA 1
ATOM 3125 C C . ALA A 1 403 ? -4.049 -14.192 -12.778 1.00 98.81 403 ALA A C 1
ATOM 3127 O O . ALA A 1 403 ? -4.051 -13.532 -13.812 1.00 98.81 403 ALA A O 1
ATOM 3128 N N . GLY A 1 404 ? -3.133 -15.143 -12.559 1.00 98.62 404 GLY A N 1
ATOM 3129 C CA . GLY A 1 404 ? -2.033 -15.421 -13.483 1.00 98.62 404 GLY A CA 1
ATOM 3130 C C . GLY A 1 404 ? -0.951 -14.340 -13.486 1.00 98.62 404 GLY A C 1
ATOM 3131 O O . GLY A 1 404 ? -0.261 -14.173 -14.487 1.00 98.62 404 GLY A O 1
ATOM 3132 N N . ILE A 1 405 ? -0.821 -13.592 -12.389 1.00 98.81 405 ILE A N 1
ATOM 3133 C CA . ILE A 1 405 ? 0.336 -12.730 -12.147 1.00 98.81 405 ILE A CA 1
ATOM 3134 C C . ILE A 1 405 ? 1.535 -13.629 -11.836 1.00 98.81 405 ILE A C 1
ATOM 3136 O O . ILE A 1 405 ? 1.429 -14.530 -11.002 1.00 98.81 405 ILE A O 1
ATOM 3140 N N . GLU A 1 406 ? 2.679 -13.347 -12.457 1.00 98.75 406 GLU A N 1
ATOM 3141 C CA . GLU A 1 406 ? 3.969 -14.019 -12.268 1.00 98.75 406 GLU A CA 1
ATOM 3142 C C . GLU A 1 406 ? 4.594 -13.617 -10.920 1.00 98.75 406 GLU A C 1
ATOM 3144 O O . GLU A 1 406 ? 5.695 -13.074 -10.841 1.00 98.75 406 GLU A O 1
ATOM 3149 N N . ILE A 1 407 ? 3.848 -13.812 -9.833 1.00 98.75 407 ILE A N 1
ATOM 3150 C CA . ILE A 1 407 ? 4.329 -13.600 -8.472 1.00 98.75 407 ILE A CA 1
ATOM 3151 C C . ILE A 1 407 ? 5.331 -14.708 -8.129 1.00 98.75 407 ILE A C 1
ATOM 3153 O O . ILE A 1 407 ? 5.006 -15.893 -8.187 1.00 98.75 407 ILE A O 1
ATOM 3157 N N . SER A 1 408 ? 6.559 -14.333 -7.778 1.00 98.69 408 SER A N 1
ATOM 3158 C CA . SER A 1 408 ? 7.652 -15.284 -7.533 1.00 98.69 408 SER A CA 1
ATOM 3159 C C . SER A 1 408 ? 7.978 -15.491 -6.057 1.00 98.69 408 SER A C 1
ATOM 3161 O O . SER A 1 408 ? 8.651 -16.463 -5.709 1.00 98.69 408 SER A O 1
ATOM 3163 N N . GLY A 1 409 ? 7.457 -14.650 -5.163 1.00 98.62 409 GLY A N 1
ATOM 3164 C CA . GLY A 1 409 ? 7.700 -14.782 -3.731 1.00 98.62 409 GLY A CA 1
ATOM 3165 C C . GLY A 1 409 ? 7.085 -13.672 -2.881 1.00 98.62 409 GLY A C 1
ATOM 3166 O O . GLY A 1 409 ? 6.456 -12.739 -3.384 1.00 98.62 409 GLY A O 1
ATOM 3167 N N . THR A 1 410 ? 7.246 -13.822 -1.566 1.00 98.69 410 THR A N 1
ATOM 3168 C CA . THR A 1 410 ? 6.912 -12.814 -0.555 1.00 98.69 410 THR A CA 1
ATOM 3169 C C . THR A 1 410 ? 7.764 -13.017 0.694 1.00 98.69 410 THR A C 1
ATOM 3171 O O . THR A 1 410 ? 8.151 -14.145 1.019 1.00 98.69 410 THR A O 1
ATOM 3174 N N . ASN A 1 411 ? 8.004 -11.943 1.438 1.00 98.75 411 ASN A N 1
ATOM 3175 C CA . ASN A 1 411 ? 8.615 -11.987 2.760 1.00 98.75 411 ASN A CA 1
ATOM 3176 C C . ASN A 1 411 ? 8.110 -10.840 3.645 1.00 98.75 411 ASN A C 1
ATOM 3178 O O . ASN A 1 411 ? 7.654 -9.803 3.170 1.00 98.75 411 ASN A O 1
ATOM 3182 N N . ALA A 1 412 ? 8.190 -11.044 4.963 1.00 98.56 412 ALA A N 1
ATOM 3183 C CA . ALA A 1 412 ? 8.057 -9.947 5.917 1.00 98.56 412 ALA A CA 1
ATOM 3184 C C . ALA A 1 412 ? 9.342 -9.115 5.886 1.00 98.56 412 ALA A C 1
ATOM 3186 O O . ALA A 1 412 ? 10.435 -9.693 5.928 1.00 98.56 412 ALA A O 1
ATOM 3187 N N . GLU A 1 413 ? 9.201 -7.795 5.832 1.00 98.44 413 GLU A N 1
ATOM 3188 C CA . GLU A 1 413 ? 10.331 -6.874 5.737 1.00 98.44 413 GLU A CA 1
ATOM 3189 C C . GLU A 1 413 ? 10.866 -6.433 7.106 1.00 98.44 413 GLU A C 1
ATOM 3191 O O . GLU A 1 413 ? 10.372 -6.827 8.167 1.00 98.44 413 GLU A O 1
ATOM 3196 N N . VAL A 1 414 ? 11.952 -5.658 7.085 1.00 96.94 414 VAL A N 1
ATOM 3197 C CA . VAL A 1 414 ? 12.690 -5.242 8.287 1.00 96.94 414 VAL A CA 1
ATOM 3198 C C . VAL A 1 414 ? 11.850 -4.385 9.239 1.00 96.94 414 VAL A C 1
ATOM 3200 O O . VAL A 1 414 ? 11.955 -4.559 10.461 1.00 96.94 414 VAL A O 1
ATOM 3203 N N . MET A 1 415 ? 11.033 -3.465 8.718 1.00 97.19 415 MET A N 1
ATOM 3204 C CA . MET A 1 415 ? 10.139 -2.654 9.546 1.00 97.19 415 MET A CA 1
ATOM 3205 C C . MET A 1 415 ? 8.881 -3.467 9.915 1.00 97.19 415 MET A C 1
ATOM 3207 O O . MET A 1 415 ? 8.262 -4.087 9.053 1.00 97.19 415 MET A O 1
ATOM 3211 N N . PRO A 1 416 ? 8.430 -3.464 11.181 1.00 96.06 416 PRO A N 1
ATOM 3212 C CA . PRO A 1 416 ? 7.197 -4.151 11.552 1.00 96.06 416 PRO A CA 1
ATOM 3213 C C . PRO A 1 416 ? 5.995 -3.562 10.804 1.00 96.06 416 PRO A C 1
ATOM 3215 O O . PRO A 1 416 ? 5.835 -2.343 10.761 1.00 96.06 416 PRO A O 1
ATOM 3218 N N . ALA A 1 417 ? 5.141 -4.441 10.268 1.00 97.38 417 ALA A N 1
ATOM 3219 C CA . ALA A 1 417 ? 4.046 -4.135 9.334 1.00 97.38 417 ALA A CA 1
ATOM 3220 C C . ALA A 1 417 ? 4.479 -3.770 7.900 1.00 97.38 417 ALA A C 1
ATOM 3222 O O . ALA A 1 417 ? 3.624 -3.461 7.068 1.00 97.38 417 ALA A O 1
ATOM 3223 N N . GLN A 1 418 ? 5.775 -3.846 7.591 1.00 98.69 418 GLN A N 1
ATOM 3224 C CA . GLN A 1 418 ? 6.294 -3.795 6.229 1.00 98.69 418 GLN A CA 1
ATOM 3225 C C . GLN A 1 418 ? 6.405 -5.207 5.649 1.00 98.69 418 GLN A C 1
ATOM 3227 O O . GLN A 1 418 ? 6.726 -6.172 6.349 1.00 98.69 418 GLN A O 1
ATOM 3232 N N . TRP A 1 419 ? 6.135 -5.313 4.357 1.00 98.88 419 TRP A N 1
ATOM 3233 C CA . TRP A 1 419 ? 6.122 -6.560 3.609 1.00 98.88 419 TRP A CA 1
ATOM 3234 C C . TRP A 1 419 ? 6.674 -6.340 2.208 1.00 98.88 419 TRP A C 1
ATOM 3236 O O . TRP A 1 419 ? 6.692 -5.212 1.714 1.00 98.88 419 TRP A O 1
ATOM 3246 N N . GLU A 1 420 ? 7.075 -7.432 1.569 1.00 98.88 420 GLU A N 1
ATOM 3247 C CA . GLU A 1 420 ? 7.503 -7.456 0.177 1.00 98.88 420 GLU A CA 1
ATOM 3248 C C . GLU A 1 420 ? 6.799 -8.584 -0.584 1.00 98.88 420 GLU A C 1
ATOM 3250 O O . GLU A 1 420 ? 6.535 -9.661 -0.033 1.00 98.88 420 GLU A O 1
ATOM 3255 N N . TYR A 1 421 ? 6.510 -8.348 -1.861 1.00 98.88 421 TYR A N 1
ATOM 3256 C CA . TYR A 1 421 ? 6.237 -9.406 -2.830 1.00 98.88 421 TYR A CA 1
ATOM 3257 C C . TYR A 1 421 ? 7.030 -9.163 -4.114 1.00 98.88 421 TYR A C 1
ATOM 3259 O O . TYR A 1 421 ? 7.291 -8.019 -4.488 1.00 98.88 421 TYR A O 1
ATOM 3267 N N . GLN A 1 422 ? 7.390 -10.240 -4.808 1.00 98.88 422 GLN A N 1
ATOM 3268 C CA . GLN A 1 422 ? 8.175 -10.165 -6.039 1.00 98.88 422 GLN A CA 1
ATOM 3269 C C . GLN A 1 422 ? 7.325 -10.541 -7.253 1.00 98.88 422 GLN A C 1
ATOM 3271 O O . GLN A 1 422 ? 6.588 -11.525 -7.205 1.00 98.88 422 GLN A O 1
ATOM 3276 N N . VAL A 1 423 ? 7.434 -9.776 -8.343 1.00 98.88 423 VAL A N 1
ATOM 3277 C CA . VAL A 1 423 ? 6.810 -10.086 -9.643 1.00 98.88 423 VAL A CA 1
ATOM 3278 C C . VAL A 1 423 ? 7.899 -10.269 -10.690 1.00 98.88 423 VAL A C 1
ATOM 3280 O O . VAL A 1 423 ? 8.745 -9.394 -10.861 1.00 98.88 423 VAL A O 1
ATOM 3283 N N . GLY A 1 424 ? 7.861 -11.388 -11.405 1.00 98.12 424 GLY A N 1
ATOM 3284 C CA . GLY A 1 424 ? 8.776 -11.748 -12.479 1.00 98.12 424 GLY A CA 1
ATOM 3285 C C . GLY A 1 424 ? 9.585 -13.023 -12.200 1.00 98.12 424 GLY A C 1
ATOM 3286 O O . GLY A 1 424 ? 9.515 -13.579 -11.103 1.00 98.12 424 GLY A O 1
ATOM 3287 N N . PRO A 1 425 ? 10.395 -13.477 -13.176 1.00 98.19 425 PRO A N 1
ATOM 3288 C CA . PRO A 1 425 ? 10.817 -12.715 -14.351 1.00 98.19 425 PRO A CA 1
ATOM 3289 C C . PRO A 1 425 ? 9.732 -12.593 -15.432 1.00 98.19 425 PRO A C 1
ATOM 3291 O O . PRO A 1 425 ? 9.249 -13.591 -15.954 1.00 98.19 425 PRO A O 1
ATOM 3294 N N . CYS A 1 426 ? 9.417 -11.360 -15.828 1.00 98.50 426 CYS A N 1
ATOM 3295 C CA . CYS A 1 426 ? 8.529 -11.048 -16.950 1.00 98.50 426 CYS A CA 1
ATOM 3296 C C . CYS A 1 426 ? 9.333 -10.491 -18.131 1.00 98.50 426 CYS A C 1
ATOM 3298 O O . CYS A 1 426 ? 10.364 -9.838 -17.942 1.00 98.50 426 CYS A O 1
ATOM 3300 N N . THR A 1 427 ? 8.857 -10.721 -19.358 1.00 98.19 427 THR A N 1
ATOM 3301 C CA . THR A 1 427 ? 9.517 -10.212 -20.570 1.00 98.19 427 THR A CA 1
ATOM 3302 C C . THR A 1 427 ? 8.928 -8.867 -20.982 1.00 98.19 427 THR A C 1
ATOM 3304 O O . THR A 1 427 ? 7.721 -8.735 -21.153 1.00 98.19 427 THR A O 1
ATOM 3307 N N . GLY A 1 428 ? 9.788 -7.871 -21.196 1.00 97.31 428 GLY A N 1
ATOM 3308 C CA . GLY A 1 428 ? 9.386 -6.582 -21.759 1.00 97.31 428 GLY A CA 1
ATOM 3309 C C . GLY A 1 428 ? 8.265 -5.874 -20.983 1.00 97.31 428 GLY A C 1
ATOM 3310 O O . GLY A 1 428 ? 8.387 -5.644 -19.780 1.00 97.31 428 GLY A O 1
ATOM 3311 N N . ILE A 1 429 ? 7.190 -5.503 -21.690 1.00 98.38 429 ILE A N 1
ATOM 3312 C CA . ILE A 1 429 ? 6.084 -4.696 -21.148 1.00 98.38 429 ILE A CA 1
ATOM 3313 C C . ILE A 1 429 ? 5.237 -5.440 -20.104 1.00 98.38 429 ILE A C 1
ATOM 3315 O O . ILE A 1 429 ? 4.658 -4.796 -19.227 1.00 98.38 429 ILE A O 1
ATOM 3319 N N . ASP A 1 430 ? 5.233 -6.778 -20.148 1.00 98.50 430 ASP A N 1
ATOM 3320 C CA . ASP A 1 430 ? 4.394 -7.624 -19.292 1.00 98.50 430 ASP A CA 1
ATOM 3321 C C . ASP A 1 430 ? 4.664 -7.382 -17.806 1.00 98.50 430 ASP A C 1
ATOM 3323 O O . ASP A 1 430 ? 3.748 -7.463 -16.992 1.00 98.50 430 ASP A O 1
ATOM 3327 N N . LEU A 1 431 ? 5.906 -7.043 -17.435 1.00 98.69 431 LEU A N 1
ATOM 3328 C CA . LEU A 1 431 ? 6.220 -6.730 -16.044 1.00 98.69 431 LEU A CA 1
ATOM 3329 C C . LEU A 1 431 ? 5.393 -5.548 -15.531 1.00 98.69 431 LEU A C 1
ATOM 3331 O O . LEU A 1 431 ? 4.856 -5.608 -14.427 1.00 98.69 431 LEU A O 1
ATOM 3335 N N . GLY A 1 432 ? 5.335 -4.461 -16.302 1.00 98.62 432 GLY A N 1
ATOM 3336 C CA . GLY A 1 432 ? 4.637 -3.253 -15.882 1.00 98.62 432 GLY A CA 1
ATOM 3337 C C . GLY A 1 432 ? 3.136 -3.489 -15.765 1.00 98.62 432 GLY A C 1
ATOM 3338 O O . GLY A 1 432 ? 2.538 -3.090 -14.766 1.00 98.62 432 GLY A O 1
ATOM 3339 N N . ASP A 1 433 ? 2.557 -4.216 -16.727 1.00 98.81 433 ASP A N 1
ATOM 3340 C CA . ASP A 1 433 ? 1.148 -4.616 -16.693 1.00 98.81 433 ASP A CA 1
ATOM 3341 C C . ASP A 1 433 ? 0.843 -5.451 -15.440 1.00 98.81 433 ASP A C 1
ATOM 3343 O O . ASP A 1 433 ? -0.113 -5.171 -14.713 1.00 98.81 433 ASP A O 1
ATOM 3347 N N . GLN A 1 434 ? 1.678 -6.449 -15.150 1.00 98.88 434 GLN A N 1
ATOM 3348 C CA . GLN A 1 434 ? 1.457 -7.357 -14.031 1.00 98.88 434 GLN A CA 1
ATOM 3349 C C . GLN A 1 434 ? 1.717 -6.713 -12.666 1.00 98.88 434 GLN A C 1
ATOM 3351 O O . GLN A 1 434 ? 0.946 -6.959 -11.739 1.00 98.88 434 GLN A O 1
ATOM 3356 N N . LEU A 1 435 ? 2.735 -5.857 -12.523 1.00 98.88 435 LEU A N 1
ATOM 3357 C CA . LEU A 1 435 ? 3.003 -5.178 -11.252 1.00 98.88 435 LEU A CA 1
ATOM 3358 C C . LEU A 1 435 ? 1.913 -4.147 -10.915 1.00 98.88 435 LEU A C 1
ATOM 3360 O O . LEU A 1 435 ? 1.503 -4.016 -9.762 1.00 98.88 435 LEU A O 1
ATOM 3364 N N . TRP A 1 436 ? 1.384 -3.423 -11.905 1.00 98.88 436 TRP A N 1
ATOM 3365 C CA . TRP A 1 436 ? 0.245 -2.535 -11.655 1.00 98.88 436 TRP A CA 1
ATOM 3366 C C . TRP A 1 436 ? -1.004 -3.308 -11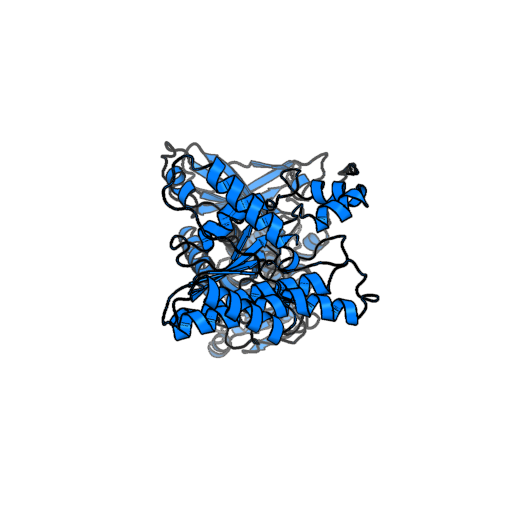.241 1.00 98.88 436 TRP A C 1
ATOM 3368 O O . TRP A 1 436 ? -1.700 -2.905 -10.304 1.00 98.88 436 TRP A O 1
ATOM 3378 N N . MET A 1 437 ? -1.258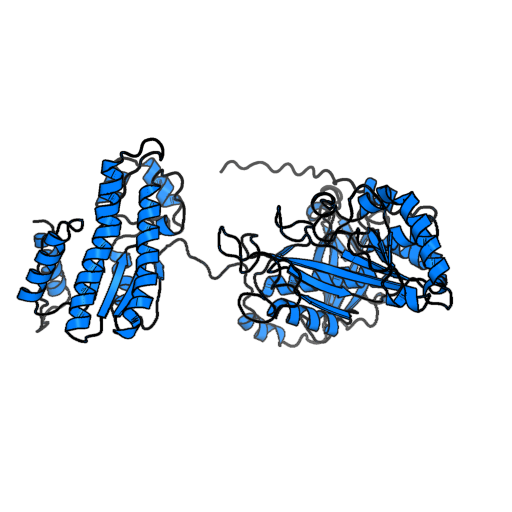 -4.453 -11.874 1.00 98.88 437 MET A N 1
ATOM 3379 C CA . MET A 1 437 ? -2.368 -5.315 -11.487 1.00 98.88 437 MET A CA 1
ATOM 3380 C C . MET A 1 437 ? -2.166 -5.945 -10.109 1.00 98.88 437 MET A C 1
ATOM 3382 O O . MET A 1 437 ? -3.112 -5.977 -9.325 1.00 98.88 437 MET A O 1
ATOM 3386 N N . SER A 1 438 ? -0.953 -6.361 -9.740 1.00 98.88 438 SER A N 1
ATOM 3387 C CA . SER A 1 438 ? -0.679 -6.867 -8.391 1.00 98.88 438 SER A CA 1
ATOM 3388 C C . SER A 1 438 ? -0.863 -5.786 -7.322 1.00 98.88 438 SER A C 1
ATOM 3390 O O . SER A 1 438 ? -1.375 -6.091 -6.244 1.00 98.88 438 SER A O 1
ATOM 3392 N N . ARG A 1 439 ? -0.516 -4.521 -7.611 1.00 98.88 439 ARG A N 1
ATOM 3393 C CA . ARG A 1 439 ? -0.803 -3.369 -6.733 1.00 98.88 439 ARG A CA 1
ATOM 3394 C C . ARG A 1 439 ? -2.305 -3.128 -6.583 1.00 98.88 439 ARG A C 1
ATOM 3396 O O . ARG A 1 439 ? -2.772 -2.923 -5.465 1.00 98.88 439 ARG A O 1
ATOM 3403 N N . PHE A 1 440 ? -3.064 -3.190 -7.679 1.00 98.88 440 PHE A N 1
ATOM 3404 C CA . PHE A 1 440 ? -4.526 -3.092 -7.639 1.00 98.88 440 PHE A CA 1
ATOM 3405 C C . PHE A 1 440 ? -5.138 -4.193 -6.762 1.00 98.88 440 PHE A C 1
ATOM 3407 O O . PHE A 1 440 ? -5.941 -3.898 -5.877 1.00 98.88 440 PHE A O 1
ATOM 3414 N N . LEU A 1 441 ? -4.707 -5.446 -6.951 1.00 98.88 441 LEU A N 1
ATOM 3415 C CA . LEU A 1 441 ? -5.148 -6.573 -6.127 1.00 98.88 441 LEU A CA 1
ATOM 3416 C C . LEU A 1 441 ? -4.837 -6.338 -4.644 1.00 98.88 441 LEU A C 1
ATOM 3418 O O . LEU A 1 441 ? -5.701 -6.556 -3.800 1.00 98.88 441 LEU A O 1
ATOM 3422 N N . LEU A 1 442 ? -3.634 -5.851 -4.324 1.00 98.81 442 LEU A N 1
ATOM 3423 C CA . LEU A 1 442 ? -3.220 -5.581 -2.947 1.00 98.81 442 LEU A CA 1
ATOM 3424 C C . LEU A 1 442 ? -4.118 -4.537 -2.267 1.00 98.81 442 LEU A C 1
ATOM 3426 O O . LEU A 1 442 ? -4.553 -4.748 -1.136 1.00 98.81 442 LEU A O 1
ATOM 3430 N N . HIS A 1 443 ? -4.439 -3.439 -2.958 1.00 98.12 443 HIS A N 1
ATOM 3431 C CA . HIS A 1 443 ? -5.354 -2.421 -2.437 1.00 98.12 443 HIS A CA 1
ATOM 3432 C C . HIS A 1 443 ? -6.773 -2.958 -2.243 1.00 98.12 443 HIS A C 1
ATOM 3434 O O . HIS A 1 443 ? -7.341 -2.786 -1.166 1.00 98.12 443 HIS A O 1
ATOM 3440 N N . ARG A 1 444 ? -7.318 -3.664 -3.242 1.00 97.31 444 ARG A N 1
ATOM 3441 C CA . ARG A 1 444 ? -8.670 -4.241 -3.183 1.00 97.31 444 ARG A CA 1
ATOM 3442 C C . ARG A 1 444 ? -8.824 -5.258 -2.055 1.00 97.31 444 ARG A C 1
ATOM 3444 O O . ARG A 1 444 ? -9.868 -5.300 -1.418 1.00 97.31 444 ARG A O 1
ATOM 3451 N N . ILE A 1 445 ? -7.780 -6.035 -1.771 1.00 97.38 445 ILE A N 1
ATOM 3452 C CA . ILE A 1 445 ? -7.753 -6.933 -0.611 1.00 97.38 445 ILE A CA 1
ATOM 3453 C C . ILE A 1 445 ? -7.643 -6.119 0.681 1.00 97.38 445 ILE A C 1
ATOM 3455 O O . ILE A 1 445 ? -8.378 -6.385 1.624 1.00 97.38 445 ILE A O 1
ATOM 3459 N N . GLY A 1 446 ? -6.797 -5.085 0.730 1.00 95.38 446 GLY A N 1
ATOM 3460 C CA . GLY A 1 446 ? -6.707 -4.174 1.878 1.00 95.38 446 GLY A CA 1
ATOM 3461 C C . GLY A 1 446 ? -8.058 -3.589 2.311 1.00 95.38 446 GLY A C 1
ATOM 3462 O O . GLY A 1 446 ? -8.341 -3.526 3.508 1.00 95.38 446 GLY A O 1
ATOM 3463 N N . GLU A 1 447 ? -8.932 -3.259 1.355 1.00 92.50 447 GLU A N 1
ATOM 3464 C CA . GLU A 1 447 ? -10.308 -2.801 1.612 1.00 92.50 447 GLU A CA 1
ATOM 3465 C C . GLU A 1 447 ? -11.158 -3.831 2.384 1.00 92.50 447 GLU A C 1
ATOM 3467 O O . GLU A 1 447 ? -11.978 -3.458 3.225 1.00 92.50 447 GLU A O 1
ATOM 3472 N N . GLU A 1 448 ? -10.960 -5.131 2.151 1.00 90.56 448 GLU A N 1
ATOM 3473 C CA . GLU A 1 448 ? -11.687 -6.194 2.861 1.00 90.56 448 GLU A CA 1
ATOM 3474 C C . GLU A 1 448 ? -11.196 -6.377 4.300 1.00 90.56 448 GLU A C 1
ATOM 3476 O O . GLU A 1 448 ? -11.984 -6.717 5.182 1.00 90.56 448 GLU A O 1
ATOM 3481 N N . PHE A 1 449 ? -9.912 -6.107 4.550 1.00 90.88 449 PHE A N 1
ATOM 3482 C CA . PHE A 1 449 ? -9.292 -6.199 5.875 1.00 90.88 449 PHE A CA 1
ATOM 3483 C C . PHE A 1 449 ? -9.349 -4.881 6.667 1.00 90.88 449 PHE A C 1
ATOM 3485 O O . PHE A 1 449 ? -8.961 -4.853 7.835 1.00 90.88 449 PHE A O 1
ATOM 3492 N N . GLY A 1 450 ? -9.822 -3.785 6.062 1.00 90.56 450 GLY A N 1
ATOM 3493 C CA . GLY A 1 450 ? -9.816 -2.459 6.688 1.00 90.56 450 GLY A CA 1
ATOM 3494 C C . GLY A 1 450 ? -8.397 -1.921 6.905 1.00 90.56 450 GLY A C 1
ATOM 3495 O O . GLY A 1 450 ? -8.151 -1.182 7.860 1.00 90.56 450 GLY A O 1
ATOM 3496 N N . VAL A 1 451 ? -7.464 -2.320 6.039 1.00 92.75 451 VAL A N 1
ATOM 3497 C CA . VAL A 1 451 ? -6.040 -1.984 6.097 1.00 92.75 451 VAL A CA 1
ATOM 3498 C C . VAL A 1 451 ? -5.691 -1.090 4.916 1.00 92.75 451 VAL A C 1
ATOM 3500 O O . VAL A 1 451 ? -5.990 -1.399 3.764 1.00 92.75 451 VAL A O 1
ATOM 3503 N N . LYS A 1 452 ? -5.021 0.027 5.195 1.00 95.19 452 LYS A N 1
ATOM 3504 C CA . LYS A 1 452 ? -4.463 0.901 4.163 1.00 95.19 452 LYS A CA 1
ATOM 3505 C C . LYS A 1 452 ? -3.088 0.379 3.754 1.00 95.19 452 LYS A C 1
ATOM 3507 O O . LYS A 1 452 ? -2.301 -0.048 4.591 1.00 95.19 452 LYS A O 1
ATOM 3512 N N . VAL A 1 453 ? -2.780 0.455 2.467 1.00 97.56 453 VAL A N 1
ATOM 3513 C CA . VAL A 1 453 ? -1.467 0.097 1.919 1.00 97.56 453 VAL A CA 1
ATOM 3514 C C . VAL A 1 453 ? -0.791 1.382 1.477 1.00 97.56 453 VAL A C 1
ATOM 3516 O O . VAL A 1 453 ? -1.400 2.176 0.761 1.00 97.56 453 VAL A O 1
ATOM 3519 N N . THR A 1 454 ? 0.451 1.597 1.903 1.00 97.75 454 THR A N 1
ATOM 3520 C CA . THR A 1 454 ? 1.274 2.700 1.405 1.00 97.75 454 THR A CA 1
ATOM 3521 C C . THR A 1 454 ? 2.512 2.175 0.693 1.00 97.75 454 THR A C 1
ATOM 3523 O O . THR A 1 454 ? 3.206 1.288 1.194 1.00 97.75 454 THR A O 1
ATOM 3526 N N . PHE A 1 455 ? 2.788 2.767 -0.467 1.00 98.38 455 PHE A N 1
ATOM 3527 C CA . PHE A 1 455 ? 4.042 2.621 -1.205 1.00 98.38 455 PHE A CA 1
ATOM 3528 C C . PHE A 1 455 ? 4.966 3.827 -0.981 1.00 98.38 455 PHE A C 1
ATOM 3530 O O . PHE A 1 455 ? 5.858 4.089 -1.777 1.00 98.38 455 PHE A O 1
ATOM 3537 N N . HIS A 1 456 ? 4.731 4.635 0.056 1.00 97.19 456 HIS A N 1
ATOM 3538 C CA . HIS A 1 456 ? 5.607 5.765 0.339 1.00 97.19 456 HIS A CA 1
ATOM 3539 C C . HIS A 1 456 ? 7.023 5.256 0.681 1.00 97.19 456 HIS A C 1
ATOM 3541 O O . HIS A 1 456 ? 7.154 4.412 1.569 1.00 97.19 456 HIS A O 1
ATOM 3547 N N . PRO A 1 457 ? 8.097 5.783 0.062 1.00 97.12 457 PRO A N 1
ATOM 3548 C CA . PRO A 1 457 ? 9.448 5.234 0.215 1.00 97.12 457 PRO A CA 1
ATOM 3549 C C . PRO A 1 457 ? 10.040 5.375 1.617 1.00 97.12 457 PRO A C 1
ATOM 3551 O O . PRO A 1 457 ? 11.007 4.694 1.954 1.00 97.12 457 PRO A O 1
ATOM 3554 N N . LYS A 1 458 ? 9.485 6.261 2.442 1.00 96.94 458 LYS A N 1
ATOM 3555 C CA . LYS A 1 458 ? 9.879 6.438 3.843 1.00 96.94 458 LYS A CA 1
ATOM 3556 C C . LYS A 1 458 ? 8.637 6.721 4.694 1.00 96.94 458 LYS A C 1
ATOM 3558 O O . LYS A 1 458 ? 8.340 7.884 4.952 1.00 96.94 458 LYS A O 1
ATOM 3563 N N . PRO A 1 459 ? 7.831 5.702 5.031 1.00 92.88 459 PRO A N 1
ATOM 3564 C CA . PRO A 1 459 ? 6.519 5.909 5.647 1.00 92.88 459 PRO A CA 1
ATOM 3565 C C . PRO A 1 459 ? 6.634 6.432 7.081 1.00 92.88 459 PRO A C 1
ATOM 3567 O O . PRO A 1 459 ? 5.809 7.235 7.506 1.00 92.88 459 PRO A O 1
ATOM 3570 N N . ILE A 1 460 ? 7.683 6.023 7.804 1.00 92.94 460 ILE A N 1
ATOM 3571 C CA . ILE A 1 460 ? 8.006 6.523 9.140 1.00 92.94 460 ILE A CA 1
ATOM 3572 C C . ILE A 1 460 ? 9.415 7.135 9.122 1.00 92.94 460 ILE A C 1
ATOM 3574 O O . ILE A 1 460 ? 10.372 6.473 8.705 1.00 92.94 460 ILE A O 1
ATOM 3578 N N . PRO A 1 461 ? 9.578 8.403 9.545 1.00 88.50 461 PRO A N 1
ATOM 3579 C CA . PRO A 1 461 ? 10.890 9.033 9.639 1.00 88.50 461 PRO A CA 1
ATOM 3580 C C . PRO A 1 461 ? 11.734 8.425 10.772 1.00 88.50 461 PRO A C 1
ATOM 3582 O O . PRO A 1 461 ? 11.216 7.837 11.720 1.00 88.50 461 PRO A O 1
ATOM 3585 N N . GLY A 1 462 ? 13.054 8.611 10.697 1.00 88.06 462 GLY A N 1
ATOM 3586 C CA . GLY A 1 462 ? 14.005 8.103 11.691 1.00 88.06 462 GLY A CA 1
ATOM 3587 C C . GLY A 1 462 ? 14.575 6.722 11.352 1.00 88.06 462 GLY A C 1
ATOM 3588 O O . GLY A 1 462 ? 14.728 6.377 10.175 1.00 88.06 462 GLY A O 1
ATOM 3589 N N . ASP A 1 463 ? 14.909 5.966 12.403 1.00 89.56 463 ASP A N 1
ATOM 3590 C CA . ASP A 1 463 ? 15.623 4.674 12.378 1.00 89.56 463 ASP A CA 1
ATOM 3591 C C . ASP A 1 463 ? 14.699 3.480 12.059 1.00 89.56 463 ASP A C 1
ATOM 3593 O O . ASP A 1 463 ? 14.703 2.443 12.719 1.00 89.56 463 ASP A O 1
ATOM 3597 N N . TRP A 1 464 ? 13.851 3.666 11.050 1.00 90.75 464 TRP A N 1
ATOM 3598 C CA . TRP A 1 464 ? 12.977 2.640 10.487 1.00 90.75 464 TRP A CA 1
ATOM 3599 C C . TRP A 1 464 ? 13.306 2.473 9.010 1.00 90.75 464 TRP A C 1
ATOM 3601 O O . TRP A 1 464 ? 13.625 3.457 8.339 1.00 90.75 464 TRP A O 1
ATOM 3611 N N . ASN A 1 465 ? 13.260 1.255 8.483 1.00 93.75 465 ASN A N 1
ATOM 3612 C CA . ASN A 1 465 ? 13.550 1.009 7.076 1.00 93.75 465 ASN A CA 1
ATOM 3613 C C . ASN A 1 465 ? 12.608 1.812 6.164 1.00 93.75 465 ASN A C 1
ATOM 3615 O O . ASN A 1 465 ? 11.472 2.131 6.514 1.00 93.75 465 ASN A O 1
ATOM 3619 N N . GLY A 1 466 ? 13.129 2.210 5.004 1.00 96.00 466 GLY A N 1
ATOM 3620 C CA . GLY A 1 466 ? 12.288 2.709 3.920 1.00 96.00 466 GLY A CA 1
ATOM 3621 C C . GLY A 1 466 ? 11.758 1.559 3.069 1.00 96.00 466 GLY A C 1
ATOM 3622 O O . GLY A 1 466 ? 12.111 0.411 3.315 1.00 96.00 466 GLY A O 1
ATOM 3623 N N . ALA A 1 467 ? 10.940 1.890 2.071 1.00 98.19 467 ALA A N 1
ATOM 3624 C CA . ALA A 1 467 ? 10.328 0.944 1.147 1.00 98.19 467 ALA A CA 1
ATOM 3625 C C . ALA A 1 467 ? 10.857 1.143 -0.288 1.00 98.19 467 ALA A C 1
ATOM 3627 O O . ALA A 1 467 ? 10.685 2.218 -0.877 1.00 98.19 467 ALA A O 1
ATOM 3628 N N . GLY A 1 468 ? 11.519 0.134 -0.848 1.00 98.31 468 GLY A N 1
ATOM 3629 C CA . GLY A 1 468 ? 12.081 0.112 -2.200 1.00 98.31 468 GLY A CA 1
ATOM 3630 C C . GLY A 1 468 ? 11.217 -0.593 -3.251 1.00 98.31 468 GLY A C 1
ATOM 3631 O O . GLY A 1 468 ? 10.169 -1.164 -2.960 1.00 98.31 468 GLY A O 1
ATOM 3632 N N . LEU A 1 469 ? 11.678 -0.516 -4.500 1.00 98.69 469 LEU A N 1
ATOM 3633 C CA . LEU A 1 469 ? 11.207 -1.338 -5.614 1.00 98.69 469 LEU A CA 1
ATOM 3634 C C . LEU A 1 469 ? 12.410 -1.895 -6.381 1.00 98.69 469 LEU A C 1
ATOM 3636 O O . LEU A 1 469 ? 12.683 -1.491 -7.517 1.00 98.69 469 LEU A O 1
ATOM 3640 N N . HIS A 1 470 ? 13.215 -2.739 -5.728 1.00 98.69 470 HIS A N 1
ATOM 3641 C CA . HIS A 1 470 ? 14.443 -3.223 -6.359 1.00 98.69 470 HIS A CA 1
ATOM 3642 C C . HIS A 1 470 ? 14.114 -3.931 -7.672 1.00 98.69 470 HIS A C 1
ATOM 3644 O O . HIS A 1 470 ? 13.129 -4.659 -7.783 1.00 98.69 470 HIS A O 1
ATOM 3650 N N . SER A 1 471 ? 14.922 -3.659 -8.691 1.00 98.69 471 SER A N 1
ATOM 3651 C CA . SER A 1 471 ? 14.633 -4.057 -10.060 1.00 98.69 471 SER A CA 1
ATOM 3652 C C . SER A 1 471 ? 15.732 -4.948 -10.612 1.00 98.69 471 SER A C 1
ATOM 3654 O O . SER A 1 471 ? 16.813 -4.479 -10.968 1.00 98.69 471 SER A O 1
ATOM 3656 N N . ASN A 1 472 ? 15.446 -6.240 -10.699 1.00 98.75 472 ASN A N 1
ATOM 3657 C CA . ASN A 1 472 ? 16.309 -7.248 -11.295 1.00 98.75 472 ASN A CA 1
ATOM 3658 C C . ASN A 1 472 ? 16.171 -7.204 -12.820 1.00 98.75 472 ASN A C 1
ATOM 3660 O O . ASN A 1 472 ? 15.058 -7.292 -13.333 1.00 98.75 472 ASN A O 1
ATOM 3664 N N . VAL A 1 473 ? 17.281 -7.069 -13.550 1.00 98.81 473 VAL A N 1
ATOM 3665 C CA . VAL A 1 473 ? 17.286 -6.865 -15.007 1.00 98.81 473 VAL A CA 1
ATOM 3666 C C . VAL A 1 473 ? 18.311 -7.757 -15.693 1.00 98.81 473 VAL A C 1
ATOM 3668 O O . VAL A 1 473 ? 19.477 -7.814 -15.295 1.00 98.81 473 VAL A O 1
ATOM 3671 N N . SER A 1 474 ? 17.900 -8.405 -16.783 1.00 98.75 474 SER A N 1
ATOM 3672 C CA . SER A 1 474 ? 18.819 -9.081 -17.702 1.00 98.75 474 SER A CA 1
ATOM 3673 C C . SER A 1 474 ? 18.384 -8.969 -19.160 1.00 98.75 474 SER A C 1
ATOM 3675 O O . SER A 1 474 ? 17.209 -8.795 -19.466 1.00 98.75 474 SER A O 1
ATOM 3677 N N . THR A 1 475 ? 19.338 -9.134 -20.071 1.00 98.81 475 THR A N 1
ATOM 3678 C CA . THR A 1 475 ? 19.114 -9.364 -21.508 1.00 98.81 475 THR A CA 1
ATOM 3679 C C . THR A 1 475 ? 19.591 -10.765 -21.881 1.00 98.81 475 THR A C 1
ATOM 3681 O O . THR A 1 475 ? 20.337 -11.385 -21.117 1.00 98.81 475 THR A O 1
ATOM 3684 N N . ALA A 1 476 ? 19.252 -11.255 -23.076 1.00 98.56 476 ALA A N 1
ATOM 3685 C CA . ALA A 1 476 ? 19.806 -12.512 -23.591 1.00 98.56 476 ALA A CA 1
ATOM 3686 C C . ALA A 1 476 ? 21.348 -12.543 -23.532 1.00 98.56 476 ALA A C 1
ATOM 3688 O O . ALA A 1 476 ? 21.933 -13.560 -23.168 1.00 98.56 476 ALA A O 1
ATOM 3689 N N . ALA A 1 477 ? 22.008 -11.412 -23.810 1.00 98.56 477 ALA A N 1
ATOM 3690 C CA . ALA A 1 477 ? 23.465 -11.293 -23.736 1.00 98.56 477 ALA A CA 1
ATOM 3691 C C . ALA A 1 477 ? 24.006 -11.411 -22.300 1.00 98.56 477 ALA A C 1
ATOM 3693 O O . ALA A 1 477 ? 25.041 -12.034 -22.091 1.00 98.56 477 ALA A O 1
ATOM 3694 N N . MET A 1 478 ? 23.303 -10.853 -21.309 1.00 98.69 478 MET A N 1
ATOM 3695 C CA . MET A 1 478 ? 23.696 -10.959 -19.895 1.00 98.69 478 MET A CA 1
ATOM 3696 C C . MET A 1 478 ? 23.523 -12.381 -19.355 1.00 98.69 478 MET A C 1
ATOM 3698 O O . MET A 1 478 ? 24.311 -12.815 -18.519 1.00 98.69 478 MET A O 1
ATOM 3702 N N . ARG A 1 479 ? 22.518 -13.118 -19.846 1.00 98.56 479 ARG A N 1
ATOM 3703 C CA . ARG A 1 479 ? 22.241 -14.508 -19.444 1.00 98.56 479 ARG A CA 1
ATOM 3704 C C . ARG A 1 479 ? 23.135 -15.542 -20.144 1.00 98.56 479 ARG A C 1
ATOM 3706 O O . ARG A 1 479 ? 23.193 -16.684 -19.694 1.00 98.56 479 ARG A O 1
ATOM 3713 N N . ALA A 1 480 ? 23.806 -15.175 -21.236 1.00 98.38 480 ALA A N 1
ATOM 3714 C CA . ALA A 1 480 ? 24.716 -16.054 -21.971 1.00 98.38 480 ALA A CA 1
ATOM 3715 C C . ALA A 1 480 ? 26.070 -16.229 -21.256 1.00 98.38 480 ALA A C 1
ATOM 3717 O O . ALA A 1 480 ? 26.434 -15.439 -20.388 1.00 98.38 480 ALA A O 1
ATOM 3718 N N . ASP A 1 481 ? 26.842 -17.253 -21.629 1.00 97.88 481 ASP A N 1
ATOM 3719 C CA . ASP A 1 481 ? 28.184 -17.479 -21.074 1.00 97.88 481 ASP A CA 1
ATOM 3720 C C . ASP A 1 481 ? 29.111 -16.280 -21.340 1.00 97.88 481 ASP A C 1
ATOM 3722 O O . ASP A 1 481 ? 29.219 -15.796 -22.467 1.00 97.88 481 ASP A O 1
ATOM 3726 N N . GLY A 1 482 ? 29.776 -15.786 -20.288 1.00 96.88 482 GLY A N 1
ATOM 3727 C CA . GLY A 1 482 ? 30.559 -14.544 -20.335 1.00 96.88 482 GLY A CA 1
ATOM 3728 C C . GLY A 1 482 ? 29.718 -13.260 -20.260 1.00 96.88 482 GLY A C 1
ATOM 3729 O O . GLY A 1 482 ? 30.256 -12.162 -20.427 1.00 96.88 482 GLY A O 1
ATOM 3730 N N . GLY A 1 483 ? 28.414 -13.379 -19.993 1.00 98.19 483 GLY A N 1
ATOM 3731 C CA . GLY A 1 483 ? 27.457 -12.276 -19.919 1.00 98.19 483 GLY A CA 1
ATOM 3732 C C . GLY A 1 483 ? 27.737 -11.238 -18.830 1.00 98.19 483 GLY A C 1
ATOM 3733 O O . GLY A 1 483 ? 27.203 -10.132 -18.904 1.00 98.19 483 GLY A O 1
ATOM 3734 N N . MET A 1 484 ? 28.634 -11.520 -17.878 1.00 97.88 484 MET A N 1
ATOM 3735 C CA . MET A 1 484 ? 29.119 -10.529 -16.909 1.00 97.88 484 MET A CA 1
ATOM 3736 C C . MET A 1 484 ? 29.677 -9.274 -17.593 1.00 97.88 484 MET A C 1
ATOM 3738 O O . MET A 1 484 ? 29.447 -8.166 -17.118 1.00 97.88 484 MET A O 1
ATOM 3742 N N . LYS A 1 485 ? 30.313 -9.415 -18.763 1.00 97.94 485 LYS A N 1
ATOM 3743 C CA . LYS A 1 485 ? 30.781 -8.261 -19.542 1.00 97.94 485 LYS A CA 1
ATOM 3744 C C . LYS A 1 485 ? 29.627 -7.336 -19.954 1.00 97.94 485 LYS A C 1
ATOM 3746 O O . LYS A 1 485 ? 29.746 -6.120 -19.853 1.00 97.94 485 LYS A O 1
ATOM 3751 N N . ALA A 1 486 ? 28.493 -7.903 -20.370 1.00 98.38 486 ALA A N 1
ATOM 3752 C CA . ALA A 1 486 ? 27.305 -7.122 -20.714 1.00 98.38 486 ALA A CA 1
ATOM 3753 C C . ALA A 1 486 ? 26.687 -6.441 -19.477 1.00 98.38 486 ALA A C 1
ATOM 3755 O O . ALA A 1 486 ? 26.128 -5.350 -19.587 1.00 98.38 486 ALA A O 1
ATOM 3756 N N . ILE A 1 487 ? 26.807 -7.055 -18.294 1.00 98.50 487 ILE A N 1
ATOM 3757 C CA . ILE A 1 487 ? 26.401 -6.441 -17.022 1.00 98.50 487 ILE A CA 1
ATOM 3758 C C . ILE A 1 487 ? 27.298 -5.236 -16.701 1.00 98.50 487 ILE A C 1
ATOM 3760 O O . ILE A 1 487 ? 26.786 -4.164 -16.387 1.00 98.50 487 ILE A O 1
ATOM 3764 N N . GLU A 1 488 ? 28.619 -5.369 -16.828 1.00 97.81 488 GLU A N 1
ATOM 3765 C CA . GLU A 1 488 ? 29.578 -4.277 -16.594 1.00 97.81 488 GLU A CA 1
ATOM 3766 C C . GLU A 1 488 ? 29.362 -3.092 -17.553 1.00 97.81 488 GLU A C 1
ATOM 3768 O O . GLU A 1 488 ? 29.337 -1.938 -17.118 1.00 97.81 488 GLU A O 1
ATOM 3773 N N . GLU A 1 489 ? 29.117 -3.363 -18.838 1.00 98.25 489 GLU A N 1
ATOM 3774 C CA . GLU A 1 489 ? 28.772 -2.343 -19.844 1.00 98.25 489 GLU A CA 1
ATOM 3775 C C . GLU A 1 489 ? 27.453 -1.619 -19.504 1.00 98.25 489 GLU A C 1
ATOM 3777 O O . GLU A 1 489 ? 27.325 -0.397 -19.676 1.00 98.25 489 GLU A O 1
ATOM 3782 N N . ALA A 1 490 ? 26.472 -2.345 -18.955 1.00 98.38 490 ALA A N 1
ATOM 3783 C CA . ALA A 1 490 ? 25.238 -1.743 -18.465 1.00 98.38 490 ALA A CA 1
ATOM 3784 C C . ALA A 1 490 ? 25.485 -0.813 -17.268 1.00 98.38 490 ALA A C 1
ATOM 3786 O O . ALA A 1 490 ? 24.882 0.259 -17.200 1.00 98.38 490 ALA A O 1
ATOM 3787 N N . MET A 1 491 ? 26.405 -1.158 -16.360 1.00 98.19 491 MET A N 1
ATOM 3788 C CA . MET A 1 491 ? 26.746 -0.298 -15.219 1.00 98.19 491 MET A CA 1
ATOM 3789 C C . MET A 1 491 ? 27.365 1.023 -15.673 1.00 98.19 491 MET A C 1
ATOM 3791 O O . MET A 1 491 ? 27.014 2.082 -15.147 1.00 98.19 491 MET A O 1
ATOM 3795 N N . GLU A 1 492 ? 28.243 0.984 -16.680 1.00 97.12 492 GLU A N 1
ATOM 3796 C CA . GLU A 1 492 ? 28.809 2.197 -17.271 1.00 97.12 492 GLU A CA 1
ATOM 3797 C C . GLU A 1 492 ? 27.701 3.099 -17.837 1.00 97.12 492 GLU A C 1
ATOM 3799 O O . GLU A 1 492 ? 27.682 4.305 -17.577 1.00 97.12 492 GLU A O 1
ATOM 3804 N N . SER A 1 493 ? 26.738 2.514 -18.548 1.00 98.00 493 SER A N 1
ATOM 3805 C CA . SER A 1 493 ? 25.614 3.241 -19.149 1.00 98.00 493 SER A CA 1
ATOM 3806 C C . SER A 1 493 ? 24.689 3.860 -18.092 1.00 98.00 493 SER A C 1
ATOM 3808 O O . SER A 1 493 ? 24.394 5.057 -18.149 1.00 98.00 493 SER A O 1
ATOM 3810 N N . LEU A 1 494 ? 24.305 3.089 -17.068 1.00 98.19 494 LEU A N 1
ATOM 3811 C CA . LEU A 1 494 ? 23.465 3.559 -15.958 1.00 98.19 494 LEU A CA 1
ATOM 3812 C C . LEU A 1 494 ? 24.141 4.673 -15.149 1.00 98.19 494 LEU A C 1
ATOM 3814 O O . LEU A 1 494 ? 23.470 5.620 -14.731 1.00 98.19 494 LEU A O 1
ATOM 3818 N N . SER A 1 495 ? 25.464 4.601 -14.963 1.00 97.94 495 SER A N 1
ATOM 3819 C CA . SER A 1 495 ? 26.216 5.620 -14.224 1.00 97.94 495 SER A CA 1
ATOM 3820 C C . SER A 1 495 ? 26.125 7.004 -14.877 1.00 97.94 495 SER A C 1
ATOM 3822 O O . SER A 1 495 ? 25.979 8.012 -14.183 1.00 97.94 495 SER A O 1
ATOM 3824 N N . LYS A 1 496 ? 26.127 7.058 -16.217 1.00 98.00 496 LYS A N 1
ATOM 3825 C CA . LYS A 1 496 ? 26.081 8.304 -16.999 1.00 98.00 496 LYS A CA 1
ATOM 3826 C C . LYS A 1 496 ? 24.725 9.002 -16.908 1.00 98.00 496 LYS A C 1
ATOM 3828 O O . LYS A 1 496 ? 24.672 10.225 -16.994 1.00 98.00 496 LYS A O 1
ATOM 3833 N N . ARG A 1 497 ? 23.644 8.244 -16.693 1.00 97.56 497 ARG A N 1
ATOM 3834 C CA . ARG A 1 497 ? 22.263 8.755 -16.614 1.00 97.56 497 ARG A CA 1
ATOM 3835 C C . ARG A 1 497 ? 21.667 8.698 -15.209 1.00 97.56 497 ARG A C 1
ATOM 3837 O O . ARG A 1 497 ? 20.461 8.844 -15.043 1.00 97.56 497 ARG A O 1
ATOM 3844 N N . HIS A 1 498 ? 22.493 8.534 -14.175 1.00 97.69 498 HIS A N 1
ATOM 3845 C CA . HIS A 1 498 ? 22.031 8.369 -12.794 1.00 97.69 498 HIS A CA 1
ATOM 3846 C C . HIS A 1 498 ? 21.005 9.427 -12.356 1.00 97.69 498 HIS A C 1
ATOM 3848 O O . HIS A 1 498 ? 19.943 9.063 -11.860 1.00 97.69 498 HIS A O 1
ATOM 3854 N N . LYS A 1 499 ? 21.282 10.715 -12.602 1.00 96.62 499 LYS A N 1
ATOM 3855 C CA . LYS A 1 499 ? 20.383 11.819 -12.226 1.00 96.62 499 LYS A CA 1
ATOM 3856 C C . LYS A 1 499 ? 19.014 11.735 -12.900 1.00 96.62 499 LYS A C 1
ATOM 3858 O O . LYS A 1 499 ? 18.014 12.043 -12.265 1.00 96.62 499 LYS A O 1
ATOM 3863 N N . GLU A 1 500 ? 18.974 11.322 -14.163 1.00 96.94 500 GLU A N 1
ATOM 3864 C CA . GLU A 1 500 ? 17.726 11.181 -14.917 1.00 96.94 500 GLU A CA 1
ATOM 3865 C C . GLU A 1 500 ? 16.910 9.994 -14.392 1.00 96.94 500 GLU A C 1
ATOM 3867 O O . GLU A 1 500 ? 15.716 10.135 -14.155 1.00 96.94 500 GLU A O 1
ATOM 3872 N N . HIS A 1 501 ? 17.564 8.862 -14.100 1.00 98.19 501 HIS A N 1
ATOM 3873 C CA . HIS A 1 501 ? 16.911 7.721 -13.449 1.00 98.19 501 HIS A CA 1
ATOM 3874 C C . HIS A 1 501 ? 16.310 8.116 -12.093 1.00 98.19 501 HIS A C 1
ATOM 3876 O O . HIS A 1 501 ? 15.142 7.847 -11.841 1.00 98.19 501 HIS A O 1
ATOM 3882 N N . MET A 1 502 ? 17.063 8.821 -11.238 1.00 97.12 502 MET A N 1
ATOM 3883 C CA . MET A 1 502 ? 16.564 9.238 -9.920 1.00 97.12 502 MET A CA 1
ATOM 3884 C C . MET A 1 502 ? 15.324 10.138 -9.993 1.00 97.12 502 MET A C 1
ATOM 3886 O O . MET A 1 502 ? 14.520 10.130 -9.068 1.00 97.12 502 MET A O 1
ATOM 3890 N N . LYS A 1 503 ? 15.136 10.883 -11.090 1.00 94.88 503 LYS A N 1
ATOM 3891 C CA . LYS A 1 503 ? 13.954 11.728 -11.306 1.00 94.88 503 LYS A CA 1
ATOM 3892 C C . LYS A 1 503 ? 12.695 10.962 -11.701 1.00 94.88 503 LYS A C 1
ATOM 3894 O O . LYS A 1 503 ? 11.612 11.508 -11.535 1.00 94.88 503 LYS A O 1
ATOM 3899 N N . VAL A 1 504 ? 12.828 9.735 -12.202 1.00 95.06 504 VAL A N 1
ATOM 3900 C CA . VAL A 1 504 ? 11.688 8.878 -12.583 1.00 95.06 504 VAL A CA 1
ATOM 3901 C C . VAL A 1 504 ? 11.496 7.698 -11.621 1.00 95.06 504 VAL A C 1
ATOM 3903 O O . VAL A 1 504 ? 10.549 6.932 -11.737 1.00 95.06 504 VAL A O 1
ATOM 3906 N N . TYR A 1 505 ? 12.388 7.545 -10.642 1.00 97.44 505 TYR A N 1
ATOM 3907 C CA . TYR A 1 505 ? 12.430 6.436 -9.683 1.00 97.44 505 TYR A CA 1
ATOM 3908 C C . TYR A 1 505 ? 11.606 6.697 -8.411 1.00 97.44 505 TYR A C 1
ATOM 3910 O O . TYR A 1 505 ? 11.979 6.243 -7.328 1.00 97.44 505 TYR A O 1
ATOM 3918 N N . GLY A 1 506 ? 10.473 7.385 -8.565 1.00 94.88 506 GLY A N 1
ATOM 3919 C CA . GLY A 1 506 ? 9.493 7.660 -7.511 1.00 94.88 506 GLY A CA 1
ATOM 3920 C C . GLY A 1 506 ? 9.784 8.916 -6.685 1.00 94.88 506 GLY A C 1
ATOM 3921 O O . GLY A 1 506 ? 10.933 9.261 -6.403 1.00 94.88 506 GLY A O 1
ATOM 3922 N N . GLU A 1 507 ? 8.714 9.613 -6.306 1.00 92.75 507 GLU A N 1
ATOM 3923 C CA . GLU A 1 507 ? 8.762 10.837 -5.500 1.00 92.75 507 GLU A CA 1
ATOM 3924 C C . GLU A 1 507 ? 9.095 10.539 -4.028 1.00 92.75 507 GLU A C 1
ATOM 3926 O O . GLU A 1 507 ? 8.689 9.506 -3.491 1.00 92.75 507 GLU A O 1
ATOM 3931 N N . GLY A 1 508 ? 9.831 11.443 -3.367 1.00 93.62 508 GLY A N 1
ATOM 3932 C CA . GLY A 1 508 ? 10.211 11.331 -1.952 1.00 93.62 508 GLY A CA 1
ATOM 3933 C C . GLY A 1 508 ? 11.353 10.346 -1.681 1.00 93.62 508 GLY A C 1
ATOM 3934 O O . GLY A 1 508 ? 11.663 10.029 -0.529 1.00 93.62 508 GLY A O 1
ATOM 3935 N N . ASN A 1 509 ? 11.990 9.830 -2.732 1.00 95.88 509 ASN A N 1
ATOM 3936 C CA . ASN A 1 509 ? 13.022 8.802 -2.644 1.00 95.88 509 ASN A CA 1
ATOM 3937 C C . ASN A 1 509 ? 14.314 9.308 -1.963 1.00 95.88 509 ASN A C 1
ATOM 3939 O O . ASN A 1 509 ? 15.060 8.520 -1.383 1.00 95.88 509 ASN A O 1
ATOM 3943 N N . GLU A 1 510 ? 14.557 10.620 -1.931 1.00 94.38 510 GLU A N 1
ATOM 3944 C CA . GLU A 1 510 ? 15.639 11.253 -1.167 1.00 94.38 510 GLU A CA 1
ATOM 3945 C C . GLU A 1 510 ? 15.540 10.999 0.346 1.00 94.38 510 GLU A C 1
ATOM 3947 O O . GLU A 1 510 ? 16.565 10.885 1.019 1.00 94.38 510 GLU A O 1
ATOM 3952 N N . ALA A 1 511 ? 14.326 10.828 0.884 1.00 92.94 511 ALA A N 1
ATOM 3953 C CA . ALA A 1 511 ? 14.118 10.482 2.290 1.00 92.94 511 ALA A CA 1
ATOM 3954 C C . ALA A 1 511 ? 14.501 9.023 2.602 1.00 92.94 511 ALA A C 1
ATOM 3956 O O . ALA A 1 511 ? 14.754 8.673 3.759 1.00 92.94 511 ALA A O 1
ATOM 3957 N N . ARG A 1 512 ? 14.546 8.167 1.572 1.00 95.56 512 ARG A N 1
ATOM 3958 C CA . ARG A 1 512 ? 14.940 6.757 1.661 1.00 95.56 512 ARG A CA 1
ATOM 3959 C C . ARG A 1 512 ? 16.431 6.568 1.388 1.00 95.56 512 ARG A C 1
ATOM 3961 O O . ARG A 1 512 ? 17.109 5.927 2.184 1.00 95.56 512 ARG A O 1
ATOM 3968 N N . MET A 1 513 ? 16.943 7.127 0.290 1.00 94.00 513 MET A N 1
ATOM 3969 C CA . MET A 1 513 ? 18.307 6.913 -0.214 1.00 94.00 513 MET A CA 1
ATOM 3970 C C . MET A 1 513 ? 19.352 7.812 0.456 1.00 94.00 513 MET A C 1
ATOM 3972 O O . MET A 1 513 ? 19.978 8.676 -0.162 1.00 94.00 513 MET A O 1
ATOM 3976 N N . THR A 1 514 ? 19.559 7.605 1.751 1.00 91.25 514 THR A N 1
ATOM 3977 C CA . THR A 1 514 ? 20.461 8.436 2.565 1.00 91.25 514 THR A CA 1
ATOM 3978 C C . THR A 1 514 ? 21.886 7.884 2.652 1.00 91.25 514 THR A C 1
ATOM 3980 O O . THR A 1 514 ? 22.784 8.576 3.128 1.00 91.25 514 THR A O 1
ATOM 3983 N N . GLY A 1 515 ? 22.116 6.646 2.199 1.00 85.69 515 GLY A N 1
ATOM 3984 C CA . GLY A 1 515 ? 23.349 5.898 2.475 1.00 85.69 515 GLY A CA 1
ATOM 3985 C C . GLY A 1 515 ? 23.299 5.075 3.772 1.00 85.69 515 GLY A C 1
ATOM 3986 O O . GLY A 1 515 ? 24.228 4.319 4.050 1.00 85.69 515 GLY A O 1
ATOM 3987 N N . ALA A 1 516 ? 22.237 5.222 4.572 1.00 80.12 516 ALA A N 1
ATOM 3988 C CA . ALA A 1 516 ? 21.953 4.404 5.751 1.00 80.12 516 ALA A CA 1
ATOM 3989 C C . ALA A 1 516 ? 20.905 3.316 5.434 1.00 80.12 516 ALA A C 1
ATOM 3991 O O . ALA A 1 516 ? 20.310 3.313 4.357 1.00 80.12 516 ALA A O 1
ATOM 3992 N N . HIS A 1 517 ? 20.680 2.389 6.374 1.00 80.25 517 HIS A N 1
ATOM 3993 C CA . HIS A 1 517 ? 19.673 1.313 6.276 1.00 80.25 517 HIS A CA 1
ATOM 3994 C C . HIS A 1 517 ? 19.733 0.520 4.960 1.00 80.25 517 HIS A C 1
ATOM 3996 O O . HIS A 1 517 ? 18.725 0.342 4.288 1.00 80.25 517 HIS A O 1
ATOM 4002 N N . GLU A 1 518 ? 20.933 0.075 4.577 1.00 82.19 518 GLU A N 1
ATOM 4003 C CA . GLU A 1 518 ? 21.158 -0.725 3.360 1.00 82.19 518 GLU A CA 1
ATOM 4004 C C . GLU A 1 518 ? 20.764 -0.031 2.041 1.00 82.19 518 GLU A C 1
ATOM 4006 O O . GLU A 1 518 ? 20.525 -0.700 1.039 1.00 82.19 518 GLU A O 1
ATOM 4011 N N . THR A 1 519 ? 20.741 1.304 2.011 1.00 84.56 519 THR A N 1
ATOM 4012 C CA . THR A 1 519 ? 20.553 2.086 0.779 1.00 84.56 519 THR A CA 1
ATOM 4013 C C . THR A 1 519 ? 21.844 2.778 0.353 1.00 84.56 519 THR A C 1
ATOM 4015 O O . THR A 1 519 ? 22.718 3.058 1.173 1.00 84.56 519 THR A O 1
ATOM 4018 N N . ALA A 1 520 ? 21.967 3.082 -0.939 1.00 92.12 520 ALA A N 1
ATOM 4019 C CA . ALA A 1 520 ? 22.989 3.999 -1.434 1.00 92.12 520 ALA A CA 1
ATOM 4020 C C . ALA A 1 520 ? 22.582 5.465 -1.212 1.00 92.12 520 ALA A C 1
ATOM 4022 O O . ALA A 1 520 ? 21.423 5.775 -0.941 1.00 92.12 520 ALA A O 1
ATOM 4023 N N . SER A 1 521 ? 23.539 6.379 -1.378 1.00 91.75 521 SER A N 1
ATOM 4024 C CA . SER A 1 521 ? 23.250 7.815 -1.452 1.00 91.75 521 SER A CA 1
ATOM 4025 C C . SER A 1 521 ? 22.450 8.141 -2.717 1.00 91.75 521 SER A C 1
ATOM 4027 O O . SER A 1 521 ? 22.778 7.650 -3.797 1.00 91.75 521 SER A O 1
ATOM 4029 N N . PHE A 1 522 ? 21.448 9.013 -2.584 1.00 93.38 522 PHE A N 1
ATOM 4030 C CA . PHE A 1 522 ? 20.614 9.502 -3.684 1.00 93.38 522 PHE A CA 1
ATOM 4031 C C . PHE A 1 522 ? 21.416 10.159 -4.821 1.00 93.38 522 PHE A C 1
ATOM 4033 O O . PHE A 1 522 ? 21.026 10.051 -5.976 1.00 93.38 522 PHE A O 1
ATOM 4040 N N . ASP A 1 523 ? 22.534 10.824 -4.509 1.00 93.62 523 ASP A N 1
ATOM 4041 C CA . ASP A 1 523 ? 23.277 11.655 -5.471 1.00 93.62 523 ASP A CA 1
ATOM 4042 C C . ASP A 1 523 ? 24.391 10.917 -6.225 1.00 93.62 523 ASP A C 1
ATOM 4044 O O . ASP A 1 523 ? 24.950 11.441 -7.197 1.00 93.62 523 ASP A O 1
ATOM 4048 N N . LYS A 1 524 ? 24.800 9.744 -5.730 1.00 93.75 524 LYS A N 1
ATOM 4049 C CA . LYS A 1 524 ? 25.999 9.044 -6.198 1.00 93.75 524 LYS A CA 1
ATOM 4050 C C . LYS A 1 524 ? 25.646 7.654 -6.690 1.00 93.75 524 LYS A C 1
ATOM 4052 O O . LYS A 1 524 ? 25.216 6.805 -5.916 1.00 93.75 524 LYS A O 1
ATOM 4057 N N . PHE A 1 525 ? 25.956 7.399 -7.957 1.00 97.69 525 PHE A N 1
ATOM 4058 C CA . PHE A 1 525 ? 25.907 6.054 -8.506 1.00 97.69 525 PHE A CA 1
ATOM 4059 C C . PHE A 1 525 ? 27.090 5.219 -8.012 1.00 97.69 525 PHE A C 1
ATOM 4061 O O . PHE A 1 525 ? 28.249 5.604 -8.175 1.00 97.69 525 PHE A O 1
ATOM 4068 N N . THR A 1 526 ? 26.795 4.050 -7.459 1.00 97.31 526 THR A N 1
ATOM 4069 C CA . THR A 1 526 ? 27.774 3.021 -7.107 1.00 97.31 526 THR A CA 1
ATOM 4070 C C . THR A 1 526 ? 27.246 1.652 -7.509 1.00 97.31 526 THR A C 1
ATOM 4072 O O . THR A 1 526 ? 26.038 1.422 -7.528 1.00 97.31 526 THR A O 1
ATOM 4075 N N . TRP A 1 527 ? 28.142 0.715 -7.805 1.00 98.00 527 TRP A N 1
ATOM 4076 C CA . TRP A 1 527 ? 27.756 -0.680 -7.977 1.00 98.00 527 TRP A CA 1
ATOM 4077 C C . TRP A 1 527 ? 28.799 -1.621 -7.379 1.00 98.00 527 TRP A C 1
ATOM 4079 O O . TRP A 1 527 ? 29.949 -1.226 -7.172 1.00 98.00 527 TRP A O 1
ATOM 4089 N N . GLY A 1 528 ? 28.398 -2.850 -7.056 1.00 96.38 528 GLY A N 1
ATOM 4090 C CA . GLY A 1 528 ? 29.330 -3.856 -6.555 1.00 96.38 528 GLY A CA 1
ATOM 4091 C C . GLY A 1 528 ? 28.741 -5.258 -6.442 1.00 96.38 528 GLY A C 1
ATOM 4092 O O . GLY A 1 528 ? 27.524 -5.453 -6.428 1.00 96.38 528 GLY A O 1
ATOM 4093 N N . ILE A 1 529 ? 29.631 -6.243 -6.328 1.00 96.31 529 ILE A N 1
ATOM 4094 C CA . ILE A 1 529 ? 29.261 -7.645 -6.115 1.00 96.31 529 ILE A CA 1
ATOM 4095 C C . ILE A 1 529 ? 28.844 -7.825 -4.655 1.00 96.31 529 ILE A C 1
ATOM 4097 O O . ILE A 1 529 ? 29.580 -7.446 -3.746 1.00 96.31 529 ILE A O 1
ATOM 4101 N N . ALA A 1 530 ? 27.652 -8.381 -4.436 1.00 92.88 530 ALA A N 1
ATOM 4102 C CA . ALA A 1 530 ? 27.055 -8.637 -3.124 1.00 92.88 530 ALA A CA 1
ATOM 4103 C C . ALA A 1 530 ? 27.000 -7.418 -2.173 1.00 92.88 530 ALA A C 1
ATOM 4105 O O . ALA A 1 530 ? 26.789 -7.579 -0.973 1.00 92.88 530 ALA A O 1
ATOM 4106 N N . ASN A 1 531 ? 27.145 -6.195 -2.692 1.00 93.31 531 ASN A N 1
ATOM 4107 C CA . ASN A 1 531 ? 27.160 -4.987 -1.879 1.00 93.31 531 ASN A CA 1
ATOM 4108 C C . ASN A 1 531 ? 25.747 -4.429 -1.724 1.00 93.31 531 ASN A C 1
ATOM 4110 O O . ASN A 1 531 ? 25.198 -3.842 -2.656 1.00 93.31 531 ASN A O 1
ATOM 4114 N N . ARG A 1 532 ? 25.168 -4.585 -0.528 1.00 90.06 532 ARG A N 1
ATOM 4115 C CA . ARG A 1 532 ? 23.817 -4.090 -0.275 1.00 90.06 532 ARG A CA 1
ATOM 4116 C C . ARG A 1 532 ? 23.714 -2.561 -0.206 1.00 90.06 532 ARG A C 1
ATOM 4118 O O . ARG A 1 532 ? 22.652 -2.043 -0.499 1.00 90.06 532 ARG A O 1
ATOM 4125 N N . GLY A 1 533 ? 24.787 -1.840 0.114 1.00 90.81 533 GLY A N 1
ATOM 4126 C CA . GLY A 1 533 ? 24.777 -0.371 0.166 1.00 90.81 533 GLY A CA 1
ATOM 4127 C C . GLY A 1 533 ? 25.087 0.312 -1.170 1.00 90.81 533 GLY A C 1
ATOM 4128 O O . GLY A 1 533 ? 25.314 1.521 -1.199 1.00 90.81 533 GLY A O 1
ATOM 4129 N N . ALA A 1 534 ? 25.170 -0.444 -2.268 1.00 95.69 534 ALA A N 1
ATOM 4130 C CA . ALA A 1 534 ? 25.411 0.101 -3.599 1.00 95.69 534 ALA A CA 1
ATOM 4131 C C . ALA A 1 534 ? 24.102 0.473 -4.312 1.00 95.69 534 ALA A C 1
ATOM 4133 O O . ALA A 1 534 ? 23.042 -0.065 -4.000 1.00 95.69 534 ALA A O 1
ATOM 4134 N N . SER A 1 535 ? 24.171 1.388 -5.286 1.00 97.31 535 SER A N 1
ATOM 4135 C CA . SER A 1 535 ? 23.006 1.741 -6.107 1.00 97.31 535 SER A CA 1
ATOM 4136 C C . SER A 1 535 ? 22.538 0.558 -6.951 1.00 97.31 535 SER A C 1
ATOM 4138 O O . SER A 1 535 ? 21.340 0.333 -7.083 1.00 97.31 535 SER A O 1
ATOM 4140 N N . VAL A 1 536 ? 23.491 -0.188 -7.514 1.00 98.19 536 VAL A N 1
ATOM 4141 C CA . VAL A 1 536 ? 23.237 -1.422 -8.257 1.00 98.19 536 VAL A CA 1
ATOM 4142 C C . VAL A 1 536 ? 24.067 -2.556 -7.669 1.00 98.19 536 VAL A C 1
ATOM 4144 O O . VAL A 1 536 ? 25.251 -2.398 -7.370 1.00 98.19 536 VAL A O 1
ATOM 4147 N N . ARG A 1 537 ? 23.457 -3.722 -7.508 1.00 97.75 537 ARG A N 1
ATOM 4148 C CA . ARG A 1 537 ? 24.107 -4.913 -6.970 1.00 97.75 537 ARG A CA 1
ATOM 4149 C C . ARG A 1 537 ? 24.129 -6.012 -8.024 1.00 97.75 537 ARG A C 1
ATOM 4151 O O . ARG A 1 537 ? 23.148 -6.250 -8.714 1.00 97.75 537 ARG A O 1
ATOM 4158 N N . VAL A 1 538 ? 25.248 -6.719 -8.115 1.00 97.38 538 VAL A N 1
ATOM 4159 C CA . VAL A 1 538 ? 25.314 -8.019 -8.796 1.00 97.38 538 VAL A CA 1
ATOM 4160 C C . VAL A 1 538 ? 25.409 -9.072 -7.703 1.00 97.38 538 VAL A C 1
ATOM 4162 O O . VAL A 1 538 ? 26.241 -8.946 -6.800 1.00 97.38 538 VAL A O 1
ATOM 4165 N N . ASN A 1 539 ? 24.521 -10.067 -7.695 1.00 93.81 539 ASN A N 1
ATOM 4166 C CA . ASN A 1 539 ? 24.567 -11.083 -6.646 1.00 93.81 539 ASN A CA 1
ATOM 4167 C C . ASN A 1 539 ? 25.842 -11.949 -6.785 1.00 93.81 539 ASN A C 1
ATOM 4169 O O . ASN A 1 539 ? 26.471 -12.009 -7.842 1.00 93.81 539 ASN A O 1
ATOM 4173 N N . ALA A 1 540 ? 26.256 -12.595 -5.691 1.00 95.56 540 ALA A N 1
ATOM 4174 C CA . ALA A 1 540 ? 27.495 -13.377 -5.679 1.00 95.56 540 ALA A CA 1
ATOM 4175 C C . ALA A 1 540 ? 27.462 -14.532 -6.694 1.00 95.56 540 ALA A C 1
ATOM 4177 O O . ALA A 1 540 ? 28.464 -14.790 -7.350 1.00 95.56 540 ALA A O 1
ATOM 4178 N N . GLN A 1 541 ? 26.295 -15.159 -6.867 1.00 96.19 541 GLN A N 1
ATOM 4179 C CA . GLN A 1 541 ? 26.103 -16.257 -7.811 1.00 96.19 541 GLN A CA 1
ATOM 4180 C C . GLN A 1 541 ? 26.317 -15.820 -9.268 1.00 96.19 541 GLN A C 1
ATOM 4182 O O . GLN A 1 541 ? 27.056 -16.484 -9.983 1.00 96.19 541 GLN A O 1
ATOM 4187 N N . CYS A 1 542 ? 25.756 -14.686 -9.709 1.00 95.94 542 CYS A N 1
ATOM 4188 C CA . CYS A 1 542 ? 25.968 -14.188 -11.073 1.00 95.94 542 CYS A CA 1
ATOM 4189 C C . CYS A 1 542 ? 27.445 -13.863 -11.330 1.00 95.94 542 CYS A C 1
ATOM 4191 O O . CYS A 1 542 ? 27.953 -14.090 -12.427 1.00 95.94 542 CYS A O 1
ATOM 4193 N N . ALA A 1 543 ? 28.144 -13.341 -10.317 1.00 94.56 543 ALA A N 1
ATOM 4194 C CA . ALA A 1 543 ? 29.572 -13.067 -10.417 1.00 94.56 543 ALA A CA 1
ATOM 4195 C C . ALA A 1 543 ? 30.411 -14.355 -10.499 1.00 94.56 543 ALA A C 1
ATOM 4197 O O . ALA A 1 543 ? 31.364 -14.405 -11.271 1.00 94.56 543 ALA A O 1
ATOM 4198 N N . GLU A 1 544 ? 30.052 -15.393 -9.738 1.00 96.31 544 GLU A N 1
ATOM 4199 C CA . GLU A 1 544 ? 30.712 -16.704 -9.770 1.00 96.31 544 GLU A CA 1
ATOM 4200 C C . GLU A 1 544 ? 30.469 -17.440 -11.096 1.00 96.31 544 GLU A C 1
ATOM 4202 O O . GLU A 1 544 ? 31.402 -17.970 -11.696 1.00 96.31 544 GLU A O 1
ATOM 4207 N N . GLU A 1 545 ? 29.231 -17.423 -11.591 1.00 97.12 545 GLU A N 1
ATOM 4208 C CA . GLU A 1 545 ? 28.847 -18.046 -12.863 1.00 97.12 545 GLU A CA 1
ATOM 4209 C C . GLU A 1 545 ? 29.278 -17.223 -14.091 1.00 97.12 545 GLU A C 1
ATOM 4211 O O . GLU A 1 545 ? 29.258 -17.722 -15.218 1.00 97.12 545 GLU A O 1
ATOM 4216 N N . GLY A 1 546 ? 29.668 -15.959 -13.896 1.00 97.94 546 GLY A N 1
ATOM 4217 C CA . GLY A 1 546 ? 30.086 -15.047 -14.960 1.00 97.94 546 GLY A CA 1
ATOM 4218 C C . GLY A 1 546 ? 28.957 -14.618 -15.905 1.00 97.94 546 GLY A C 1
ATOM 4219 O O . GLY A 1 546 ? 29.237 -14.221 -17.042 1.00 97.94 546 GLY A O 1
ATOM 4220 N N . LYS A 1 547 ? 27.694 -14.714 -15.469 1.00 98.38 547 LYS A N 1
ATOM 4221 C CA . LYS A 1 547 ? 26.476 -14.391 -16.235 1.00 98.38 547 LYS A CA 1
ATOM 4222 C C . LYS A 1 547 ? 25.262 -14.243 -15.315 1.00 98.38 547 LYS A C 1
ATOM 4224 O O . LYS A 1 547 ? 25.302 -14.669 -14.169 1.00 98.38 547 LYS A O 1
ATOM 4229 N N . GLY A 1 548 ? 24.170 -13.680 -15.830 1.00 98.19 548 GLY A N 1
ATOM 4230 C CA . GLY A 1 548 ? 22.885 -13.602 -15.134 1.00 98.19 548 GLY A CA 1
ATOM 4231 C C . GLY A 1 548 ? 22.222 -12.234 -15.260 1.00 98.19 548 GLY A C 1
ATOM 4232 O O . GLY A 1 548 ? 21.821 -11.840 -16.356 1.00 98.19 548 GLY A O 1
ATOM 4233 N N . TYR A 1 549 ? 22.069 -11.534 -14.135 1.00 98.56 549 TYR A N 1
ATOM 4234 C CA . TYR A 1 549 ? 21.327 -10.276 -14.020 1.00 98.56 549 TYR A CA 1
ATOM 4235 C C . TYR A 1 549 ? 21.997 -9.294 -13.044 1.00 98.56 549 TYR A C 1
ATOM 4237 O O . TYR A 1 549 ? 22.879 -9.668 -12.268 1.00 98.56 549 TYR A O 1
ATOM 4245 N N . PHE A 1 550 ? 21.561 -8.033 -13.066 1.00 98.62 550 PHE A N 1
ATOM 4246 C CA . PHE A 1 550 ? 21.872 -7.042 -12.029 1.00 98.62 550 PHE A CA 1
ATOM 4247 C C . PHE A 1 550 ? 20.596 -6.568 -11.327 1.00 98.62 550 PHE A C 1
ATOM 4249 O O . PHE A 1 550 ? 19.515 -6.636 -11.900 1.00 98.62 550 PHE A O 1
ATOM 4256 N N . GLU A 1 551 ? 20.729 -6.068 -10.105 1.00 98.69 551 GLU A N 1
ATOM 4257 C CA . GLU A 1 551 ? 19.653 -5.569 -9.244 1.00 98.69 551 GLU A CA 1
ATOM 4258 C C . GLU A 1 551 ? 19.828 -4.054 -9.052 1.00 98.69 551 GLU A C 1
ATOM 4260 O O . GLU A 1 551 ? 20.729 -3.608 -8.337 1.00 98.69 551 GLU A O 1
ATOM 4265 N N . ASP A 1 552 ? 19.001 -3.238 -9.708 1.00 98.69 552 ASP A N 1
ATOM 4266 C CA . ASP A 1 552 ? 18.951 -1.791 -9.486 1.00 98.69 552 ASP A CA 1
ATOM 4267 C C . ASP A 1 552 ? 18.118 -1.481 -8.240 1.00 98.69 552 ASP A C 1
ATOM 4269 O O . ASP A 1 552 ? 16.906 -1.681 -8.218 1.00 98.69 552 ASP A O 1
ATOM 4273 N N . ARG A 1 553 ? 18.768 -0.980 -7.188 1.00 98.38 553 ARG A N 1
ATOM 4274 C CA . ARG A 1 553 ? 18.159 -0.785 -5.862 1.00 98.38 553 ARG A CA 1
ATOM 4275 C C . ARG A 1 553 ? 17.649 0.633 -5.621 1.00 98.38 553 ARG A C 1
ATOM 4277 O O . ARG A 1 553 ? 17.156 0.982 -4.543 1.00 98.38 553 ARG A O 1
ATOM 4284 N N . ARG A 1 554 ? 17.817 1.489 -6.625 1.00 98.56 554 ARG A N 1
ATOM 4285 C CA . ARG A 1 554 ? 17.456 2.902 -6.568 1.00 98.56 554 ARG A CA 1
ATOM 4286 C C . ARG A 1 554 ? 15.954 3.188 -6.669 1.00 98.56 554 ARG A C 1
ATOM 4288 O O . ARG A 1 554 ? 15.565 4.201 -6.092 1.00 98.56 554 ARG A O 1
ATOM 4295 N N . PRO A 1 555 ? 15.105 2.399 -7.354 1.00 98.62 555 PRO A N 1
ATOM 4296 C CA . PRO A 1 555 ? 13.685 2.725 -7.422 1.00 98.62 555 PRO A CA 1
ATOM 4297 C C . PRO A 1 555 ? 13.006 2.704 -6.047 1.00 98.62 555 PRO A C 1
ATOM 4299 O O . PRO A 1 555 ? 13.260 1.821 -5.224 1.00 98.62 555 PRO A O 1
ATOM 4302 N N . ALA A 1 556 ? 12.174 3.710 -5.784 1.00 98.44 556 ALA A N 1
ATOM 4303 C CA . ALA A 1 556 ? 11.286 3.745 -4.629 1.00 98.44 556 ALA A CA 1
ATOM 4304 C C . ALA A 1 556 ? 10.075 2.825 -4.823 1.00 98.44 556 ALA A C 1
ATOM 4306 O O . ALA A 1 556 ? 9.644 2.579 -5.947 1.00 98.44 556 ALA A O 1
ATOM 4307 N N . SER A 1 557 ? 9.479 2.382 -3.716 1.00 98.50 557 SER A N 1
ATOM 4308 C CA . SER A 1 557 ? 8.265 1.550 -3.703 1.00 98.50 557 SER A CA 1
ATOM 4309 C C . SER A 1 557 ? 7.075 2.150 -4.467 1.00 98.50 557 SER A C 1
ATOM 4311 O O . SER A 1 557 ? 6.297 1.388 -5.039 1.00 98.50 557 SER A O 1
ATOM 4313 N N . ASN A 1 558 ? 6.933 3.479 -4.529 1.00 98.12 558 ASN A N 1
ATOM 4314 C CA . ASN A 1 558 ? 5.877 4.183 -5.279 1.00 98.12 558 ASN A CA 1
ATOM 4315 C C . ASN A 1 558 ? 6.201 4.429 -6.760 1.00 98.12 558 ASN A C 1
ATOM 4317 O O . ASN A 1 558 ? 5.375 5.004 -7.464 1.00 98.12 558 ASN A O 1
ATOM 4321 N N . ALA A 1 559 ? 7.383 4.052 -7.247 1.00 97.75 559 ALA A N 1
ATOM 4322 C CA . ALA A 1 559 ? 7.768 4.322 -8.627 1.00 97.75 559 ALA A CA 1
ATOM 4323 C C . ALA A 1 559 ? 6.867 3.572 -9.630 1.00 97.75 559 ALA A C 1
ATOM 4325 O O . ALA A 1 559 ? 6.392 2.462 -9.354 1.00 97.75 559 ALA A O 1
ATOM 4326 N N . ASP A 1 560 ? 6.639 4.164 -10.806 1.00 98.44 560 ASP A N 1
ATOM 4327 C CA . ASP A 1 560 ? 5.908 3.506 -11.890 1.00 98.44 560 ASP A CA 1
ATOM 4328 C C . ASP A 1 560 ? 6.815 2.457 -12.568 1.00 98.44 560 ASP A C 1
ATOM 4330 O O . ASP A 1 560 ? 7.874 2.814 -13.102 1.00 98.44 560 ASP A O 1
ATOM 4334 N N . PRO A 1 561 ? 6.438 1.164 -12.595 1.00 98.56 561 PRO A N 1
ATOM 4335 C CA . PRO A 1 561 ? 7.213 0.144 -13.292 1.00 98.56 561 PRO A CA 1
ATOM 4336 C C . PRO A 1 561 ? 7.412 0.421 -14.787 1.00 98.56 561 PRO A C 1
ATOM 4338 O O . PRO A 1 561 ? 8.442 0.018 -15.328 1.00 98.56 561 PRO A O 1
ATOM 4341 N N . TYR A 1 562 ? 6.502 1.124 -15.469 1.00 98.69 562 TYR A N 1
ATOM 4342 C CA . TYR A 1 562 ? 6.707 1.524 -16.865 1.00 98.69 562 TYR A CA 1
ATOM 4343 C C . TYR A 1 562 ? 7.837 2.540 -16.996 1.00 98.69 562 TYR A C 1
ATOM 4345 O O . TYR A 1 562 ? 8.667 2.421 -17.896 1.00 98.69 562 TYR A O 1
ATOM 4353 N N . GLN A 1 563 ? 7.917 3.502 -16.073 1.00 97.88 563 GLN A N 1
ATOM 4354 C CA . GLN A 1 563 ? 9.016 4.464 -16.039 1.00 97.88 563 GLN A CA 1
ATOM 4355 C C . GLN A 1 563 ? 10.347 3.769 -15.756 1.00 97.88 563 GLN A C 1
ATOM 4357 O O . GLN A 1 563 ? 11.322 4.029 -16.456 1.00 97.88 563 GLN A O 1
ATOM 4362 N N . ILE A 1 564 ? 10.389 2.845 -14.791 1.00 98.44 564 ILE A N 1
ATOM 4363 C CA . ILE A 1 564 ? 11.610 2.097 -14.465 1.00 98.44 564 ILE A CA 1
ATOM 4364 C C . ILE A 1 564 ? 12.086 1.280 -15.665 1.00 98.44 564 ILE A C 1
ATOM 4366 O O . ILE A 1 564 ? 13.213 1.446 -16.135 1.00 98.44 564 ILE A O 1
ATOM 4370 N N . THR A 1 565 ? 11.229 0.391 -16.162 1.00 98.62 565 THR A N 1
ATOM 4371 C CA . THR A 1 565 ? 11.590 -0.561 -17.218 1.00 98.62 565 THR A CA 1
ATOM 4372 C C . THR A 1 565 ? 11.901 0.159 -18.527 1.00 98.62 565 THR A C 1
ATOM 4374 O O . THR A 1 565 ? 12.932 -0.118 -19.141 1.00 98.62 565 THR A O 1
ATOM 4377 N N . GLY A 1 566 ? 11.085 1.148 -18.909 1.00 98.31 566 GLY A N 1
ATOM 4378 C CA . GLY A 1 566 ? 11.319 1.993 -20.076 1.00 98.31 566 GLY A CA 1
ATOM 4379 C C . GLY A 1 566 ? 12.641 2.755 -19.981 1.00 98.31 566 GLY A C 1
ATOM 4380 O O . GLY A 1 566 ? 13.449 2.685 -20.904 1.00 98.31 566 GLY A O 1
ATOM 4381 N N . MET A 1 567 ? 12.920 3.416 -18.851 1.00 98.12 567 MET A N 1
ATOM 4382 C CA . MET A 1 567 ? 14.157 4.184 -18.668 1.00 98.12 567 MET A CA 1
ATOM 4383 C C . MET A 1 567 ? 15.407 3.295 -18.706 1.00 98.12 567 MET A C 1
ATOM 4385 O O . MET A 1 567 ? 16.444 3.700 -19.231 1.00 98.12 567 MET A O 1
ATOM 4389 N N . ILE A 1 568 ? 15.330 2.067 -18.183 1.00 98.62 568 ILE A N 1
ATOM 4390 C CA . ILE A 1 568 ? 16.437 1.107 -18.263 1.00 98.62 568 ILE A CA 1
ATOM 4391 C C . ILE A 1 568 ? 16.689 0.687 -19.714 1.00 98.62 568 ILE A C 1
ATOM 4393 O O . ILE A 1 568 ? 17.835 0.751 -20.161 1.00 98.62 568 ILE A O 1
ATOM 4397 N N . VAL A 1 569 ? 15.654 0.315 -20.474 1.00 98.56 569 VAL A N 1
ATOM 4398 C CA . VAL A 1 569 ? 15.821 -0.036 -21.897 1.00 98.56 569 VAL A CA 1
ATOM 4399 C C . VAL A 1 569 ? 16.352 1.146 -22.695 1.00 98.56 569 VAL A C 1
ATOM 4401 O O . VAL A 1 569 ? 17.303 0.990 -23.456 1.00 98.56 569 VAL A O 1
ATOM 4404 N N . GLU A 1 570 ? 15.805 2.339 -22.478 1.00 98.12 570 GLU A N 1
ATOM 4405 C CA . GLU A 1 570 ? 16.249 3.560 -23.145 1.00 98.12 570 GLU A CA 1
ATOM 4406 C C . GLU A 1 570 ? 17.729 3.859 -22.863 1.00 98.12 570 GLU A C 1
ATOM 4408 O O . GLU A 1 570 ? 18.490 4.194 -23.769 1.00 98.12 570 GLU A O 1
ATOM 4413 N N . THR A 1 571 ? 18.179 3.704 -21.616 1.00 98.31 571 THR A N 1
ATOM 4414 C CA . THR A 1 571 ? 19.583 3.924 -21.246 1.00 98.31 571 THR A CA 1
ATOM 4415 C C . THR A 1 571 ? 20.525 2.882 -21.845 1.00 98.31 571 THR A C 1
ATOM 4417 O O . THR A 1 571 ? 21.651 3.227 -22.203 1.00 98.31 571 THR A O 1
ATOM 4420 N N . LEU A 1 572 ? 20.092 1.626 -21.971 1.00 98.12 572 LEU A N 1
ATOM 4421 C CA . LEU A 1 572 ? 20.936 0.541 -22.481 1.00 98.12 572 LEU A CA 1
ATOM 4422 C C . LEU A 1 572 ? 20.917 0.411 -24.010 1.00 98.12 572 LEU A C 1
ATOM 4424 O O . LEU A 1 572 ? 21.878 -0.091 -24.591 1.00 98.12 572 LEU A O 1
ATOM 4428 N N . CYS A 1 573 ? 19.846 0.847 -24.672 1.00 97.62 573 CYS A N 1
ATOM 4429 C CA . CYS A 1 573 ? 19.645 0.645 -26.109 1.00 97.62 573 CYS A CA 1
ATOM 4430 C C . CYS A 1 573 ? 19.477 1.943 -26.915 1.00 97.62 573 CYS A C 1
ATOM 4432 O O . CYS A 1 573 ? 19.588 1.915 -28.146 1.00 97.62 573 CYS A O 1
ATOM 4434 N N . GLY A 1 574 ? 19.257 3.072 -26.244 1.00 95.56 574 GLY A N 1
ATOM 4435 C CA . GLY A 1 574 ? 19.017 4.380 -26.847 1.00 95.56 574 GLY A CA 1
ATOM 4436 C C . GLY A 1 574 ? 17.539 4.778 -26.887 1.00 95.56 574 GLY A C 1
ATOM 4437 O O . GLY A 1 574 ? 16.639 3.971 -26.657 1.00 95.56 574 GLY A O 1
ATOM 4438 N N . LYS A 1 575 ? 17.311 6.059 -27.196 1.00 93.12 575 LYS A N 1
ATOM 4439 C CA . LYS A 1 575 ? 15.983 6.657 -27.396 1.00 93.12 575 LYS A CA 1
ATOM 4440 C C . LYS A 1 575 ? 15.394 6.271 -28.749 1.00 93.12 575 LYS A C 1
ATOM 4442 O O . LYS A 1 575 ? 16.128 5.953 -29.687 1.00 93.12 575 LYS A O 1
ATOM 4447 N N . ILE A 1 576 ? 14.074 6.376 -28.859 1.00 93.00 576 ILE A N 1
ATOM 4448 C CA . ILE A 1 576 ? 13.340 6.237 -30.121 1.00 93.00 576 ILE A CA 1
ATOM 4449 C C . ILE A 1 576 ? 12.695 7.583 -30.439 1.00 93.00 576 ILE A C 1
ATOM 4451 O O . ILE A 1 576 ? 12.259 8.294 -29.538 1.00 93.00 576 ILE A O 1
ATOM 4455 N N . ASP A 1 577 ? 12.633 7.945 -31.719 1.00 89.31 577 ASP A N 1
ATOM 4456 C CA . ASP A 1 577 ? 11.981 9.182 -32.152 1.00 89.31 577 ASP A CA 1
ATOM 4457 C C . ASP A 1 577 ? 10.540 9.255 -31.621 1.00 89.31 577 ASP A C 1
ATOM 4459 O O . ASP A 1 577 ? 9.740 8.351 -31.853 1.00 89.31 577 ASP A O 1
ATOM 4463 N N . GLY A 1 578 ? 10.222 10.337 -30.906 1.00 85.56 578 GLY A N 1
ATOM 4464 C CA . GLY A 1 578 ? 8.905 10.554 -30.297 1.00 85.56 578 GLY A CA 1
ATOM 4465 C C . GLY A 1 578 ? 8.683 9.878 -28.939 1.00 85.56 578 GLY A C 1
ATOM 4466 O O . GLY A 1 578 ? 7.641 10.118 -28.340 1.00 85.56 578 GLY A O 1
ATOM 4467 N N . HIS A 1 579 ? 9.647 9.100 -28.433 1.00 90.06 579 HIS A N 1
ATOM 4468 C CA . HIS A 1 579 ? 9.552 8.398 -27.151 1.00 90.06 579 HIS A CA 1
ATOM 4469 C C . HIS A 1 579 ? 10.788 8.686 -26.283 1.00 90.06 579 HIS A C 1
ATOM 4471 O O . HIS A 1 579 ? 11.891 8.209 -26.559 1.00 90.06 579 HIS A O 1
ATOM 4477 N N . ASP A 1 580 ? 10.593 9.476 -25.226 1.00 92.50 580 ASP A N 1
ATOM 4478 C CA . ASP A 1 580 ? 11.619 9.835 -24.242 1.00 92.50 580 ASP A CA 1
ATOM 4479 C C . ASP A 1 580 ? 11.013 9.742 -22.838 1.00 92.50 580 ASP A C 1
ATOM 4481 O O . ASP A 1 580 ? 10.200 10.580 -22.433 1.00 92.50 580 ASP A O 1
ATOM 4485 N N . MET A 1 581 ? 11.394 8.698 -22.101 1.00 94.62 581 MET A N 1
ATOM 4486 C CA . MET A 1 581 ? 10.827 8.392 -20.786 1.00 94.62 581 MET A CA 1
ATOM 4487 C C . MET A 1 581 ? 11.108 9.503 -19.777 1.00 94.62 581 MET A C 1
ATOM 4489 O O . MET A 1 581 ? 10.250 9.842 -18.956 1.00 94.62 581 MET A O 1
ATOM 4493 N N . PHE A 1 582 ? 12.305 10.089 -19.838 1.00 92.69 582 PHE A N 1
ATOM 4494 C CA . PHE A 1 582 ? 12.692 11.165 -18.937 1.00 92.69 582 PHE A CA 1
ATOM 4495 C C . PHE A 1 582 ? 11.939 12.454 -19.275 1.00 92.69 582 PHE A C 1
ATOM 4497 O O . PHE A 1 582 ? 11.309 13.030 -18.387 1.00 92.69 582 PHE A O 1
ATOM 4504 N N . ALA A 1 583 ? 11.953 12.881 -20.542 1.00 91.31 583 ALA A N 1
ATOM 4505 C CA . ALA A 1 583 ? 11.295 14.115 -20.966 1.00 91.31 583 ALA A CA 1
ATOM 4506 C C . ALA A 1 583 ? 9.789 14.077 -20.687 1.00 91.31 583 ALA A C 1
ATOM 4508 O O . ALA A 1 583 ? 9.274 14.998 -20.057 1.00 91.31 583 ALA A O 1
ATOM 4509 N N . LYS A 1 584 ? 9.106 12.973 -21.022 1.00 90.38 584 LYS A N 1
ATOM 4510 C CA . LYS A 1 584 ? 7.672 12.831 -20.742 1.00 90.38 584 LYS A CA 1
ATOM 4511 C C . LYS A 1 584 ? 7.346 12.954 -19.259 1.00 90.38 584 LYS A C 1
ATOM 4513 O O . LYS A 1 584 ? 6.376 13.608 -18.894 1.00 90.38 584 LYS A O 1
ATOM 4518 N N . THR A 1 585 ? 8.177 12.371 -18.396 1.00 87.25 585 THR A N 1
ATOM 4519 C CA . THR A 1 585 ? 7.999 12.489 -16.943 1.00 87.25 585 THR A CA 1
ATOM 4520 C C . THR A 1 585 ? 8.119 13.938 -16.469 1.00 87.25 585 THR A C 1
ATOM 4522 O O . THR A 1 585 ? 7.428 14.337 -15.541 1.00 87.25 585 THR A O 1
ATOM 4525 N N . GLN A 1 586 ? 8.992 14.742 -17.086 1.00 86.81 586 GLN A N 1
ATOM 4526 C CA . GLN A 1 586 ? 9.115 16.165 -16.749 1.00 86.81 586 GLN A CA 1
ATOM 4527 C C . GLN A 1 586 ? 7.970 17.015 -17.325 1.00 86.81 586 GLN A C 1
ATOM 4529 O O . GLN A 1 586 ? 7.639 18.051 -16.756 1.00 86.81 586 GLN A O 1
ATOM 4534 N N . GLU A 1 587 ? 7.380 16.596 -18.446 1.00 84.81 587 GLU A N 1
ATOM 4535 C CA . GLU A 1 587 ? 6.267 17.286 -19.111 1.00 84.81 587 GLU A CA 1
ATOM 4536 C C . GLU A 1 587 ? 4.900 16.994 -18.478 1.00 84.81 587 GLU A C 1
ATOM 4538 O O . GLU A 1 587 ? 3.983 17.805 -18.612 1.00 84.81 587 GLU A O 1
ATOM 4543 N N . ALA A 1 588 ? 4.758 15.868 -17.773 1.00 76.81 588 ALA A N 1
ATOM 4544 C CA . ALA A 1 588 ? 3.563 15.500 -17.020 1.00 76.81 588 ALA A CA 1
ATOM 4545 C C . ALA A 1 588 ? 3.368 16.416 -15.788 1.00 76.81 588 ALA A C 1
ATOM 4547 O O . ALA A 1 588 ? 3.584 16.021 -14.645 1.00 76.81 588 ALA A O 1
ATOM 4548 N N . GLY A 1 589 ? 2.993 17.677 -16.019 1.00 63.00 589 GLY A N 1
ATOM 4549 C CA . GLY A 1 589 ? 2.621 18.644 -14.983 1.00 63.00 589 GLY A CA 1
ATOM 4550 C C . GLY A 1 589 ? 1.182 18.458 -14.497 1.00 63.00 589 GLY A C 1
ATOM 4551 O O . GLY A 1 589 ? 0.384 17.795 -15.154 1.00 63.00 589 GLY A O 1
ATOM 4552 N N . ALA A 1 590 ? 0.832 19.044 -13.348 1.00 59.19 590 ALA A N 1
ATOM 4553 C CA . ALA A 1 590 ? -0.541 19.021 -12.841 1.00 59.19 590 ALA A CA 1
ATOM 4554 C C . ALA A 1 590 ? -1.496 19.715 -13.829 1.00 59.19 590 ALA A C 1
ATOM 4556 O O . ALA A 1 590 ? -1.241 20.846 -14.248 1.00 59.19 590 ALA A O 1
ATOM 4557 N N . VAL A 1 591 ? -2.598 19.054 -14.188 1.00 61.38 591 VAL A N 1
ATOM 4558 C CA . VAL A 1 591 ? -3.684 19.696 -14.937 1.00 61.38 591 VAL A CA 1
ATOM 4559 C C . VAL A 1 591 ? -4.319 20.745 -14.021 1.00 61.38 591 VAL A C 1
ATOM 4561 O O . VAL A 1 591 ? -4.814 20.399 -12.949 1.00 61.38 591 VAL A O 1
ATOM 4564 N N . GLU A 1 592 ? -4.268 22.026 -14.403 1.00 50.00 592 GLU A N 1
ATOM 4565 C CA . GLU A 1 592 ? -4.932 23.093 -13.646 1.00 50.00 592 GLU A CA 1
ATOM 4566 C C . GLU A 1 592 ? -6.442 22.843 -13.636 1.00 50.00 592 GLU A C 1
ATOM 4568 O O . GLU A 1 592 ? -7.128 22.996 -14.648 1.00 50.00 592 GLU A O 1
ATOM 4573 N N . ASP A 1 593 ? -6.963 22.446 -12.480 1.00 47.53 593 ASP A N 1
ATOM 4574 C CA . ASP A 1 593 ? -8.394 22.300 -12.287 1.00 47.53 593 ASP A CA 1
ATOM 4575 C C . ASP A 1 593 ? -8.989 23.670 -11.936 1.00 47.53 593 ASP A C 1
ATOM 4577 O O . ASP A 1 593 ? -8.801 24.199 -10.838 1.00 47.53 593 ASP A O 1
ATOM 4581 N N . HIS A 1 594 ? -9.715 24.279 -12.874 1.00 44.44 594 HIS A N 1
ATOM 4582 C CA . HIS A 1 594 ? -10.508 25.484 -12.619 1.00 44.44 594 HIS A CA 1
ATOM 4583 C C . HIS A 1 594 ? -11.814 25.165 -11.864 1.00 44.44 594 HIS A C 1
ATOM 4585 O O . HIS A 1 594 ? -12.842 25.811 -12.087 1.00 44.44 594 HIS A O 1
ATOM 4591 N N . MET A 1 595 ? -11.806 24.194 -10.946 1.00 43.19 595 MET A N 1
ATOM 4592 C CA . MET A 1 595 ? -12.897 24.021 -9.997 1.00 43.19 595 MET A CA 1
ATOM 4593 C C . MET A 1 595 ? -12.882 25.174 -8.989 1.00 43.19 595 MET A C 1
ATOM 4595 O O . MET A 1 595 ? -12.246 25.135 -7.936 1.00 43.19 595 MET A O 1
ATOM 4599 N N . VAL A 1 596 ? -13.651 26.221 -9.296 1.00 40.44 596 VAL A N 1
ATOM 4600 C CA . VAL A 1 596 ? -14.133 27.161 -8.285 1.00 40.44 596 VAL A CA 1
ATOM 4601 C C . VAL A 1 596 ? -15.052 26.365 -7.364 1.00 40.44 596 VAL A C 1
ATOM 4603 O O . VAL A 1 596 ? -16.239 26.226 -7.637 1.00 40.44 596 VAL A O 1
ATOM 4606 N N . VAL A 1 597 ? -14.510 25.813 -6.281 1.00 34.59 597 VAL A N 1
ATOM 4607 C CA . VAL A 1 597 ? -15.321 25.313 -5.171 1.00 34.59 597 VAL A CA 1
ATOM 4608 C C . VAL A 1 597 ? -15.776 26.552 -4.400 1.00 34.59 597 VAL A C 1
ATOM 4610 O O . VAL A 1 597 ? -14.952 27.163 -3.711 1.00 34.59 597 VAL A O 1
ATOM 4613 N N . PRO A 1 598 ? -17.045 27.001 -4.502 1.00 39.19 598 PRO A N 1
ATOM 4614 C CA . PRO A 1 598 ? -17.537 27.995 -3.571 1.00 39.19 598 PRO A CA 1
ATOM 4615 C C . PRO A 1 598 ? -17.425 27.370 -2.185 1.00 39.19 598 PRO A C 1
ATOM 4617 O O . PRO A 1 598 ? -18.089 26.382 -1.879 1.00 39.19 598 PRO A O 1
ATOM 4620 N N . VAL A 1 599 ? -16.546 27.927 -1.355 1.00 31.28 599 VAL A N 1
ATOM 4621 C CA . VAL A 1 599 ? -16.498 27.600 0.064 1.00 31.28 599 VAL A CA 1
ATOM 4622 C C . VAL A 1 599 ? -17.848 28.022 0.629 1.00 31.28 599 VAL A C 1
ATOM 4624 O O . VAL A 1 599 ? -18.070 29.194 0.939 1.00 31.28 599 VAL A O 1
ATOM 4627 N N . ALA A 1 600 ? -18.779 27.075 0.722 1.00 38.59 600 ALA A N 1
ATOM 4628 C CA . ALA A 1 600 ? -19.911 27.216 1.607 1.00 38.59 600 ALA A CA 1
ATOM 4629 C C . ALA A 1 600 ? -19.307 27.315 3.009 1.00 38.59 600 ALA A C 1
ATOM 4631 O O . ALA A 1 600 ? -18.780 26.341 3.547 1.00 38.59 600 ALA A O 1
ATOM 4632 N N . LYS A 1 601 ? -19.274 28.537 3.551 1.00 29.75 601 LYS A N 1
ATOM 4633 C CA . LYS A 1 601 ? -19.007 28.733 4.974 1.00 29.75 601 LYS A CA 1
ATOM 4634 C C . LYS A 1 601 ? -20.044 27.900 5.746 1.00 29.75 601 LYS A C 1
ATOM 4636 O O . LYS A 1 601 ? -21.199 27.907 5.315 1.00 29.75 601 LYS A O 1
ATOM 4641 N N . PRO A 1 602 ? -19.620 27.174 6.794 1.00 41.19 602 PRO A N 1
ATOM 4642 C CA . PRO A 1 602 ? -20.477 26.251 7.533 1.00 41.19 602 PRO A CA 1
ATOM 4643 C C . PRO A 1 602 ? -21.728 26.919 8.104 1.00 41.19 602 PRO A C 1
ATOM 4645 O O . PRO A 1 602 ? -21.663 28.136 8.411 1.00 41.19 602 PRO A O 1
#

pLDDT: mean 90.43, std 12.7, range [29.75, 98.94]